Protein AF-0000000068884428 (afdb_homodimer)

Structure (mmCIF, N/CA/C/O backbone):
data_AF-0000000068884428-model_v1
#
loop_
_entity.id
_entity.type
_entity.pdbx_description
1 polymer 'Probable LacI-type transcriptional regulator'
#
loop_
_atom_site.group_PDB
_atom_site.id
_atom_site.type_symbol
_atom_site.label_atom_id
_atom_site.label_alt_id
_atom_site.label_comp_id
_atom_site.label_asym_id
_atom_site.label_entity_id
_atom_site.label_seq_id
_atom_site.pdbx_PDB_ins_code
_atom_site.Cartn_x
_atom_site.Cartn_y
_atom_site.Cartn_z
_atom_site.occupancy
_atom_site.B_iso_or_equiv
_atom_site.auth_seq_id
_atom_site.auth_comp_id
_atom_site.auth_asym_id
_atom_site.auth_atom_id
_atom_site.pdbx_PDB_model_num
ATOM 1 N N . MET A 1 1 ? -38.5 15.133 12.227 1 33.5 1 MET A N 1
ATOM 2 C CA . MET A 1 1 ? -38.375 14.945 13.664 1 33.5 1 MET A CA 1
ATOM 3 C C . MET A 1 1 ? -37.031 15.438 14.164 1 33.5 1 MET A C 1
ATOM 5 O O . MET A 1 1 ? -36.031 15.258 13.492 1 33.5 1 MET A O 1
ATOM 9 N N . THR A 1 2 ? -37.062 16.344 15.008 1 42.66 2 THR A N 1
ATOM 10 C CA . THR A 1 2 ? -35.875 17.047 15.508 1 42.66 2 THR A CA 1
ATOM 11 C C . THR A 1 2 ? -34.875 16.047 16.094 1 42.66 2 THR A C 1
ATOM 13 O O . THR A 1 2 ? -35.25 15.18 16.875 1 42.66 2 THR A O 1
ATOM 16 N N . LYS A 1 3 ? -33.719 15.766 15.367 1 56.62 3 LYS A N 1
ATOM 17 C CA . LYS A 1 3 ? -32.688 14.898 15.891 1 56.62 3 LYS A CA 1
ATOM 18 C C . LYS A 1 3 ? -32.469 15.109 17.391 1 56.62 3 LYS A C 1
ATOM 20 O O . LYS A 1 3 ? -32.5 16.25 17.875 1 56.62 3 LYS A O 1
ATOM 25 N N . ALA A 1 4 ? -32.625 14.016 18.109 1 63.62 4 ALA A N 1
ATOM 26 C CA . ALA A 1 4 ? -32.562 14.07 19.562 1 63.62 4 ALA A CA 1
ATOM 27 C C . ALA A 1 4 ? -31.281 14.742 20.031 1 63.62 4 ALA A C 1
ATOM 29 O O . ALA A 1 4 ? -30.234 14.633 19.375 1 63.62 4 ALA A O 1
ATOM 30 N N . SER A 1 5 ? -31.391 15.648 20.859 1 71.62 5 SER A N 1
ATOM 31 C CA . SER A 1 5 ? -30.266 16.344 21.469 1 71.62 5 SER A CA 1
ATOM 32 C C . SER A 1 5 ? -29.562 15.453 22.484 1 71.62 5 SER A C 1
ATOM 34 O O . SER A 1 5 ? -30.109 14.438 22.922 1 71.62 5 SER A O 1
ATOM 36 N N . ILE A 1 6 ? -28.344 15.82 22.625 1 76.56 6 ILE A N 1
ATOM 37 C CA . ILE A 1 6 ? -27.578 15.102 23.641 1 76.56 6 ILE A CA 1
ATOM 38 C C . ILE A 1 6 ? -28.328 15.148 24.969 1 76.56 6 ILE A C 1
ATOM 40 O O . ILE A 1 6 ? -28.266 14.195 25.75 1 76.56 6 ILE A O 1
ATOM 44 N N . GLN A 1 7 ? -29.109 16.188 25.141 1 81.62 7 GLN A N 1
ATOM 45 C CA . GLN A 1 7 ? -29.891 16.328 26.375 1 81.62 7 GLN A CA 1
ATOM 46 C C . GLN A 1 7 ? -31.016 15.281 26.422 1 81.62 7 GLN A C 1
ATOM 48 O O . GLN A 1 7 ? -31.297 14.727 27.484 1 81.62 7 GLN A O 1
ATOM 53 N N . ALA A 1 8 ? -31.531 15.078 25.266 1 84.94 8 ALA A N 1
ATOM 54 C CA . ALA A 1 8 ? -32.594 14.078 25.203 1 84.94 8 ALA A CA 1
ATOM 55 C C . ALA A 1 8 ? -32.062 12.688 25.531 1 84.94 8 ALA A C 1
ATOM 57 O O . ALA A 1 8 ? -32.719 11.906 26.234 1 84.94 8 ALA A O 1
ATOM 58 N N . VAL A 1 9 ? -30.891 12.445 25 1 85.06 9 VAL A N 1
ATOM 59 C CA . VAL A 1 9 ? -30.266 11.148 25.25 1 85.06 9 VAL A CA 1
ATOM 60 C C . VAL A 1 9 ? -29.938 11.008 26.75 1 85.06 9 VAL A C 1
ATOM 62 O O . VAL A 1 9 ? -30.172 9.953 27.344 1 85.06 9 VAL A O 1
ATOM 65 N N . ALA A 1 10 ? -29.453 12.031 27.266 1 88.06 10 ALA A N 1
ATOM 66 C CA . ALA A 1 10 ? -29.125 12.031 28.688 1 88.06 10 ALA A CA 1
ATOM 67 C C . ALA A 1 10 ? -30.359 11.734 29.531 1 88.06 10 ALA A C 1
ATOM 69 O O . ALA A 1 10 ? -30.297 10.914 30.453 1 88.06 10 ALA A O 1
ATOM 70 N N . ARG A 1 11 ? -31.375 12.367 29.219 1 90.31 11 ARG A N 1
ATOM 71 C CA . ARG A 1 11 ? -32.625 12.188 29.938 1 90.31 11 ARG A CA 1
ATOM 72 C C . ARG A 1 11 ? -33.156 10.75 29.797 1 90.31 11 ARG A C 1
ATOM 74 O O . ARG A 1 11 ? -33.562 10.141 30.781 1 90.31 11 ARG A O 1
ATOM 81 N N . GLU A 1 12 ? -33.062 10.336 28.625 1 90.5 12 GLU A N 1
ATOM 82 C CA . GLU A 1 12 ? -33.531 8.984 28.359 1 90.5 12 GLU A CA 1
ATOM 83 C C . GLU A 1 12 ? -32.688 7.93 29.047 1 90.5 12 GLU A C 1
ATOM 85 O O . GLU A 1 12 ? -33.219 6.93 29.547 1 90.5 12 GLU A O 1
ATOM 90 N N . ALA A 1 13 ? -31.422 8.102 29.031 1 90 13 ALA A N 1
ATOM 91 C CA . ALA A 1 13 ? -30.484 7.148 29.609 1 90 13 ALA A CA 1
ATOM 92 C C . ALA A 1 13 ? -30.375 7.324 31.125 1 90 13 ALA A C 1
ATOM 94 O O . ALA A 1 13 ? -29.844 6.461 31.828 1 90 13 ALA A O 1
ATOM 95 N N . GLY A 1 14 ? -30.875 8.406 31.656 1 91.81 14 GLY A N 1
ATOM 96 C CA . GLY A 1 14 ? -30.812 8.695 33.062 1 91.81 14 GLY A CA 1
ATOM 97 C C . GLY A 1 14 ? -29.422 9.062 33.531 1 91.81 14 GLY A C 1
ATOM 98 O O . GLY A 1 14 ? -28.984 8.656 34.625 1 91.81 14 GLY A O 1
ATOM 99 N N . VAL A 1 15 ? -28.688 9.602 32.656 1 91.75 15 VAL A N 1
ATOM 100 C CA . VAL A 1 15 ? -27.328 10.023 32.969 1 91.75 15 VAL A CA 1
ATOM 101 C C . VAL A 1 15 ? -27.141 11.5 32.625 1 91.75 15 VAL A C 1
ATOM 103 O O . VAL A 1 15 ? -28.062 12.133 32.094 1 91.75 15 VAL A O 1
ATOM 106 N N . SER A 1 16 ? -26.062 12.078 33.094 1 87.75 16 SER A N 1
ATOM 107 C CA . SER A 1 16 ? -25.75 13.469 32.781 1 87.75 16 SER A CA 1
ATOM 108 C C . SER A 1 16 ? -25.344 13.609 31.312 1 87.75 16 SER A C 1
ATOM 110 O O . SER A 1 16 ? -24.938 12.633 30.688 1 87.75 16 SER A O 1
ATOM 112 N N . VAL A 1 17 ? -25.484 14.828 30.75 1 83.62 17 VAL A N 1
ATOM 113 C CA . VAL A 1 17 ? -25.016 15.148 29.406 1 83.62 17 VAL A CA 1
ATOM 114 C C . VAL A 1 17 ? -23.531 14.836 29.266 1 83.62 17 VAL A C 1
ATOM 116 O O . VAL A 1 17 ? -23.094 14.32 28.234 1 83.62 17 VAL A O 1
ATOM 119 N N . SER A 1 18 ? -22.812 15.055 30.344 1 79.88 18 SER A N 1
ATOM 120 C CA . SER A 1 18 ? -21.375 14.789 30.359 1 79.88 18 SER A CA 1
ATOM 121 C C . SER A 1 18 ? -21.094 13.297 30.219 1 79.88 18 SER A C 1
ATOM 123 O O . SER A 1 18 ? -20.141 12.891 29.547 1 79.88 18 SER A O 1
ATOM 125 N N . THR A 1 19 ? -21.938 12.586 30.812 1 81.38 19 THR A N 1
ATOM 126 C CA . THR A 1 19 ? -21.781 11.141 30.75 1 81.38 19 THR A CA 1
ATOM 127 C C . THR A 1 19 ? -22.062 10.633 29.328 1 81.38 19 THR A C 1
ATOM 129 O O . THR A 1 19 ? -21.375 9.742 28.844 1 81.38 19 THR A O 1
ATOM 132 N N . VAL A 1 20 ? -23.109 11.227 28.734 1 80.06 20 VAL A N 1
ATOM 133 C CA . VAL A 1 20 ? -23.406 10.859 27.359 1 80.06 20 VAL A CA 1
ATOM 134 C C . VAL A 1 20 ? -22.219 11.203 26.453 1 80.06 20 VAL A C 1
ATOM 136 O O . VAL A 1 20 ? -21.766 10.367 25.672 1 80.06 20 VAL A O 1
ATOM 139 N N . SER A 1 21 ? -21.672 12.336 26.688 1 72 21 SER A N 1
ATOM 140 C CA . SER A 1 21 ? -20.531 12.781 25.891 1 72 21 SER A CA 1
ATOM 141 C C . SER A 1 21 ? -19.328 11.867 26.078 1 72 21 SER A C 1
ATOM 143 O O . SER A 1 21 ? -18.703 11.453 25.109 1 72 21 SER A O 1
ATOM 145 N N . ARG A 1 22 ? -19.141 11.547 27.328 1 70.94 22 ARG A N 1
ATOM 146 C CA . ARG A 1 22 ? -18.016 10.688 27.656 1 70.94 22 ARG A CA 1
ATOM 147 C C . ARG A 1 22 ? -18.188 9.289 27.062 1 70.94 22 ARG A C 1
ATOM 149 O O . ARG A 1 22 ? -17.219 8.664 26.625 1 70.94 22 ARG A O 1
ATOM 156 N N . THR A 1 23 ? -19.406 8.883 27.125 1 73.06 23 THR A N 1
ATOM 157 C CA . THR A 1 23 ? -19.703 7.559 26.594 1 73.06 23 THR A CA 1
ATOM 158 C C . THR A 1 23 ? -19.328 7.473 25.125 1 73.06 23 THR A C 1
ATOM 160 O O . THR A 1 23 ? -18.812 6.453 24.656 1 73.06 23 THR A O 1
ATOM 163 N N . PHE A 1 24 ? -19.5 8.539 24.422 1 69.88 24 PHE A N 1
ATOM 164 C CA . PHE A 1 24 ? -19.25 8.523 22.984 1 69.88 24 PHE A CA 1
ATOM 165 C C . PHE A 1 24 ? -17.797 8.867 22.688 1 69.88 24 PHE A C 1
ATOM 167 O O . PHE A 1 24 ? -17.219 8.344 21.734 1 69.88 24 PHE A O 1
ATOM 174 N N . ALA A 1 25 ? -17.266 9.695 23.531 1 63.72 25 ALA A N 1
ATOM 175 C CA . ALA A 1 25 ? -15.914 10.188 23.281 1 63.72 25 ALA A CA 1
ATOM 176 C C . ALA A 1 25 ? -14.867 9.203 23.797 1 63.72 25 ALA A C 1
ATOM 178 O O . ALA A 1 25 ? -13.844 8.984 23.141 1 63.72 25 ALA A O 1
ATOM 179 N N . LYS A 1 26 ? -15.086 8.672 24.906 1 66.12 26 LYS A N 1
ATOM 180 C CA . LYS A 1 26 ? -14.172 7.766 25.594 1 66.12 26 LYS A CA 1
ATOM 181 C C . LYS A 1 26 ? -14.922 6.613 26.25 1 66.12 26 LYS A C 1
ATOM 183 O O . LYS A 1 26 ? -14.984 6.523 27.469 1 66.12 26 LYS A O 1
ATOM 188 N N . PRO A 1 27 ? -15.336 5.727 25.406 1 67.25 27 PRO A N 1
ATOM 189 C CA . PRO A 1 27 ? -16.219 4.68 25.922 1 67.25 27 PRO A CA 1
ATOM 190 C C . PRO A 1 27 ? -15.539 3.805 26.969 1 67.25 27 PRO A C 1
ATOM 192 O O . PRO A 1 27 ? -16.203 3.266 27.859 1 67.25 27 PRO A O 1
ATOM 195 N N . ASP A 1 28 ? -14.242 3.828 26.891 1 66.56 28 ASP A N 1
ATOM 196 C CA . ASP A 1 28 ? -13.516 2.961 27.812 1 66.56 28 ASP A CA 1
ATOM 197 C C . ASP A 1 28 ? -13.508 3.543 29.219 1 66.56 28 ASP A C 1
ATOM 199 O O . ASP A 1 28 ? -13.219 2.832 30.188 1 66.56 28 ASP A O 1
ATOM 203 N N . LEU A 1 29 ? -13.906 4.734 29.297 1 70.62 29 LEU A N 1
ATOM 204 C CA . LEU A 1 29 ? -13.883 5.402 30.594 1 70.62 29 LEU A CA 1
ATOM 205 C C . LEU A 1 29 ? -15.258 5.359 31.25 1 70.62 29 LEU A C 1
ATOM 207 O O . LEU A 1 29 ? -15.438 5.863 32.375 1 70.62 29 LEU A O 1
ATOM 211 N N . VAL A 1 30 ? -16.156 4.762 30.578 1 78.69 30 VAL A N 1
ATOM 212 C CA . VAL A 1 30 ? -17.516 4.684 31.078 1 78.69 30 VAL A CA 1
ATOM 213 C C . VAL A 1 30 ? -17.875 3.232 31.391 1 78.69 30 VAL A C 1
ATOM 215 O O . VAL A 1 30 ? -17.484 2.32 30.672 1 78.69 30 VAL A O 1
ATOM 218 N N . LEU A 1 31 ? -18.453 3.029 32.562 1 82.25 31 LEU A N 1
ATOM 219 C CA . LEU A 1 31 ? -18.859 1.684 32.969 1 82.25 31 LEU A CA 1
ATOM 220 C C . LEU A 1 31 ? -19.703 1.032 31.875 1 82.25 31 LEU A C 1
ATOM 222 O O . LEU A 1 31 ? -20.547 1.69 31.25 1 82.25 31 LEU A O 1
ATOM 226 N N . PRO A 1 32 ? -19.5 -0.253 31.641 1 83.06 32 PRO A N 1
ATOM 227 C CA . PRO A 1 32 ? -20.203 -0.957 30.578 1 83.06 32 PRO A CA 1
ATOM 228 C C . PRO A 1 32 ? -21.719 -0.802 30.672 1 83.06 32 PRO A C 1
ATOM 230 O O . PRO A 1 32 ? -22.391 -0.598 29.656 1 83.06 32 PRO A O 1
ATOM 233 N N . GLU A 1 33 ? -22.203 -0.902 31.859 1 85.69 33 GLU A N 1
ATOM 234 C CA . GLU A 1 33 ? -23.656 -0.792 32.031 1 85.69 33 GLU A CA 1
ATOM 235 C C . GLU A 1 33 ? -24.156 0.58 31.594 1 85.69 33 GLU A C 1
ATOM 237 O O . GLU A 1 33 ? -25.188 0.682 30.938 1 85.69 33 GLU A O 1
ATOM 242 N N . THR A 1 34 ? -23.438 1.561 32.031 1 88 34 THR A N 1
ATOM 243 C CA . THR A 1 34 ? -23.797 2.926 31.672 1 88 34 THR A CA 1
ATOM 244 C C . THR A 1 34 ? -23.672 3.129 30.156 1 88 34 THR A C 1
ATOM 246 O O . THR A 1 34 ? -24.531 3.752 29.531 1 88 34 THR A O 1
ATOM 249 N N . ARG A 1 35 ? -22.641 2.686 29.594 1 83.94 35 ARG A N 1
ATOM 250 C CA . ARG A 1 35 ? -22.406 2.773 28.156 1 83.94 35 ARG A CA 1
ATOM 251 C C . ARG A 1 35 ? -23.578 2.162 27.375 1 83.94 35 ARG A C 1
ATOM 253 O O . ARG A 1 35 ? -24.078 2.764 26.438 1 83.94 35 ARG A O 1
ATOM 260 N N . ASP A 1 36 ? -23.953 1.002 27.875 1 81.69 36 ASP A N 1
ATOM 261 C CA . ASP A 1 36 ? -25.047 0.305 27.203 1 81.69 36 ASP A CA 1
ATOM 262 C C . ASP A 1 36 ? -26.344 1.117 27.281 1 81.69 36 ASP A C 1
ATOM 264 O O . ASP A 1 36 ? -27.078 1.205 26.297 1 81.69 36 ASP A O 1
ATOM 268 N N . ARG A 1 37 ? -26.625 1.674 28.422 1 86.31 37 ARG A N 1
ATOM 269 C CA . ARG A 1 37 ? -27.828 2.484 28.609 1 86.31 37 ARG A CA 1
ATOM 270 C C . ARG A 1 37 ? -27.812 3.691 27.672 1 86.31 37 ARG A C 1
ATOM 272 O O . ARG A 1 37 ? -28.844 4.016 27.062 1 86.31 37 ARG A O 1
ATOM 279 N N . VAL A 1 38 ? -26.656 4.281 27.672 1 84.06 38 VAL A N 1
ATOM 280 C CA . VAL A 1 38 ? -26.516 5.465 26.828 1 84.06 38 VAL A CA 1
ATOM 281 C C . VAL A 1 38 ? -26.672 5.078 25.359 1 84.06 38 VAL A C 1
ATOM 283 O O . VAL A 1 38 ? -27.391 5.754 24.609 1 84.06 38 VAL A O 1
ATOM 286 N N . MET A 1 39 ? -26.094 4.027 25.016 1 77.88 39 MET A N 1
ATOM 287 C CA . MET A 1 39 ? -26.172 3.574 23.625 1 77.88 39 MET A CA 1
ATOM 288 C C . MET A 1 39 ? -27.594 3.193 23.266 1 77.88 39 MET A C 1
ATOM 290 O O . MET A 1 39 ? -28.062 3.51 22.172 1 77.88 39 MET A O 1
ATOM 294 N N . THR A 1 40 ? -28.266 2.51 24.156 1 79.25 40 THR A N 1
ATOM 295 C CA . THR A 1 40 ? -29.656 2.141 23.938 1 79.25 40 THR A CA 1
ATOM 296 C C . THR A 1 40 ? -30.531 3.385 23.797 1 79.25 40 THR A C 1
ATOM 298 O O . THR A 1 40 ? -31.391 3.447 22.906 1 79.25 40 THR A O 1
ATOM 301 N N . ALA A 1 41 ? -30.344 4.32 24.688 1 81.62 41 ALA A N 1
ATOM 302 C CA . ALA A 1 41 ? -31.078 5.578 24.641 1 81.62 41 ALA A CA 1
ATOM 303 C C . ALA A 1 41 ? -30.828 6.309 23.312 1 81.62 41 ALA A C 1
ATOM 305 O O . ALA A 1 41 ? -31.75 6.844 22.703 1 81.62 41 ALA A O 1
ATOM 306 N N . ALA A 1 42 ? -29.531 6.332 22.969 1 76.25 42 ALA A N 1
ATOM 307 C CA . ALA A 1 42 ? -29.141 6.992 21.719 1 76.25 42 ALA A CA 1
ATOM 308 C C . ALA A 1 42 ? -29.828 6.336 20.516 1 76.25 42 ALA A C 1
ATOM 310 O O . ALA A 1 42 ? -30.312 7.023 19.625 1 76.25 42 ALA A O 1
ATOM 311 N N . GLU A 1 43 ? -29.844 5.098 20.562 1 70.81 43 GLU A N 1
ATOM 312 C CA . GLU A 1 43 ? -30.5 4.34 19.5 1 70.81 43 GLU A CA 1
ATOM 313 C C . GLU A 1 43 ? -31.984 4.629 19.453 1 70.81 43 GLU A C 1
ATOM 315 O O . GLU A 1 43 ? -32.562 4.859 18.375 1 70.81 43 GLU A O 1
ATOM 320 N N . LYS A 1 44 ? -32.562 4.559 20.578 1 73.62 44 LYS A N 1
ATOM 321 C CA . LYS A 1 44 ? -34 4.797 20.703 1 73.62 44 LYS A CA 1
ATOM 322 C C . LYS A 1 44 ? -34.344 6.18 20.172 1 73.62 44 LYS A C 1
ATOM 324 O O . LYS A 1 44 ? -35.406 6.344 19.531 1 73.62 44 LYS A O 1
ATOM 329 N N . LEU A 1 45 ? -33.469 7.078 20.469 1 74.12 45 LEU A N 1
ATOM 330 C CA . LEU A 1 45 ? -33.75 8.461 20.109 1 74.12 45 LEU A CA 1
ATOM 331 C C . LEU A 1 45 ? -33.156 8.828 18.766 1 74.12 45 LEU A C 1
ATOM 333 O O . LEU A 1 45 ? -33.188 9.992 18.359 1 74.12 45 LEU A O 1
ATOM 337 N N . ASP A 1 46 ? -32.5 7.867 18.203 1 68.5 46 ASP A N 1
ATOM 338 C CA . ASP A 1 46 ? -31.812 8.086 16.938 1 68.5 46 ASP A CA 1
ATOM 339 C C . ASP A 1 46 ? -30.781 9.203 17.078 1 68.5 46 ASP A C 1
ATOM 341 O O . ASP A 1 46 ? -30.719 10.102 16.234 1 68.5 46 ASP A O 1
ATOM 345 N N . TYR A 1 47 ? -30.219 9.156 18.344 1 65.12 47 TYR A N 1
ATOM 346 C CA . TYR A 1 47 ? -29.156 10.133 18.641 1 65.12 47 TYR A CA 1
ATOM 347 C C . TYR A 1 47 ? -27.797 9.625 18.156 1 65.12 47 TYR A C 1
ATOM 349 O O . TYR A 1 47 ? -27.484 8.445 18.312 1 65.12 47 TYR A O 1
ATOM 357 N N . SER A 1 48 ? -27.109 10.383 17.422 1 61.75 48 SER A N 1
ATOM 358 C CA . SER A 1 48 ? -25.719 10.078 17.078 1 61.75 48 SER A CA 1
ATOM 359 C C . SER A 1 48 ? -24.797 11.25 17.391 1 61.75 48 SER A C 1
ATOM 361 O O . SER A 1 48 ? -25.219 12.406 17.328 1 61.75 48 SER A O 1
ATOM 363 N N . VAL A 1 49 ? -23.781 10.922 18.203 1 59.97 49 VAL A N 1
ATOM 364 C CA . VAL A 1 49 ? -22.75 11.953 18.359 1 59.97 49 VAL A CA 1
ATOM 365 C C . VAL A 1 49 ? -22.094 12.234 17.016 1 59.97 49 VAL A C 1
ATOM 367 O O . VAL A 1 49 ? -21.531 11.32 16.391 1 59.97 49 VAL A O 1
ATOM 370 N N . SER A 1 50 ? -22.609 13.289 16.516 1 63.88 50 SER A N 1
ATOM 371 C CA . SER A 1 50 ? -22.094 13.562 15.18 1 63.88 50 SER A CA 1
ATOM 372 C C . SER A 1 50 ? -20.656 14.062 15.242 1 63.88 50 SER A C 1
ATOM 374 O O . SER A 1 50 ? -20.328 14.953 16.031 1 63.88 50 SER A O 1
ATOM 376 N N . ARG A 1 51 ? -19.734 13.305 14.773 1 67.31 51 ARG A N 1
ATOM 377 C CA . ARG A 1 51 ? -18.359 13.781 14.562 1 67.31 51 ARG A CA 1
ATOM 378 C C . ARG A 1 51 ? -18.359 15.227 14.086 1 67.31 51 ARG A C 1
ATOM 380 O O . ARG A 1 51 ? -17.5 16.016 14.477 1 67.31 51 ARG A O 1
ATOM 387 N N . SER A 1 52 ? -19.312 15.562 13.43 1 66.19 52 SER A N 1
ATOM 388 C CA . SER A 1 52 ? -19.422 16.922 12.906 1 66.19 52 SER A CA 1
ATOM 389 C C . SER A 1 52 ? -19.719 17.922 14.023 1 66.19 52 SER A C 1
ATOM 391 O O . SER A 1 52 ? -19.203 19.031 14.023 1 66.19 52 SER A O 1
ATOM 393 N N . ALA A 1 53 ? -20.531 17.484 14.898 1 65.25 53 ALA A N 1
ATOM 394 C CA . ALA A 1 53 ? -20.844 18.359 16.031 1 65.25 53 ALA A CA 1
ATOM 395 C C . ALA A 1 53 ? -19.609 18.562 16.922 1 65.25 53 ALA A C 1
ATOM 397 O O . ALA A 1 53 ? -19.344 19.672 17.375 1 65.25 53 ALA A O 1
ATOM 398 N N . ALA A 1 54 ? -19 17.453 17.125 1 65.19 54 ALA A N 1
ATOM 399 C CA . ALA A 1 54 ? -17.781 17.531 17.922 1 65.19 54 ALA A CA 1
ATOM 400 C C . ALA A 1 54 ? -16.734 18.422 17.25 1 65.19 54 ALA A C 1
ATOM 402 O O . ALA A 1 54 ? -16.062 19.203 17.922 1 65.19 54 ALA A O 1
ATOM 403 N N . ALA A 1 55 ? -16.641 18.266 16.047 1 70.12 55 ALA A N 1
ATOM 404 C CA . ALA A 1 55 ? -15.695 19.078 15.273 1 70.12 55 ALA A CA 1
ATOM 405 C C . ALA A 1 55 ? -16.062 20.547 15.328 1 70.12 55 ALA A C 1
ATOM 407 O O . ALA A 1 55 ? -15.195 21.406 15.484 1 70.12 55 ALA A O 1
ATOM 408 N N . LEU A 1 56 ? -17.266 20.828 15.258 1 67.19 56 LEU A N 1
ATOM 409 C CA . LEU A 1 56 ? -17.734 22.203 15.312 1 67.19 56 LEU A CA 1
ATOM 410 C C . LEU A 1 56 ? -17.453 22.812 16.688 1 67.19 56 LEU A C 1
ATOM 412 O O . LEU A 1 56 ? -17 23.953 16.781 1 67.19 56 LEU A O 1
ATOM 416 N N . LYS A 1 57 ? -17.688 22.047 17.656 1 65.38 57 LYS A N 1
ATOM 417 C CA . LYS A 1 57 ? -17.5 22.531 19.016 1 65.38 57 LYS A CA 1
ATOM 418 C C . LYS A 1 57 ? -16.031 22.781 19.328 1 65.38 57 LYS A C 1
ATOM 420 O O . LYS A 1 57 ? -15.68 23.797 19.938 1 65.38 57 LYS A O 1
ATOM 425 N N . SER A 1 58 ? -15.25 21.859 18.906 1 67.56 58 SER A N 1
ATOM 426 C CA . SER A 1 58 ? -13.828 21.938 19.234 1 67.56 58 SER A CA 1
ATOM 427 C C . SER A 1 58 ? -13.086 22.859 18.266 1 67.56 58 SER A C 1
ATOM 429 O O . SER A 1 58 ? -11.984 23.312 18.547 1 67.56 58 SER A O 1
ATOM 431 N N . GLY A 1 59 ? -13.68 22.969 17.078 1 71 59 GLY A N 1
ATOM 432 C CA . GLY A 1 59 ? -12.992 23.719 16.031 1 71 59 GLY A CA 1
ATOM 433 C C . GLY A 1 59 ? -11.977 22.875 15.281 1 71 59 GLY A C 1
ATOM 434 O O . GLY A 1 59 ? -11.297 23.359 14.383 1 71 59 GLY A O 1
ATOM 435 N N . GLN A 1 60 ? -11.922 21.672 15.703 1 77.75 60 GLN A N 1
ATOM 436 C CA . GLN A 1 60 ? -11.023 20.75 15.023 1 77.75 60 GLN A CA 1
ATOM 437 C C . GLN A 1 60 ? -11.719 20.047 13.867 1 77.75 60 GLN A C 1
ATOM 439 O O . GLN A 1 60 ? -12.922 19.797 13.922 1 77.75 60 GLN A O 1
ATOM 444 N N . SER A 1 61 ? -10.938 19.766 12.828 1 81.62 61 SER A N 1
ATOM 445 C CA . SER A 1 61 ? -11.484 19.047 11.688 1 81.62 61 SER A CA 1
ATOM 446 C C . SER A 1 61 ? -11.367 17.531 11.867 1 81.62 61 SER A C 1
ATOM 448 O O . SER A 1 61 ? -12.031 16.766 11.172 1 81.62 61 SER A O 1
ATOM 450 N N . PHE A 1 62 ? -10.438 17.094 12.742 1 87.38 62 PHE A N 1
ATOM 451 C CA . PHE A 1 62 ? -10.094 15.695 12.969 1 87.38 62 PHE A CA 1
ATOM 452 C C . PHE A 1 62 ? -9.586 15.047 11.688 1 87.38 62 PHE A C 1
ATOM 454 O O . PHE A 1 62 ? -9.883 13.875 11.414 1 87.38 62 PHE A O 1
ATOM 461 N N . ARG A 1 63 ? -8.922 15.891 10.914 1 90.31 63 ARG A N 1
ATOM 462 C CA . ARG A 1 63 ? -8.312 15.484 9.648 1 90.31 63 ARG A CA 1
ATOM 463 C C . ARG A 1 63 ? -6.836 15.859 9.602 1 90.31 63 ARG A C 1
ATOM 465 O O . ARG A 1 63 ? -6.457 16.953 10.016 1 90.31 63 ARG A O 1
ATOM 472 N N . ILE A 1 64 ? -6.094 14.898 9.211 1 95.25 64 ILE A N 1
ATOM 473 C CA . ILE A 1 64 ? -4.684 15.148 8.945 1 95.25 64 ILE A CA 1
ATOM 474 C C . ILE A 1 64 ? -4.391 14.938 7.465 1 95.25 64 ILE A C 1
ATOM 476 O O . ILE A 1 64 ? -4.672 13.867 6.914 1 95.25 64 ILE A O 1
ATOM 480 N N . ALA A 1 65 ? -3.855 15.961 6.777 1 95.06 65 ALA A N 1
ATOM 481 C CA . ALA A 1 65 ? -3.508 15.852 5.363 1 95.06 65 ALA A CA 1
ATOM 482 C C . ALA A 1 65 ? -2.129 15.227 5.184 1 95.06 65 ALA A C 1
ATOM 484 O O . ALA A 1 65 ? -1.148 15.68 5.773 1 95.06 65 ALA A O 1
ATOM 485 N N . LEU A 1 66 ? -2.094 14.195 4.469 1 96.88 66 LEU A N 1
ATOM 486 C CA . LEU A 1 66 ? -0.831 13.578 4.074 1 96.88 66 LEU A CA 1
ATOM 487 C C . LEU A 1 66 ? -0.501 13.891 2.619 1 96.88 66 LEU A C 1
ATOM 489 O O . LEU A 1 66 ? -1.123 13.344 1.706 1 96.88 66 LEU A O 1
ATOM 493 N N . LEU A 1 67 ? 0.456 14.781 2.428 1 96.12 67 LEU A N 1
ATOM 494 C CA . LEU A 1 67 ? 0.964 15.062 1.091 1 96.12 67 LEU A CA 1
ATOM 495 C C . LEU A 1 67 ? 2.094 14.102 0.727 1 96.12 67 LEU A C 1
ATOM 497 O O . LEU A 1 67 ? 3.16 14.133 1.343 1 96.12 67 LEU A O 1
ATOM 501 N N . ALA A 1 68 ? 1.842 13.258 -0.132 1 94.06 68 ALA A N 1
ATOM 502 C CA . ALA A 1 68 ? 2.826 12.25 -0.514 1 94.06 68 ALA A CA 1
ATOM 503 C C . ALA A 1 68 ? 3.162 12.344 -1.999 1 94.06 68 ALA A C 1
ATOM 505 O O . ALA A 1 68 ? 2.295 12.656 -2.82 1 94.06 68 ALA A O 1
ATOM 506 N N . SER A 1 69 ? 4.496 11.977 -2.068 1 83.88 69 SER A N 1
ATOM 507 C CA . SER A 1 69 ? 4.922 11.852 -3.459 1 83.88 69 SER A CA 1
ATOM 508 C C . SER A 1 69 ? 4.477 10.523 -4.062 1 83.88 69 SER A C 1
ATOM 510 O O . SER A 1 69 ? 4.332 9.531 -3.346 1 83.88 69 SER A O 1
ATOM 512 N N . GLU A 1 70 ? 4.082 10.422 -5.152 1 79.88 70 GLU A N 1
ATOM 513 C CA . GLU A 1 70 ? 3.654 9.203 -5.832 1 79.88 70 GLU A CA 1
ATOM 514 C C . GLU A 1 70 ? 2.326 8.695 -5.273 1 79.88 70 GLU A C 1
ATOM 516 O O . GLU A 1 70 ? 1.637 9.414 -4.551 1 79.88 70 GLU A O 1
ATOM 521 N N . THR A 1 71 ? 2.037 7.465 -5.496 1 84.88 71 THR A N 1
ATOM 522 C CA . THR A 1 71 ? 0.748 6.91 -5.102 1 84.88 71 THR A CA 1
ATOM 523 C C . THR A 1 71 ? 0.853 6.207 -3.752 1 84.88 71 THR A C 1
ATOM 525 O O . THR A 1 71 ? 1.942 5.805 -3.338 1 84.88 71 THR A O 1
ATOM 528 N N . ILE A 1 72 ? -0.234 6.16 -3.084 1 92.44 72 ILE A N 1
ATOM 529 C CA . ILE A 1 72 ? -0.32 5.496 -1.789 1 92.44 72 ILE A CA 1
ATOM 530 C C . ILE A 1 72 ? -0.02 4.008 -1.952 1 92.44 72 ILE A C 1
ATOM 532 O O . ILE A 1 72 ? 0.235 3.307 -0.969 1 92.44 72 ILE A O 1
ATOM 536 N N . THR A 1 73 ? 0.064 3.543 -3.178 1 92.94 73 THR A N 1
ATOM 537 C CA . THR A 1 73 ? 0.169 2.113 -3.439 1 92.94 73 THR A CA 1
ATOM 538 C C . THR A 1 73 ? 1.623 1.654 -3.365 1 92.94 73 THR A C 1
ATOM 540 O O . THR A 1 73 ? 1.9 0.453 -3.344 1 92.94 73 THR A O 1
ATOM 543 N N . THR A 1 74 ? 2.588 2.561 -3.338 1 92.25 74 THR A N 1
ATOM 544 C CA . THR A 1 74 ? 3.979 2.148 -3.182 1 92.25 74 THR A CA 1
ATOM 545 C C . THR A 1 74 ? 4.215 1.56 -1.794 1 92.25 74 THR A C 1
ATOM 547 O O . THR A 1 74 ? 3.504 1.891 -0.844 1 92.25 74 THR A O 1
ATOM 550 N N . TRP A 1 75 ? 5.195 0.646 -1.736 1 93.12 75 TRP A N 1
ATOM 551 C CA . TRP A 1 75 ? 5.52 0.013 -0.462 1 93.12 75 TRP A CA 1
ATOM 552 C C . TRP A 1 75 ? 5.777 1.06 0.616 1 93.12 75 TRP A C 1
ATOM 554 O O . TRP A 1 75 ? 5.277 0.942 1.737 1 93.12 75 TRP A O 1
ATOM 564 N N . PHE A 1 76 ? 6.539 2.123 0.305 1 95.44 76 PHE A N 1
ATOM 565 C CA . PHE A 1 76 ? 6.926 3.148 1.269 1 95.44 76 PHE A CA 1
ATOM 566 C C . PHE A 1 76 ? 5.703 3.928 1.746 1 95.44 76 PHE A C 1
ATOM 568 O O . PHE A 1 76 ? 5.441 4.004 2.949 1 95.44 76 PHE A O 1
ATOM 575 N N . ASN A 1 77 ? 4.887 4.449 0.857 1 96.25 77 ASN A N 1
ATOM 576 C CA . ASN A 1 77 ? 3.754 5.301 1.203 1 96.25 77 ASN A CA 1
ATOM 577 C C . ASN A 1 77 ? 2.666 4.52 1.933 1 96.25 77 ASN A C 1
ATOM 579 O O . ASN A 1 77 ? 2.016 5.047 2.838 1 96.25 77 ASN A O 1
ATOM 583 N N . ALA A 1 78 ? 2.445 3.293 1.497 1 96.25 78 ALA A N 1
ATOM 584 C CA . ALA A 1 78 ? 1.438 2.477 2.17 1 96.25 78 ALA A CA 1
ATOM 585 C C . ALA A 1 78 ? 1.807 2.244 3.633 1 96.25 78 ALA A C 1
ATOM 587 O O . ALA A 1 78 ? 0.945 2.293 4.512 1 96.25 78 ALA A O 1
ATOM 588 N N . ASN A 1 79 ? 3.061 2.016 3.875 1 97.12 79 ASN A N 1
ATOM 589 C CA . ASN A 1 79 ? 3.506 1.752 5.238 1 97.12 79 ASN A CA 1
ATOM 590 C C . ASN A 1 79 ? 3.514 3.023 6.082 1 97.12 79 ASN A C 1
ATOM 592 O O . ASN A 1 79 ? 3.186 2.988 7.27 1 97.12 79 ASN A O 1
ATOM 596 N N . ILE A 1 80 ? 3.854 4.156 5.461 1 97.62 80 ILE A N 1
ATOM 597 C CA . ILE A 1 80 ? 3.752 5.438 6.152 1 97.62 80 ILE A CA 1
ATOM 598 C C . ILE A 1 80 ? 2.303 5.688 6.562 1 97.62 80 ILE A C 1
ATOM 600 O O . ILE A 1 80 ? 2.029 6.043 7.711 1 97.62 80 ILE A O 1
ATOM 604 N N . PHE A 1 81 ? 1.457 5.469 5.637 1 97.44 81 PHE A N 1
ATOM 605 C CA . PHE A 1 81 ? 0.036 5.676 5.891 1 97.44 81 PHE A CA 1
ATOM 606 C C . PHE A 1 81 ? -0.448 4.781 7.023 1 97.44 81 PHE A C 1
ATOM 608 O O . PHE A 1 81 ? -1.158 5.238 7.922 1 97.44 81 PHE A O 1
ATOM 615 N N . ALA A 1 82 ? -0.064 3.514 6.938 1 96.88 82 ALA A N 1
ATOM 616 C CA . ALA A 1 82 ? -0.469 2.57 7.977 1 96.88 82 ALA A CA 1
ATOM 617 C C . ALA A 1 82 ? 0.049 3.006 9.344 1 96.88 82 ALA A C 1
ATOM 619 O O . ALA A 1 82 ? -0.666 2.91 10.344 1 96.88 82 ALA A O 1
ATOM 620 N N . GLY A 1 83 ? 1.269 3.443 9.414 1 97.94 83 GLY A N 1
ATOM 621 C CA . GLY A 1 83 ? 1.836 3.947 10.656 1 97.94 83 GLY A CA 1
ATOM 622 C C . GLY A 1 83 ? 1.113 5.168 11.188 1 97.94 83 GLY A C 1
ATOM 623 O O . GLY A 1 83 ? 0.79 5.234 12.375 1 97.94 83 GLY A O 1
ATOM 624 N N . LEU A 1 84 ? 0.858 6.102 10.289 1 98.12 84 LEU A N 1
ATOM 625 C CA . LEU A 1 84 ? 0.103 7.293 10.664 1 98.12 84 LEU A CA 1
ATOM 626 C C . LEU A 1 84 ? -1.272 6.914 11.203 1 98.12 84 LEU A C 1
ATOM 628 O O . LEU A 1 84 ? -1.687 7.406 12.258 1 98.12 84 LEU A O 1
ATOM 632 N N . ASP A 1 85 ? -1.908 6.062 10.461 1 95.44 85 ASP A N 1
ATOM 633 C CA . ASP A 1 85 ? -3.246 5.633 10.859 1 95.44 85 ASP A CA 1
ATOM 634 C C . ASP A 1 85 ? -3.225 4.98 12.234 1 95.44 85 ASP A C 1
ATOM 636 O O . ASP A 1 85 ? -4.086 5.254 13.07 1 95.44 85 ASP A O 1
ATOM 640 N N . SER A 1 86 ? -2.254 4.16 12.477 1 94.75 86 SER A N 1
ATOM 641 C CA . SER A 1 86 ? -2.146 3.453 13.75 1 94.75 86 SER A CA 1
ATOM 642 C C . SER A 1 86 ? -1.979 4.426 14.914 1 94.75 86 SER A C 1
ATOM 644 O O . SER A 1 86 ? -2.49 4.188 16 1 94.75 86 SER A O 1
ATOM 646 N N . ALA A 1 87 ? -1.33 5.531 14.703 1 96.88 87 ALA A N 1
ATOM 647 C CA . ALA A 1 87 ? -1.045 6.508 15.75 1 96.88 87 ALA A CA 1
ATOM 648 C C . ALA A 1 87 ? -2.195 7.5 15.906 1 96.88 87 ALA A C 1
ATOM 650 O O . ALA A 1 87 ? -2.502 7.934 17.016 1 96.88 87 ALA A O 1
ATOM 651 N N . LEU A 1 88 ? -2.857 7.816 14.836 1 96.25 88 LEU A N 1
ATOM 652 C CA . LEU A 1 88 ? -3.76 8.961 14.82 1 96.25 88 LEU A CA 1
ATOM 653 C C . LEU A 1 88 ? -5.203 8.523 15.039 1 96.25 88 LEU A C 1
ATOM 655 O O . LEU A 1 88 ? -5.984 9.234 15.68 1 96.25 88 LEU A O 1
ATOM 659 N N . ARG A 1 89 ? -5.551 7.363 14.555 1 89.31 89 ARG A N 1
ATOM 660 C CA . ARG A 1 89 ? -6.938 6.91 14.562 1 89.31 89 ARG A CA 1
ATOM 661 C C . ARG A 1 89 ? -7.473 6.805 15.984 1 89.31 89 ARG A C 1
ATOM 663 O O . ARG A 1 89 ? -8.602 7.223 16.266 1 89.31 89 ARG A O 1
ATOM 670 N N . PRO A 1 90 ? -6.703 6.266 16.922 1 85.12 90 PRO A N 1
ATOM 671 C CA . PRO A 1 90 ? -7.211 6.16 18.281 1 85.12 90 PRO A CA 1
ATOM 672 C C . PRO A 1 90 ? -7.598 7.516 18.875 1 85.12 90 PRO A C 1
ATOM 674 O O . PRO A 1 90 ? -8.438 7.582 19.781 1 85.12 90 PRO A O 1
ATOM 677 N N . SER A 1 91 ? -7.023 8.578 18.359 1 88.31 91 SER A N 1
ATOM 678 C CA . SER A 1 91 ? -7.32 9.922 18.859 1 88.31 91 SER A CA 1
ATOM 679 C C . SER A 1 91 ? -8.422 10.578 18.031 1 88.31 91 SER A C 1
ATOM 681 O O . SER A 1 91 ? -8.688 11.773 18.188 1 88.31 91 SER A O 1
ATOM 683 N N . GLY A 1 92 ? -8.984 9.812 17.062 1 84.56 92 GLY A N 1
ATOM 684 C CA . GLY A 1 92 ? -10.141 10.273 16.312 1 84.56 92 GLY A CA 1
ATOM 685 C C . GLY A 1 92 ? -9.773 10.961 15.016 1 84.56 92 GLY A C 1
ATOM 686 O O . GLY A 1 92 ? -10.641 11.484 14.312 1 84.56 92 GLY A O 1
ATOM 687 N N . TYR A 1 93 ? -8.492 10.922 14.633 1 90.75 93 TYR A N 1
ATOM 688 C CA . TYR A 1 93 ? -8.062 11.609 13.422 1 90.75 93 TYR A CA 1
ATOM 689 C C . TYR A 1 93 ? -8.031 10.656 12.234 1 90.75 93 TYR A C 1
ATOM 691 O O . TYR A 1 93 ? -7.602 9.508 12.367 1 90.75 93 TYR A O 1
ATOM 699 N N . ASP A 1 94 ? -8.523 11.219 11.148 1 91.44 94 ASP A N 1
ATOM 700 C CA . ASP A 1 94 ? -8.406 10.539 9.867 1 91.44 94 ASP A CA 1
ATOM 701 C C . ASP A 1 94 ? -7.223 11.078 9.062 1 91.44 94 ASP A C 1
ATOM 703 O O . ASP A 1 94 ? -7.023 12.297 8.992 1 91.44 94 ASP A O 1
ATOM 707 N N . THR A 1 95 ? -6.434 10.164 8.555 1 95.31 95 THR A N 1
ATOM 708 C CA . THR A 1 95 ? -5.375 10.555 7.637 1 95.31 95 THR A CA 1
ATOM 709 C C . THR A 1 95 ? -5.891 10.578 6.199 1 95.31 95 THR A C 1
ATOM 711 O O . THR A 1 95 ? -6.387 9.57 5.695 1 95.31 95 THR A O 1
ATOM 714 N N . VAL A 1 96 ? -5.738 11.719 5.555 1 92.94 96 VAL A N 1
ATOM 715 C CA . VAL A 1 96 ? -6.258 11.883 4.199 1 92.94 96 VAL A CA 1
ATOM 716 C C . VAL A 1 96 ? -5.098 12.102 3.229 1 92.94 96 VAL A C 1
ATOM 718 O O . VAL A 1 96 ? -4.445 13.148 3.256 1 92.94 96 VAL A O 1
ATOM 721 N N . PRO A 1 97 ? -4.922 11.148 2.355 1 94.06 97 PRO A N 1
ATOM 722 C CA . PRO A 1 97 ? -3.811 11.289 1.415 1 94.06 97 PRO A CA 1
ATOM 723 C C . PRO A 1 97 ? -4.125 12.25 0.269 1 94.06 97 PRO A C 1
ATOM 725 O O . PRO A 1 97 ? -5.246 12.25 -0.247 1 94.06 97 PRO A O 1
ATOM 728 N N . TYR A 1 98 ? -3.164 13.078 -0.064 1 91.81 98 TYR A N 1
ATOM 729 C CA . TYR A 1 98 ? -3.152 13.945 -1.234 1 91.81 98 TYR A CA 1
ATOM 730 C C . TYR A 1 98 ? -1.929 13.68 -2.104 1 91.81 98 TYR A C 1
ATOM 732 O O . TYR A 1 98 ? -0.821 14.109 -1.778 1 91.81 98 TYR A O 1
ATOM 740 N N . PRO A 1 99 ? -2.168 12.969 -3.182 1 89.5 99 PRO A N 1
ATOM 741 C CA . PRO A 1 99 ? -1.021 12.773 -4.07 1 89.5 99 PRO A CA 1
ATOM 742 C C . PRO A 1 99 ? -0.503 14.078 -4.66 1 89.5 99 PRO A C 1
ATOM 744 O O . PRO A 1 99 ? -1.292 14.906 -5.125 1 89.5 99 PRO A O 1
ATOM 747 N N . MET A 1 100 ? 0.795 14.227 -4.531 1 91.31 100 MET A N 1
ATOM 748 C CA . MET A 1 100 ? 1.465 15.391 -5.105 1 91.31 100 MET A CA 1
ATOM 749 C C . MET A 1 100 ? 2.383 14.977 -6.254 1 91.31 100 MET A C 1
ATOM 751 O O . MET A 1 100 ? 3.506 14.531 -6.023 1 91.31 100 MET A O 1
ATOM 755 N N . ARG A 1 101 ? 1.975 15.312 -7.426 1 86.44 101 ARG A N 1
ATOM 756 C CA . ARG A 1 101 ? 2.738 14.867 -8.586 1 86.44 101 ARG A CA 1
ATOM 757 C C . ARG A 1 101 ? 3.799 15.891 -8.977 1 86.44 101 ARG A C 1
ATOM 759 O O . ARG A 1 101 ? 4.789 15.547 -9.625 1 86.44 101 ARG A O 1
ATOM 766 N N . ASN A 1 102 ? 3.52 17.125 -8.648 1 91.5 102 ASN A N 1
ATOM 767 C CA . ASN A 1 102 ? 4.422 18.219 -9 1 91.5 102 ASN A CA 1
ATOM 768 C C . ASN A 1 102 ? 4.195 19.438 -8.102 1 91.5 102 ASN A C 1
ATOM 770 O O . ASN A 1 102 ? 3.289 19.438 -7.266 1 91.5 102 ASN A O 1
ATOM 774 N N . ALA A 1 103 ? 5 20.406 -8.359 1 92.81 103 ALA A N 1
ATOM 775 C CA . ALA A 1 103 ? 4.965 21.609 -7.535 1 92.81 103 ALA A CA 1
ATOM 776 C C . ALA A 1 103 ? 3.656 22.375 -7.73 1 92.81 103 ALA A C 1
ATOM 778 O O . ALA A 1 103 ? 3.154 23.016 -6.801 1 92.81 103 ALA A 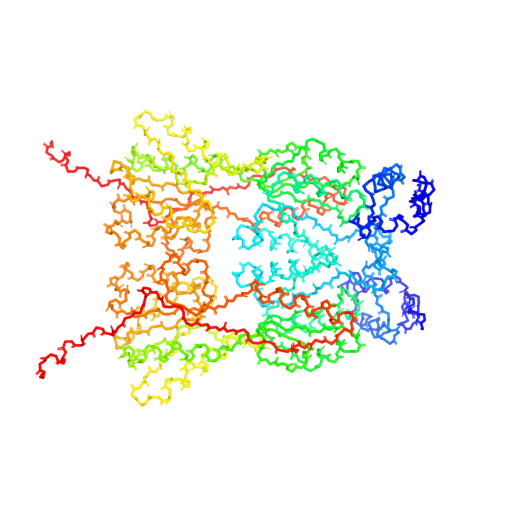O 1
ATOM 779 N N . ALA A 1 104 ? 3.127 22.266 -8.867 1 91.25 104 ALA A N 1
ATOM 780 C CA . ALA A 1 104 ? 1.875 22.969 -9.141 1 91.25 104 ALA A CA 1
ATOM 781 C C . ALA A 1 104 ? 0.738 22.406 -8.281 1 91.25 104 ALA A C 1
ATOM 783 O O . ALA A 1 104 ? -0.028 23.172 -7.691 1 91.25 104 ALA A O 1
ATOM 784 N N . GLU A 1 105 ? 0.655 21.125 -8.188 1 90.44 105 GLU A N 1
ATOM 785 C CA . GLU A 1 105 ? -0.366 20.5 -7.355 1 90.44 105 GLU A CA 1
ATOM 786 C C . GLU A 1 105 ? -0.16 20.828 -5.883 1 90.44 105 GLU A C 1
ATOM 788 O O . GLU A 1 105 ? -1.126 21.062 -5.152 1 90.44 105 GLU A O 1
ATOM 793 N N . ARG A 1 106 ? 1.091 20.828 -5.516 1 91.94 106 ARG A N 1
ATOM 794 C CA . ARG A 1 106 ? 1.42 21.203 -4.145 1 91.94 106 ARG A CA 1
ATOM 795 C C . ARG A 1 106 ? 0.961 22.625 -3.848 1 91.94 106 ARG A C 1
ATOM 797 O O . ARG A 1 106 ? 0.318 22.875 -2.826 1 91.94 106 ARG A O 1
ATOM 804 N N . HIS A 1 107 ? 1.258 23.516 -4.742 1 90 107 HIS A N 1
ATOM 805 C CA . HIS A 1 107 ? 0.862 24.922 -4.598 1 90 107 HIS A CA 1
ATOM 806 C C . HIS A 1 107 ? -0.651 25.047 -4.473 1 90 107 HIS A C 1
ATOM 808 O O . HIS A 1 107 ? -1.146 25.766 -3.607 1 90 107 HIS A O 1
ATOM 814 N N . ASP A 1 108 ? -1.344 24.359 -5.277 1 85.94 108 ASP A N 1
ATOM 815 C CA . ASP A 1 108 ? -2.803 24.406 -5.254 1 85.94 108 ASP A CA 1
ATOM 816 C C . ASP A 1 108 ? -3.344 23.922 -3.906 1 85.94 108 ASP A C 1
ATOM 818 O O . ASP A 1 108 ? -4.293 24.516 -3.375 1 85.94 108 ASP A O 1
ATOM 822 N N . PHE A 1 109 ? -2.779 22.938 -3.377 1 87.94 109 PHE A N 1
ATOM 823 C CA . PHE A 1 109 ? -3.209 22.422 -2.082 1 87.94 109 PHE A CA 1
ATOM 824 C C . PHE A 1 109 ? -3.078 23.5 -1.006 1 87.94 109 PHE A C 1
ATOM 826 O O . PHE A 1 109 ? -4.023 23.75 -0.26 1 87.94 109 PHE A O 1
ATOM 833 N N . PHE A 1 110 ? -1.995 24.109 -0.955 1 86.56 110 PHE A N 1
ATOM 834 C CA . PHE A 1 110 ? -1.725 25.094 0.093 1 86.56 110 PHE A CA 1
ATOM 835 C C . PHE A 1 110 ? -2.543 26.359 -0.124 1 86.56 110 PHE A C 1
ATOM 837 O O . PHE A 1 110 ? -2.934 27.016 0.837 1 86.56 110 PHE A O 1
ATOM 844 N N . ALA A 1 111 ? -2.791 26.656 -1.336 1 78.44 111 ALA A N 1
ATOM 845 C CA . ALA A 1 111 ? -3.617 27.812 -1.642 1 78.44 111 ALA A CA 1
ATOM 846 C C . ALA A 1 111 ? -5.055 27.609 -1.175 1 78.44 111 ALA A C 1
ATOM 848 O O . ALA A 1 111 ? -5.723 28.547 -0.752 1 78.44 111 ALA A O 1
ATOM 849 N N . ASP A 1 112 ? -5.449 26.406 -1.191 1 75.94 112 ASP A N 1
ATOM 850 C CA . ASP A 1 112 ? -6.848 26.094 -0.899 1 75.94 112 ASP A CA 1
ATOM 851 C C . ASP A 1 112 ? -7.043 25.797 0.585 1 75.94 112 ASP A C 1
ATOM 853 O O . ASP A 1 112 ? -8.164 25.891 1.097 1 75.94 112 ASP A O 1
ATOM 857 N N . LEU A 1 113 ? -6.055 25.453 1.299 1 73 113 LEU A N 1
ATOM 858 C CA . LEU A 1 113 ? -6.148 24.953 2.662 1 73 113 LEU A CA 1
ATOM 859 C C . LEU A 1 113 ? -6.797 25.969 3.584 1 73 113 LEU A C 1
ATOM 861 O O . LEU A 1 113 ? -7.695 25.641 4.363 1 73 113 LEU A O 1
ATOM 865 N N . PRO A 1 114 ? -6.363 27.219 3.553 1 58.47 114 PRO A N 1
ATOM 866 C CA . PRO A 1 114 ? -6.965 28.219 4.445 1 58.47 114 PRO A CA 1
ATOM 867 C C . PRO A 1 114 ? -8.477 28.328 4.27 1 58.47 114 PRO A C 1
ATOM 869 O O . PRO A 1 114 ? -9.203 28.531 5.25 1 58.47 114 PRO A O 1
ATOM 872 N N . VAL A 1 115 ? -8.789 28.125 3.184 1 53.97 115 VAL A N 1
ATOM 873 C CA . VAL A 1 115 ? -10.195 28.328 2.855 1 53.97 115 VAL A CA 1
ATOM 874 C C . VAL A 1 115 ? -11.016 27.125 3.324 1 53.97 115 VAL A C 1
ATOM 876 O O . VAL A 1 115 ? -12.156 27.281 3.775 1 53.97 115 VAL A O 1
ATOM 879 N N . ARG A 1 116 ? -10.297 26.219 3.426 1 60.75 116 ARG A N 1
ATOM 880 C CA . ARG A 1 116 ? -11.047 25 3.701 1 60.75 116 ARG A CA 1
ATOM 881 C C . ARG A 1 116 ? -10.82 24.531 5.133 1 60.75 116 ARG A C 1
ATOM 883 O O . ARG A 1 116 ? -11.633 23.766 5.68 1 60.75 116 ARG A O 1
ATOM 890 N N . ARG A 1 117 ? -9.844 25.125 5.777 1 62.88 117 ARG A N 1
ATOM 891 C CA . ARG A 1 117 ? -9.406 24.703 7.102 1 62.88 117 ARG A CA 1
ATOM 892 C C . ARG A 1 117 ? -9.75 23.234 7.344 1 62.88 117 ARG A C 1
ATOM 894 O O . ARG A 1 117 ? -10.336 22.891 8.367 1 62.88 117 ARG A O 1
ATOM 901 N N . ASN A 1 118 ? -9.414 22.516 6.441 1 75.56 118 ASN A N 1
ATOM 902 C CA . ASN A 1 118 ? -9.984 21.172 6.453 1 75.56 118 ASN A CA 1
ATOM 903 C C . ASN A 1 118 ? -8.992 20.156 6.98 1 75.56 118 ASN A C 1
ATOM 905 O O . ASN A 1 118 ? -9.172 18.953 6.793 1 75.56 118 ASN A O 1
ATOM 909 N N . ALA A 1 119 ? -7.895 20.688 7.594 1 88.81 119 ALA A N 1
ATOM 910 C CA . ALA A 1 119 ? -6.965 19.766 8.25 1 88.81 119 ALA A CA 1
ATOM 911 C C . ALA A 1 119 ? -6.367 20.406 9.5 1 88.81 119 ALA A C 1
ATOM 913 O O . ALA A 1 119 ? -6.039 21.594 9.508 1 88.81 119 ALA A O 1
ATOM 914 N N . ASP A 1 120 ? -6.207 19.625 10.484 1 91.31 120 ASP A N 1
ATOM 915 C CA . ASP A 1 120 ? -5.641 20.125 11.734 1 91.31 120 ASP A CA 1
ATOM 916 C C . ASP A 1 120 ? -4.113 20.094 11.695 1 91.31 120 ASP A C 1
ATOM 918 O O . ASP A 1 120 ? -3.453 20.734 12.516 1 91.31 120 ASP A O 1
ATOM 922 N N . ALA A 1 121 ? -3.566 19.375 10.797 1 95.44 121 ALA A N 1
ATOM 923 C CA . ALA A 1 121 ? -2.131 19.312 10.539 1 95.44 121 ALA A CA 1
ATOM 924 C C . ALA A 1 121 ? -1.847 18.812 9.125 1 95.44 121 ALA A C 1
ATOM 926 O O . ALA A 1 121 ? -2.723 18.25 8.469 1 95.44 121 ALA A O 1
ATOM 927 N N . VAL A 1 122 ? -0.647 19.094 8.664 1 96.25 122 VAL A N 1
ATOM 928 C CA . VAL A 1 122 ? -0.185 18.641 7.363 1 96.25 122 VAL A CA 1
ATOM 929 C C . VAL A 1 122 ? 1.096 17.828 7.523 1 96.25 122 VAL A C 1
ATOM 931 O O . VAL A 1 122 ? 2.008 18.234 8.25 1 96.25 122 VAL A O 1
ATOM 934 N N . ILE A 1 123 ? 1.057 16.703 6.945 1 97.75 123 ILE A N 1
ATOM 935 C CA . ILE A 1 123 ? 2.258 15.875 6.855 1 97.75 123 ILE A CA 1
ATOM 936 C C . ILE A 1 123 ? 2.789 15.891 5.422 1 97.75 123 ILE A C 1
ATOM 938 O O . ILE A 1 123 ? 2.033 15.68 4.473 1 97.75 123 ILE A O 1
ATOM 942 N N . VAL A 1 124 ? 4.047 16.188 5.273 1 97.31 124 VAL A N 1
ATOM 943 C CA . VAL A 1 124 ? 4.719 16.172 3.979 1 97.31 124 VAL A CA 1
ATOM 944 C C . VAL A 1 124 ? 5.723 15.016 3.938 1 97.31 124 VAL A C 1
ATOM 946 O O . VAL A 1 124 ? 6.594 14.914 4.805 1 97.31 124 VAL A O 1
ATOM 949 N N . SER A 1 125 ? 5.566 14.242 2.914 1 97.31 125 SER A N 1
ATOM 950 C CA . SER A 1 125 ? 6.41 13.055 2.822 1 97.31 125 SER A CA 1
ATOM 951 C C . SER A 1 125 ? 7.277 13.086 1.569 1 97.31 125 SER A C 1
ATOM 953 O O . SER A 1 125 ? 6.762 13.125 0.451 1 97.31 125 SER A O 1
ATOM 955 N N . SER A 1 126 ? 8.609 13.141 1.737 1 95.44 126 SER A N 1
ATOM 956 C CA . SER A 1 126 ? 9.617 12.789 0.748 1 95.44 126 SER A CA 1
ATOM 957 C C . SER A 1 126 ? 10.016 14 -0.094 1 95.44 126 SER A C 1
ATOM 959 O O . SER A 1 126 ? 10.891 13.906 -0.958 1 95.44 126 SER A O 1
ATOM 961 N N . PHE A 1 127 ? 9.344 15.164 0.097 1 94.38 127 PHE A N 1
ATOM 962 C CA . PHE A 1 127 ? 9.711 16.312 -0.719 1 94.38 127 PHE A CA 1
ATOM 963 C C . PHE A 1 127 ? 9.711 17.594 0.115 1 94.38 127 PHE A C 1
ATOM 965 O O . PHE A 1 127 ? 9.273 17.578 1.271 1 94.38 127 PHE A O 1
ATOM 972 N N . ASP A 1 128 ? 10.195 18.594 -0.416 1 94.25 128 ASP A N 1
ATOM 973 C CA . ASP A 1 128 ? 10.344 19.875 0.278 1 94.25 128 ASP A CA 1
ATOM 974 C C . ASP A 1 128 ? 9.086 20.734 0.12 1 94.25 128 ASP A C 1
ATOM 976 O O . ASP A 1 128 ? 8.148 20.344 -0.587 1 94.25 128 ASP A O 1
ATOM 980 N N . ILE A 1 129 ? 9.062 21.766 0.916 1 94.44 129 ILE A N 1
ATOM 981 C CA . ILE A 1 129 ? 8.039 22.812 0.796 1 94.44 129 ILE A CA 1
ATOM 982 C C . ILE A 1 129 ? 8.703 24.172 0.608 1 94.44 129 ILE A C 1
ATOM 984 O O . ILE A 1 129 ? 9.883 24.328 0.904 1 94.44 129 ILE A O 1
ATOM 988 N N . GLU A 1 130 ? 7.914 25.094 0.159 1 94.25 130 GLU A N 1
ATOM 989 C CA . GLU A 1 130 ? 8.43 26.422 -0.102 1 94.25 130 GLU A CA 1
ATOM 990 C C . GLU A 1 130 ? 8.102 27.375 1.041 1 94.25 130 GLU A C 1
ATOM 992 O O . GLU A 1 130 ? 7.105 27.188 1.747 1 94.25 130 GLU A O 1
ATOM 997 N N . PRO A 1 131 ? 8.852 28.469 1.139 1 93.12 131 PRO A N 1
ATOM 998 C CA . PRO A 1 131 ? 8.633 29.422 2.219 1 93.12 131 PRO A CA 1
ATOM 999 C C . PRO A 1 131 ? 7.219 30 2.215 1 93.12 131 PRO A C 1
ATOM 1001 O O . PRO A 1 131 ? 6.613 30.172 3.277 1 93.12 131 PRO A O 1
ATOM 1004 N N . ALA A 1 132 ? 6.707 30.25 1.064 1 90.25 132 ALA A N 1
ATOM 1005 C CA . ALA A 1 132 ? 5.363 30.812 0.973 1 90.25 132 ALA A CA 1
ATOM 1006 C C . ALA A 1 132 ? 4.324 29.844 1.528 1 90.25 132 ALA A C 1
ATOM 1008 O O . ALA A 1 132 ? 3.34 30.281 2.143 1 90.25 132 ALA A O 1
ATOM 1009 N N . GLU A 1 133 ? 4.52 28.594 1.301 1 90.56 133 GLU A N 1
ATOM 1010 C CA . GLU A 1 133 ? 3.613 27.562 1.802 1 90.56 133 GLU A CA 1
ATOM 1011 C C . GLU A 1 133 ? 3.693 27.438 3.32 1 90.56 133 GLU A C 1
ATOM 1013 O O . GLU A 1 133 ? 2.67 27.328 3.996 1 90.56 133 GLU A O 1
ATOM 1018 N N . VAL A 1 134 ? 4.867 27.578 3.855 1 89.88 134 VAL A N 1
ATOM 1019 C CA . VAL A 1 134 ? 5.121 27.531 5.293 1 89.88 134 VAL A CA 1
ATOM 1020 C C . VAL A 1 134 ? 4.434 28.719 5.973 1 89.88 134 VAL A C 1
ATOM 1022 O O . VAL A 1 134 ? 3.773 28.547 7.004 1 89.88 134 VAL A O 1
ATOM 1025 N N . GLU A 1 135 ? 4.598 29.828 5.43 1 87.38 135 GLU A N 1
ATOM 1026 C CA . GLU A 1 135 ? 4.02 31.047 5.996 1 87.38 135 GLU A CA 1
ATOM 1027 C C . GLU A 1 135 ? 2.496 30.953 6.055 1 87.38 135 GLU A C 1
ATOM 1029 O O . GLU A 1 135 ? 1.882 31.391 7.035 1 87.38 135 GLU A O 1
ATOM 1034 N N . ARG A 1 136 ? 1.982 30.406 5.031 1 81.69 136 ARG A N 1
ATOM 1035 C CA . ARG A 1 136 ? 0.532 30.25 4.992 1 81.69 136 ARG A CA 1
ATOM 1036 C C . ARG A 1 136 ? 0.047 29.359 6.137 1 81.69 136 ARG A C 1
ATOM 1038 O O . ARG A 1 136 ? -0.943 29.672 6.797 1 81.69 136 ARG A O 1
ATOM 1045 N N . LEU A 1 137 ? 0.709 28.312 6.395 1 84.81 137 LEU A N 1
ATOM 1046 C CA . LEU A 1 137 ? 0.321 27.375 7.449 1 84.81 137 LEU A CA 1
ATOM 1047 C C . LEU A 1 137 ? 0.509 28 8.828 1 84.81 137 LEU A C 1
ATOM 1049 O O . LEU A 1 137 ? -0.324 27.828 9.719 1 84.81 137 LEU A O 1
ATOM 1053 N N . LYS A 1 138 ? 1.56 28.688 8.977 1 82.69 138 LYS A N 1
ATOM 1054 C CA . LYS A 1 138 ? 1.846 29.344 10.25 1 82.69 138 LYS A CA 1
ATOM 1055 C C . LYS A 1 138 ? 0.759 30.359 10.609 1 82.69 138 LYS A C 1
ATOM 1057 O O . LYS A 1 138 ? 0.339 30.438 11.766 1 82.69 138 LYS A O 1
ATOM 1062 N N . HIS A 1 139 ? 0.314 31.031 9.609 1 77.81 139 HIS A N 1
ATOM 1063 C CA . HIS A 1 139 ? -0.742 32 9.82 1 77.81 139 HIS A CA 1
ATOM 1064 C C . HIS A 1 139 ? -2.033 31.344 10.281 1 77.81 139 HIS A C 1
ATOM 1066 O O . HIS A 1 139 ? -2.799 31.938 11.047 1 77.81 139 HIS A O 1
ATOM 1072 N N . MET A 1 140 ? -2.166 30.156 9.867 1 77.12 140 MET A N 1
ATOM 1073 C CA . MET A 1 140 ? -3.381 29.406 10.211 1 77.12 140 MET A CA 1
ATOM 1074 C C . MET A 1 140 ? -3.178 28.578 11.461 1 77.12 140 MET A C 1
ATOM 1076 O O . MET A 1 140 ? -4.105 27.906 11.93 1 77.12 140 MET A O 1
ATOM 1080 N N . HIS A 1 141 ? -1.984 28.562 11.938 1 84.75 141 HIS A N 1
ATOM 1081 C CA . HIS A 1 141 ? -1.622 27.766 13.109 1 84.75 141 HIS A CA 1
ATOM 1082 C C . HIS A 1 141 ? -1.835 26.281 12.852 1 84.75 141 HIS A C 1
ATOM 1084 O O . HIS A 1 141 ? -2.352 25.562 13.719 1 84.75 141 HIS A O 1
ATOM 1090 N N . VAL A 1 142 ? -1.585 25.844 11.656 1 90.56 142 VAL A N 1
ATOM 1091 C CA . VAL A 1 142 ? -1.629 24.438 11.273 1 90.56 142 VAL A CA 1
ATOM 1092 C C . VAL A 1 142 ? -0.216 23.859 11.266 1 90.56 142 VAL A C 1
ATOM 1094 O O . VAL A 1 142 ? 0.626 24.266 10.461 1 90.56 142 VAL A O 1
ATOM 1097 N N . PRO A 1 143 ? 0.044 22.953 12.172 1 95.69 143 PRO A N 1
ATOM 1098 C CA . PRO A 1 143 ? 1.392 22.375 12.203 1 95.69 143 PRO A CA 1
ATOM 1099 C C . PRO A 1 143 ? 1.725 21.562 10.953 1 95.69 143 PRO A C 1
ATOM 1101 O O . PRO A 1 143 ? 0.828 21 10.32 1 95.69 143 PRO A O 1
ATOM 1104 N N . ILE A 1 144 ? 3.008 21.562 10.648 1 96.69 144 ILE A N 1
ATOM 1105 C CA . ILE A 1 144 ? 3.525 20.812 9.5 1 96.69 144 ILE A CA 1
ATOM 1106 C C . ILE A 1 144 ? 4.648 19.891 9.953 1 96.69 144 ILE A C 1
ATOM 1108 O O . ILE A 1 144 ? 5.609 20.328 10.594 1 96.69 144 ILE A O 1
ATOM 1112 N N . VAL A 1 145 ? 4.488 18.609 9.711 1 98.19 145 VAL A N 1
ATOM 1113 C CA . VAL A 1 145 ? 5.453 17.578 10.086 1 98.19 145 VAL A CA 1
ATOM 1114 C C . VAL A 1 145 ? 5.988 16.891 8.836 1 98.19 145 VAL A C 1
ATOM 1116 O O . VAL A 1 145 ? 5.234 16.625 7.895 1 98.19 145 VAL A O 1
ATOM 1119 N N . GLY A 1 146 ? 7.285 16.641 8.82 1 98.25 146 GLY A N 1
ATOM 1120 C CA . GLY A 1 146 ? 7.91 16.031 7.664 1 98.25 146 GLY A CA 1
ATOM 1121 C C . GLY A 1 146 ? 8.297 14.578 7.891 1 98.25 146 GLY A C 1
ATOM 1122 O O . GLY A 1 146 ? 8.703 14.203 8.992 1 98.25 146 GLY A O 1
ATOM 1123 N N . ILE A 1 147 ? 8.125 13.758 6.859 1 98.31 147 ILE A N 1
ATOM 1124 C CA . ILE A 1 147 ? 8.68 12.406 6.805 1 98.31 147 ILE A CA 1
ATOM 1125 C C . ILE A 1 147 ? 9.633 12.281 5.621 1 98.31 147 ILE A C 1
ATOM 1127 O O . ILE A 1 147 ? 9.219 12.445 4.469 1 98.31 147 ILE A O 1
ATOM 1131 N N . ASN A 1 148 ? 10.844 11.953 5.875 1 97.44 148 ASN A N 1
ATOM 1132 C CA . ASN A 1 148 ? 11.867 11.859 4.832 1 97.44 148 ASN A CA 1
ATOM 1133 C C . ASN A 1 148 ? 11.891 13.102 3.955 1 97.44 148 ASN A C 1
ATOM 1135 O O . ASN A 1 148 ? 11.812 13.008 2.73 1 97.44 148 ASN A O 1
ATOM 1139 N N . ILE A 1 149 ? 12.039 14.211 4.602 1 96.69 149 ILE A N 1
ATOM 1140 C CA . ILE A 1 149 ? 12.102 15.492 3.914 1 96.69 149 ILE A CA 1
ATOM 1141 C C . ILE A 1 149 ? 13.562 15.875 3.666 1 96.69 149 ILE A C 1
ATOM 1143 O O . ILE A 1 149 ? 14.438 15.562 4.473 1 96.69 149 ILE A O 1
ATOM 1147 N N . PRO A 1 150 ? 13.82 16.562 2.549 1 95.31 150 PRO A N 1
ATOM 1148 C CA . PRO A 1 150 ? 15.203 16.891 2.195 1 95.31 150 PRO A CA 1
ATOM 1149 C C . PRO A 1 150 ? 15.789 18.016 3.059 1 95.31 150 PRO A C 1
ATOM 1151 O O . PRO A 1 150 ? 17 18.188 3.1 1 95.31 150 PRO A O 1
ATOM 1154 N N . SER A 1 151 ? 14.914 18.812 3.693 1 94.94 151 SER A N 1
ATOM 1155 C CA . SER A 1 151 ? 15.305 19.906 4.582 1 94.94 151 SER A CA 1
ATOM 1156 C C . SER A 1 151 ? 14.289 20.078 5.707 1 94.94 151 SER A C 1
ATOM 1158 O O . SER A 1 151 ? 13.094 19.875 5.512 1 94.94 151 SER A O 1
ATOM 1160 N N . THR A 1 152 ? 14.805 20.531 6.848 1 96.19 152 THR A N 1
ATOM 1161 C CA . THR A 1 152 ? 13.914 20.734 7.984 1 96.19 152 THR A CA 1
ATOM 1162 C C . THR A 1 152 ? 13.289 22.125 7.938 1 96.19 152 THR A C 1
ATOM 1164 O O . THR A 1 152 ? 12.422 22.453 8.75 1 96.19 152 THR A O 1
ATOM 1167 N N . ASP A 1 153 ? 13.719 22.906 6.969 1 94.69 153 ASP A N 1
ATOM 1168 C CA . ASP A 1 153 ? 13.273 24.297 6.879 1 94.69 153 ASP A CA 1
ATOM 1169 C C . ASP A 1 153 ? 11.75 24.375 6.754 1 94.69 153 ASP A C 1
ATOM 1171 O O . ASP A 1 153 ? 11.164 23.781 5.84 1 94.69 153 ASP A O 1
ATOM 1175 N N . GLY A 1 154 ? 11.203 25.078 7.672 1 94.81 154 GLY A N 1
ATOM 1176 C CA . GLY A 1 154 ? 9.773 25.359 7.594 1 94.81 154 GLY A CA 1
ATOM 1177 C C . GLY A 1 154 ? 8.93 24.328 8.312 1 94.81 154 GLY A C 1
ATOM 1178 O O . GLY A 1 154 ? 7.723 24.516 8.492 1 94.81 154 GLY A O 1
ATOM 1179 N N . PHE A 1 155 ? 9.508 23.25 8.758 1 97.25 155 PHE A N 1
ATOM 1180 C CA . PHE A 1 155 ? 8.766 22.203 9.422 1 97.25 155 PHE A CA 1
ATOM 1181 C C . PHE A 1 155 ? 8.82 22.359 10.938 1 97.25 155 PHE A C 1
ATOM 1183 O O . PHE A 1 155 ? 9.836 22.812 11.477 1 97.25 155 PHE A O 1
ATOM 1190 N N . ASP A 1 156 ? 7.785 21.984 11.555 1 97 156 ASP A N 1
ATOM 1191 C CA . ASP A 1 156 ? 7.738 22.031 13.016 1 97 156 ASP A CA 1
ATOM 1192 C C . ASP A 1 156 ? 8.445 20.828 13.625 1 97 156 ASP A C 1
ATOM 1194 O O . ASP A 1 156 ? 8.984 20.906 14.734 1 97 156 ASP A O 1
ATOM 1198 N N . ALA A 1 157 ? 8.383 19.734 13 1 98.31 157 ALA A N 1
ATOM 1199 C CA . ALA A 1 157 ? 8.992 18.469 13.398 1 98.31 157 ALA A CA 1
ATOM 1200 C C . ALA A 1 157 ? 9.133 17.531 12.195 1 98.31 157 ALA A C 1
ATOM 1202 O O . ALA A 1 157 ? 8.648 17.828 11.102 1 98.31 157 ALA A O 1
ATOM 1203 N N . GLY A 1 158 ? 9.859 16.422 12.406 1 98.56 158 GLY A N 1
ATOM 1204 C CA . GLY A 1 158 ? 9.984 15.5 11.297 1 98.56 158 GLY A CA 1
ATOM 1205 C C . GLY A 1 158 ? 10.797 14.258 11.648 1 98.56 158 GLY A C 1
ATOM 1206 O O . GLY A 1 158 ? 11.516 14.25 12.648 1 98.56 158 GLY A O 1
ATOM 1207 N N . VAL A 1 159 ? 10.617 13.258 10.891 1 98.69 159 VAL A N 1
ATOM 1208 C CA . VAL A 1 159 ? 11.359 12 10.945 1 98.69 159 VAL A CA 1
ATOM 1209 C C . VAL A 1 159 ? 11.977 11.703 9.586 1 98.69 159 VAL A C 1
ATOM 1211 O O . VAL A 1 159 ? 11.25 11.523 8.602 1 98.69 159 VAL A O 1
ATOM 1214 N N . SER A 1 160 ? 13.266 11.711 9.508 1 98.31 160 SER A N 1
ATOM 1215 C CA . SER A 1 160 ? 13.93 11.484 8.227 1 98.31 160 SER A CA 1
ATOM 1216 C C . SER A 1 160 ? 15.195 10.648 8.398 1 98.31 160 SER A C 1
ATOM 1218 O O . SER A 1 160 ? 15.977 10.875 9.32 1 98.31 160 SER A O 1
ATOM 1220 N N . ILE A 1 161 ? 15.312 9.703 7.508 1 98.19 161 ILE A N 1
ATOM 1221 C CA . ILE A 1 161 ? 16.578 8.977 7.5 1 98.19 161 ILE A CA 1
ATOM 1222 C C . ILE A 1 161 ? 17.672 9.836 6.855 1 98.19 161 ILE A C 1
ATOM 1224 O O . ILE A 1 161 ? 17.375 10.891 6.277 1 98.19 161 ILE A O 1
ATOM 1228 N N . ASP A 1 162 ? 18.906 9.445 7.074 1 97.94 162 ASP A N 1
ATOM 1229 C CA . ASP A 1 162 ? 20.031 10.07 6.395 1 97.94 162 ASP A CA 1
ATOM 1230 C C . ASP A 1 162 ? 20.375 9.328 5.102 1 97.94 162 ASP A C 1
ATOM 1232 O O . ASP A 1 162 ? 21.266 8.469 5.09 1 97.94 162 ASP A O 1
ATOM 1236 N N . ASP A 1 163 ? 19.719 9.711 4.035 1 97.56 163 ASP A N 1
ATOM 1237 C CA . ASP A 1 163 ? 19.875 9.055 2.74 1 97.56 163 ASP A CA 1
ATOM 1238 C C . ASP A 1 163 ? 21.344 9.102 2.291 1 97.56 163 ASP A C 1
ATOM 1240 O O . ASP A 1 163 ? 21.859 8.125 1.743 1 97.56 163 ASP A O 1
ATOM 1244 N N . TYR A 1 164 ? 21.922 10.203 2.506 1 97.38 164 TYR A N 1
ATOM 1245 C CA . TYR A 1 164 ? 23.312 10.422 2.119 1 97.38 164 TYR A CA 1
ATOM 1246 C C . TYR A 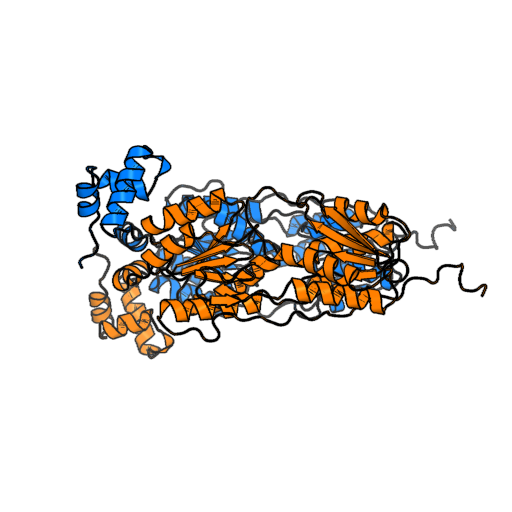1 164 ? 24.234 9.438 2.828 1 97.38 164 TYR A C 1
ATOM 1248 O O . TYR A 1 164 ? 25 8.719 2.182 1 97.38 164 TYR A O 1
ATOM 1256 N N . ALA A 1 165 ? 24.109 9.367 4.09 1 98 165 ALA A N 1
ATOM 1257 C CA . ALA A 1 165 ? 24.969 8.477 4.875 1 98 165 ALA A CA 1
ATOM 1258 C C . ALA A 1 165 ? 24.672 7.016 4.559 1 98 165 ALA A C 1
ATOM 1260 O O . ALA A 1 165 ? 25.594 6.184 4.531 1 98 165 ALA A O 1
ATOM 1261 N N . ALA A 1 166 ? 23.438 6.715 4.352 1 98.25 166 ALA A N 1
ATOM 1262 C CA . ALA A 1 166 ? 23.031 5.34 4.074 1 98.25 166 ALA A CA 1
ATOM 1263 C C . ALA A 1 166 ? 23.672 4.828 2.789 1 98.25 166 ALA A C 1
ATOM 1265 O O . ALA A 1 166 ? 24.359 3.801 2.793 1 98.25 166 ALA A O 1
ATOM 1266 N N . THR A 1 167 ? 23.547 5.566 1.747 1 98.12 167 THR A N 1
ATOM 1267 C CA . THR A 1 167 ? 24.062 5.086 0.474 1 98.12 167 THR A CA 1
ATOM 1268 C C . THR A 1 167 ? 25.594 5.125 0.468 1 98.12 167 THR A C 1
ATOM 1270 O O . THR A 1 167 ? 26.234 4.305 -0.189 1 98.12 167 THR A O 1
ATOM 1273 N N . ARG A 1 168 ? 26.141 6.059 1.186 1 98 168 ARG A N 1
ATOM 1274 C CA . ARG A 1 168 ? 27.594 6.059 1.345 1 98 168 ARG A CA 1
ATOM 1275 C C . ARG A 1 168 ? 28.078 4.738 1.934 1 98 168 ARG A C 1
ATOM 1277 O O . ARG A 1 168 ? 29.047 4.152 1.444 1 98 168 ARG A O 1
ATOM 1284 N N . SER A 1 169 ? 27.391 4.254 2.92 1 98.25 169 SER A N 1
ATOM 1285 C CA . SER A 1 169 ? 27.781 3.008 3.57 1 98.25 169 SER A CA 1
ATOM 1286 C C . SER A 1 169 ? 27.703 1.829 2.607 1 98.25 169 SER A C 1
ATOM 1288 O O . SER A 1 169 ? 28.5 0.9 2.68 1 98.25 169 SER A O 1
ATOM 1290 N N . ALA A 1 170 ? 26.719 1.863 1.742 1 98.56 170 ALA A N 1
ATOM 1291 C CA . ALA A 1 170 ? 26.562 0.814 0.737 1 98.56 170 ALA A CA 1
ATOM 1292 C C . ALA A 1 170 ? 27.75 0.786 -0.21 1 98.56 170 ALA A C 1
ATOM 1294 O O . ALA A 1 170 ? 28.297 -0.282 -0.507 1 98.56 170 ALA A O 1
ATOM 1295 N N . ILE A 1 171 ? 28.203 1.938 -0.634 1 98.5 171 ILE A N 1
ATOM 1296 C CA . ILE A 1 171 ? 29.328 2.047 -1.557 1 98.5 171 ILE A CA 1
ATOM 1297 C C . ILE A 1 171 ? 30.625 1.644 -0.847 1 98.5 171 ILE A C 1
ATOM 1299 O O . ILE A 1 171 ? 31.438 0.92 -1.41 1 98.5 171 ILE A O 1
ATOM 1303 N N . GLU A 1 172 ? 30.766 2.092 0.364 1 98.5 172 GLU A N 1
ATOM 1304 C CA . GLU A 1 172 ? 31.938 1.712 1.153 1 98.5 172 GLU A CA 1
ATOM 1305 C C . GLU A 1 172 ? 32.031 0.196 1.295 1 98.5 172 GLU A C 1
ATOM 1307 O O . GLU A 1 172 ? 33.125 -0.369 1.229 1 98.5 172 GLU A O 1
ATOM 1312 N N . HIS A 1 173 ? 30.922 -0.439 1.493 1 98.62 173 HIS A N 1
ATOM 1313 C CA . HIS A 1 173 ? 30.859 -1.894 1.589 1 98.62 173 HIS A CA 1
ATOM 1314 C C . HIS A 1 173 ? 31.359 -2.549 0.302 1 98.62 173 HIS A C 1
ATOM 1316 O O . HIS A 1 173 ? 32.156 -3.479 0.344 1 98.62 173 HIS A O 1
ATOM 1322 N N . LEU A 1 174 ? 30.875 -2.049 -0.817 1 98.69 174 LEU A N 1
ATOM 1323 C CA . LEU A 1 174 ? 31.281 -2.604 -2.107 1 98.69 174 LEU A CA 1
ATOM 1324 C C . LEU A 1 174 ? 32.75 -2.4 -2.355 1 98.69 174 LEU A C 1
ATOM 1326 O O . LEU A 1 174 ? 33.438 -3.299 -2.863 1 98.69 174 LEU A O 1
ATOM 1330 N N . ILE A 1 175 ? 33.312 -1.251 -1.97 1 98.31 175 ILE A N 1
ATOM 1331 C CA . ILE A 1 175 ? 34.75 -0.951 -2.115 1 98.31 175 ILE A CA 1
ATOM 1332 C C . ILE A 1 175 ? 35.562 -1.892 -1.233 1 98.31 175 ILE A C 1
ATOM 1334 O O . ILE A 1 175 ? 36.562 -2.439 -1.673 1 98.31 175 ILE A O 1
ATOM 1338 N N . ALA A 1 176 ? 35.062 -2.102 -0.019 1 98.19 176 ALA A N 1
ATOM 1339 C CA . ALA A 1 176 ? 35.75 -2.982 0.926 1 98.19 176 ALA A CA 1
ATOM 1340 C C . ALA A 1 176 ? 35.781 -4.414 0.402 1 98.19 176 ALA A C 1
ATOM 1342 O O . ALA A 1 176 ? 36.75 -5.148 0.673 1 98.19 176 ALA A O 1
ATOM 1343 N N . LEU A 1 177 ? 34.812 -4.852 -0.361 1 98 177 LEU A N 1
ATOM 1344 C CA . LEU A 1 177 ? 34.75 -6.18 -0.956 1 98 177 LEU A CA 1
ATOM 1345 C C . LEU A 1 177 ? 35.75 -6.297 -2.113 1 98 177 LEU A C 1
ATOM 1347 O O . LEU A 1 177 ? 36.062 -7.402 -2.559 1 98 177 LEU A O 1
ATOM 1351 N N . GLY A 1 178 ? 36.156 -5.105 -2.66 1 97.94 178 GLY A N 1
ATOM 1352 C CA . GLY A 1 178 ? 37.188 -5.125 -3.711 1 97.94 178 GLY A CA 1
ATOM 1353 C C . GLY A 1 178 ? 36.656 -4.582 -5.035 1 97.94 178 GLY A C 1
ATOM 1354 O O . GLY A 1 178 ? 37.406 -4.555 -6.023 1 97.94 178 GLY A O 1
ATOM 1355 N N . HIS A 1 179 ? 35.438 -4.113 -5.078 1 98.31 179 HIS A N 1
ATOM 1356 C CA . HIS A 1 179 ? 34.906 -3.541 -6.312 1 98.31 179 HIS A CA 1
ATOM 1357 C C . HIS A 1 179 ? 35.531 -2.182 -6.602 1 98.31 179 HIS A C 1
ATOM 1359 O O . HIS A 1 179 ? 35.688 -1.366 -5.695 1 98.31 179 HIS A O 1
ATOM 1365 N N . ARG A 1 180 ? 35.844 -1.932 -7.84 1 98.06 180 ARG A N 1
ATOM 1366 C CA . ARG A 1 180 ? 36.469 -0.677 -8.227 1 98.06 180 ARG A CA 1
ATOM 1367 C C . ARG A 1 180 ? 35.625 0.081 -9.242 1 98.06 180 ARG A C 1
ATOM 1369 O O . ARG A 1 180 ? 35.75 1.301 -9.375 1 98.06 180 ARG A O 1
ATOM 1376 N N . HIS A 1 181 ? 34.844 -0.66 -10.031 1 98.31 181 HIS A N 1
ATOM 1377 C CA . HIS A 1 181 ? 33.875 -0.087 -10.953 1 98.31 181 HIS A CA 1
ATOM 1378 C C . HIS A 1 181 ? 32.438 -0.406 -10.508 1 98.31 181 HIS A C 1
ATOM 1380 O O . HIS A 1 181 ? 32.031 -1.559 -10.578 1 98.31 181 HIS A O 1
ATOM 1386 N N . ILE A 1 182 ? 31.766 0.655 -10.039 1 98.5 182 ILE A N 1
ATOM 1387 C CA . ILE A 1 182 ? 30.453 0.5 -9.43 1 98.5 182 ILE A CA 1
ATOM 1388 C C . ILE A 1 182 ? 29.438 1.358 -10.172 1 98.5 182 ILE A C 1
ATOM 1390 O O . ILE A 1 182 ? 29.75 2.469 -10.609 1 98.5 182 ILE A O 1
ATOM 1394 N N . ALA A 1 183 ? 28.25 0.847 -10.398 1 98.75 183 ALA A N 1
ATOM 1395 C CA . ALA A 1 183 ? 27.172 1.625 -11 1 98.75 183 ALA A CA 1
ATOM 1396 C C . ALA A 1 183 ? 26.078 1.919 -9.984 1 98.75 183 ALA A C 1
ATOM 1398 O O . ALA A 1 183 ? 25.812 1.107 -9.094 1 98.75 183 ALA A O 1
ATOM 1399 N N . PHE A 1 184 ? 25.516 3.09 -10.109 1 98.31 184 PHE A N 1
ATOM 1400 C CA . PHE A 1 184 ? 24.312 3.447 -9.367 1 98.31 184 PHE A CA 1
ATOM 1401 C C . PHE A 1 184 ? 23.109 3.529 -10.305 1 98.31 184 PHE A C 1
ATOM 1403 O O . PHE A 1 184 ? 23.094 4.324 -11.25 1 98.31 184 PHE A O 1
ATOM 1410 N N . VAL A 1 185 ? 22.109 2.654 -10.031 1 98.06 185 VAL A N 1
ATOM 1411 C CA . VAL A 1 185 ? 20.906 2.613 -10.852 1 98.06 185 VAL A CA 1
ATOM 1412 C C . VAL A 1 185 ? 19.797 3.396 -10.172 1 98.06 185 VAL A C 1
ATOM 1414 O O . VAL A 1 185 ? 19.203 2.926 -9.195 1 98.06 185 VAL A O 1
ATOM 1417 N N . GLY A 1 186 ? 19.453 4.555 -10.703 1 95.56 186 GLY A N 1
ATOM 1418 C CA . GLY A 1 186 ? 18.484 5.438 -10.078 1 95.56 186 GLY A CA 1
ATOM 1419 C C . GLY A 1 186 ? 17.5 6.039 -11.07 1 95.56 186 GLY A C 1
ATOM 1420 O O . GLY A 1 186 ? 17.578 5.758 -12.266 1 95.56 186 GLY A O 1
ATOM 1421 N N . SER A 1 187 ? 16.562 6.812 -10.531 1 92.12 187 SER A N 1
ATOM 1422 C CA . SER A 1 187 ? 15.523 7.434 -11.336 1 92.12 187 SER A CA 1
ATOM 1423 C C . SER A 1 187 ? 16.078 8.594 -12.156 1 92.12 187 SER A C 1
ATOM 1425 O O . SER A 1 187 ? 16.906 9.359 -11.68 1 92.12 187 SER A O 1
ATOM 1427 N N . ALA A 1 188 ? 15.57 8.672 -13.375 1 89.31 188 ALA A N 1
ATOM 1428 C CA . ALA A 1 188 ? 15.852 9.852 -14.18 1 89.31 188 ALA A CA 1
ATOM 1429 C C . ALA A 1 188 ? 15.219 11.102 -13.578 1 89.31 188 ALA A C 1
ATOM 1431 O O . ALA A 1 188 ? 14.156 11.023 -12.953 1 89.31 188 ALA A O 1
ATOM 1432 N N . PRO A 1 189 ? 15.992 12.188 -13.727 1 80.25 189 PRO A N 1
ATOM 1433 C CA . PRO A 1 189 ? 15.398 13.43 -13.227 1 80.25 189 PRO A CA 1
ATOM 1434 C C . PRO A 1 189 ? 14.031 13.719 -13.836 1 80.25 189 PRO A C 1
ATOM 1436 O O . PRO A 1 189 ? 13.805 13.445 -15.023 1 80.25 189 PRO A O 1
ATOM 1439 N N . THR A 1 190 ? 13.109 14.031 -12.922 1 76.5 190 THR A N 1
ATOM 1440 C CA . THR A 1 190 ? 11.773 14.43 -13.375 1 76.5 190 THR A CA 1
ATOM 1441 C C . THR A 1 190 ? 11.594 15.938 -13.273 1 76.5 190 THR A C 1
ATOM 1443 O O . THR A 1 190 ? 12.344 16.609 -12.562 1 76.5 190 THR A O 1
ATOM 1446 N N . GLU A 1 191 ? 10.727 16.453 -14.117 1 79.06 191 GLU A N 1
ATOM 1447 C CA . GLU A 1 191 ? 10.438 17.875 -14.094 1 79.06 191 GLU A CA 1
ATOM 1448 C C . GLU A 1 191 ? 9.25 18.188 -13.18 1 79.06 191 GLU A C 1
ATOM 1450 O O . GLU A 1 191 ? 8.258 18.766 -13.617 1 79.06 191 GLU A O 1
ATOM 1455 N N . THR A 1 192 ? 9.391 17.859 -11.938 1 83.5 192 THR A N 1
ATOM 1456 C CA . THR A 1 192 ? 8.297 18.078 -11 1 83.5 192 THR A CA 1
ATOM 1457 C C . THR A 1 192 ? 8.438 19.438 -10.32 1 83.5 192 THR A C 1
ATOM 1459 O O . THR A 1 192 ? 7.488 19.922 -9.703 1 83.5 192 THR A O 1
ATOM 1462 N N . ASN A 1 193 ? 9.625 20.031 -10.383 1 88.19 193 ASN A N 1
ATOM 1463 C CA . ASN A 1 193 ? 9.977 21.266 -9.703 1 88.19 193 ASN A CA 1
ATOM 1464 C C . ASN A 1 193 ? 9.883 21.125 -8.188 1 88.19 193 ASN A C 1
ATOM 1466 O O . ASN A 1 193 ? 9.492 22.062 -7.496 1 88.19 193 ASN A O 1
ATOM 1470 N N . MET A 1 194 ? 10.148 19.922 -7.664 1 91.06 194 MET A N 1
ATOM 1471 C CA . MET A 1 194 ? 10.25 19.609 -6.242 1 91.06 194 MET A CA 1
ATOM 1472 C C . MET A 1 194 ? 11.586 18.953 -5.922 1 91.06 194 MET A C 1
ATOM 1474 O O . MET A 1 194 ? 12.18 18.297 -6.789 1 91.06 194 MET A O 1
ATOM 1478 N N . ARG A 1 195 ? 12.062 19.219 -4.801 1 91.69 195 ARG A N 1
ATOM 1479 C CA . ARG A 1 195 ? 13.258 18.531 -4.32 1 91.69 195 ARG A CA 1
ATOM 1480 C C . ARG A 1 195 ? 12.891 17.328 -3.455 1 91.69 195 ARG A C 1
ATOM 1482 O O . ARG A 1 195 ? 12.102 17.453 -2.516 1 91.69 195 ARG A O 1
ATOM 1489 N N . TYR A 1 196 ? 13.492 16.203 -3.762 1 91.69 196 TYR A N 1
ATOM 1490 C CA . TYR A 1 196 ? 13.148 14.969 -3.066 1 91.69 196 TYR A CA 1
ATOM 1491 C C . TYR A 1 196 ? 14.289 14.508 -2.17 1 91.69 196 TYR A C 1
ATOM 1493 O O . TYR A 1 196 ? 15.461 14.742 -2.477 1 91.69 196 TYR A O 1
ATOM 1501 N N . SER A 1 197 ? 13.977 13.82 -1.092 1 90.69 197 SER A N 1
ATOM 1502 C CA . SER A 1 197 ? 14.969 13.297 -0.161 1 90.69 197 SER A CA 1
ATOM 1503 C C . SER A 1 197 ? 15.891 12.297 -0.843 1 90.69 197 SER A C 1
ATOM 1505 O O . SER A 1 197 ? 17.094 12.25 -0.56 1 90.69 197 SER A O 1
ATOM 1507 N N . ALA A 1 198 ? 15.359 11.562 -1.741 1 88.12 198 ALA A N 1
ATOM 1508 C CA . ALA A 1 198 ? 16.109 10.484 -2.396 1 88.12 198 ALA A CA 1
ATOM 1509 C C . ALA A 1 198 ? 17.25 11.039 -3.23 1 88.12 198 ALA A C 1
ATOM 1511 O O . ALA A 1 198 ? 18.172 10.305 -3.598 1 88.12 198 ALA A O 1
ATOM 1512 N N . GLU A 1 199 ? 17.234 12.305 -3.514 1 89 199 GLU A N 1
ATOM 1513 C CA . GLU A 1 199 ? 18.297 12.93 -4.285 1 89 199 GLU A CA 1
ATOM 1514 C C . GLU A 1 199 ? 19.625 12.867 -3.535 1 89 199 GLU A C 1
ATOM 1516 O O . GLU A 1 199 ? 20.703 12.828 -4.148 1 89 199 GLU A O 1
ATOM 1521 N N . ALA A 1 200 ? 19.531 12.828 -2.23 1 94.31 200 ALA A N 1
ATOM 1522 C CA . ALA A 1 200 ? 20.719 12.75 -1.391 1 94.31 200 ALA A CA 1
ATOM 1523 C C . ALA A 1 200 ? 21.406 11.398 -1.547 1 94.31 200 ALA A C 1
ATOM 1525 O O . ALA A 1 200 ? 22.594 11.258 -1.255 1 94.31 200 ALA A O 1
ATOM 1526 N N . ARG A 1 201 ? 20.672 10.367 -1.997 1 95.25 201 ARG A N 1
ATOM 1527 C CA . ARG A 1 201 ? 21.25 9.039 -2.189 1 95.25 201 ARG A CA 1
ATOM 1528 C C . ARG A 1 201 ? 22.344 9.07 -3.256 1 95.25 201 ARG A C 1
ATOM 1530 O O . ARG A 1 201 ? 23.438 8.539 -3.049 1 95.25 201 ARG A O 1
ATOM 1537 N N . LEU A 1 202 ? 22 9.719 -4.367 1 93.5 202 LEU A N 1
ATOM 1538 C CA . LEU A 1 202 ? 22.984 9.82 -5.438 1 93.5 202 LEU A CA 1
ATOM 1539 C C . LEU A 1 202 ? 24.219 10.578 -4.969 1 93.5 202 LEU A C 1
ATOM 1541 O O . LEU A 1 202 ? 25.359 10.172 -5.258 1 93.5 202 LEU A O 1
ATOM 1545 N N . GLN A 1 203 ? 24.016 11.633 -4.242 1 94.81 203 GLN A N 1
ATOM 1546 C CA . GLN A 1 203 ? 25.141 12.422 -3.756 1 94.81 203 GLN A CA 1
ATOM 1547 C C . GLN A 1 203 ? 26.016 11.609 -2.803 1 94.81 203 GLN A C 1
ATOM 1549 O O . GLN A 1 203 ? 27.234 11.711 -2.838 1 94.81 203 GLN A O 1
ATOM 1554 N N . GLY A 1 204 ? 25.359 10.812 -1.95 1 97 204 GLY A N 1
ATOM 1555 C CA . GLY A 1 204 ? 26.094 9.93 -1.064 1 97 204 GLY A CA 1
ATOM 1556 C C . GLY A 1 204 ? 26.969 8.938 -1.807 1 97 204 GLY A C 1
ATOM 1557 O O . GLY A 1 204 ? 28.125 8.703 -1.427 1 97 204 GLY A O 1
ATOM 1558 N N . VAL A 1 205 ? 26.453 8.445 -2.871 1 97.44 205 VAL A N 1
ATOM 1559 C CA . VAL A 1 205 ? 27.156 7.473 -3.707 1 97.44 205 VAL A CA 1
ATOM 1560 C C . VAL A 1 205 ? 28.344 8.148 -4.391 1 97.44 205 VAL A C 1
ATOM 1562 O O . VAL A 1 205 ? 29.469 7.617 -4.379 1 97.44 205 VAL A O 1
ATOM 1565 N N . ILE A 1 206 ? 28.141 9.297 -4.945 1 96.75 206 ILE A N 1
ATOM 1566 C CA . ILE A 1 206 ? 29.156 10.039 -5.68 1 96.75 206 ILE A CA 1
ATOM 1567 C C . ILE A 1 206 ? 30.312 10.391 -4.742 1 96.75 206 ILE A C 1
ATOM 1569 O O . ILE A 1 206 ? 31.484 10.148 -5.062 1 96.75 206 ILE A O 1
ATOM 1573 N N . ASP A 1 207 ? 29.953 10.867 -3.602 1 97.56 207 ASP A N 1
ATOM 1574 C CA . ASP A 1 207 ? 30.984 11.32 -2.662 1 97.56 207 ASP A CA 1
ATOM 1575 C C . ASP A 1 207 ? 31.766 10.148 -2.102 1 97.56 207 ASP A C 1
ATOM 1577 O O . ASP A 1 207 ? 32.969 10.258 -1.867 1 97.56 207 ASP A O 1
ATOM 1581 N N . ALA A 1 208 ? 31.094 9.039 -1.834 1 98 208 ALA A N 1
ATOM 1582 C CA . ALA A 1 208 ? 31.781 7.844 -1.349 1 98 208 ALA A CA 1
ATOM 1583 C C . ALA A 1 208 ? 32.812 7.359 -2.357 1 98 208 ALA A C 1
ATOM 1585 O O . ALA A 1 208 ? 33.938 7.051 -1.991 1 98 208 ALA A O 1
ATOM 1586 N N . ALA A 1 209 ? 32.438 7.34 -3.602 1 97.81 209 ALA A N 1
ATOM 1587 C CA . ALA A 1 209 ? 33.375 6.902 -4.648 1 97.81 209 ALA A CA 1
ATOM 1588 C C . ALA A 1 209 ? 34.531 7.871 -4.797 1 97.81 209 ALA A C 1
ATOM 1590 O O . ALA A 1 209 ? 35.688 7.449 -4.914 1 97.81 209 ALA A O 1
ATOM 1591 N N . ALA A 1 210 ? 34.219 9.141 -4.727 1 97.44 210 ALA A N 1
ATOM 1592 C CA . ALA A 1 210 ? 35.219 10.18 -4.918 1 97.44 210 ALA A CA 1
ATOM 1593 C C . ALA A 1 210 ? 36.25 10.156 -3.799 1 97.44 210 ALA A C 1
ATOM 1595 O O . ALA A 1 210 ? 37.406 10.594 -3.992 1 97.44 210 ALA A O 1
ATOM 1596 N N . ALA A 1 211 ? 35.875 9.641 -2.691 1 97.69 211 ALA A N 1
ATOM 1597 C CA . ALA A 1 211 ? 36.75 9.617 -1.523 1 97.69 211 ALA A CA 1
ATOM 1598 C C . ALA A 1 211 ? 37.844 8.547 -1.667 1 97.69 211 ALA A C 1
ATOM 1600 O O . ALA A 1 211 ? 38.812 8.523 -0.902 1 97.69 211 ALA A O 1
ATOM 1601 N N . HIS A 1 212 ? 37.75 7.676 -2.637 1 97.69 212 HIS A N 1
ATOM 1602 C CA . HIS A 1 212 ? 38.688 6.574 -2.816 1 97.69 212 HIS A CA 1
ATOM 1603 C C . HIS A 1 212 ? 39.344 6.617 -4.199 1 97.69 212 HIS A C 1
ATOM 1605 O O . HIS A 1 212 ? 38.656 6.391 -5.207 1 97.69 212 HIS A O 1
ATOM 1611 N N . PRO A 1 213 ? 40.625 6.855 -4.168 1 96.38 213 PRO A N 1
ATOM 1612 C CA . PRO A 1 213 ? 41.312 6.82 -5.465 1 96.38 213 PRO A CA 1
ATOM 1613 C C . PRO A 1 213 ? 41.156 5.484 -6.184 1 96.38 213 PRO A C 1
ATOM 1615 O O . PRO A 1 213 ? 41.188 4.426 -5.543 1 96.38 213 PRO A O 1
ATOM 1618 N N . GLY A 1 214 ? 40.844 5.523 -7.445 1 97 214 GLY A N 1
ATOM 1619 C CA . GLY A 1 214 ? 40.75 4.312 -8.25 1 97 214 GLY A CA 1
ATOM 1620 C 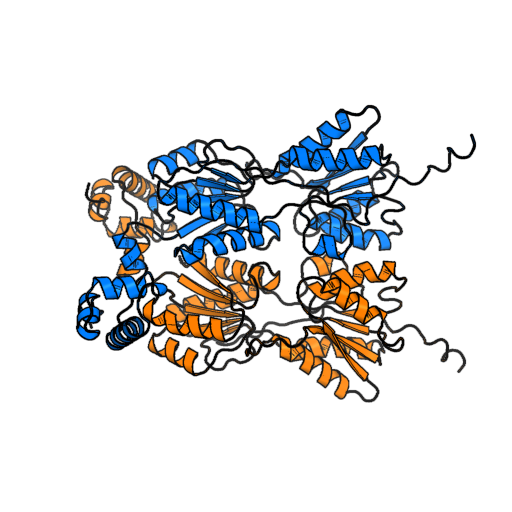C . GLY A 1 214 ? 39.344 3.766 -8.352 1 97 214 GLY A C 1
ATOM 1621 O O . GLY A 1 214 ? 39.094 2.799 -9.07 1 97 214 GLY A O 1
ATOM 1622 N N . ILE A 1 215 ? 38.469 4.426 -7.637 1 97.94 215 ILE A N 1
ATOM 1623 C CA . ILE A 1 215 ? 37.062 3.994 -7.695 1 97.94 215 ILE A CA 1
ATOM 1624 C C . ILE A 1 215 ? 36.312 4.789 -8.766 1 97.94 215 ILE A C 1
ATOM 1626 O O . ILE A 1 215 ? 36.406 6.02 -8.805 1 97.94 215 ILE A O 1
ATOM 1630 N N . GLU A 1 216 ? 35.656 4.117 -9.664 1 97.81 216 GLU A N 1
ATOM 1631 C CA . GLU A 1 216 ? 34.844 4.75 -10.703 1 97.81 216 GLU A CA 1
ATOM 1632 C C . GLU A 1 216 ? 33.375 4.469 -10.484 1 97.81 216 GLU A C 1
ATOM 1634 O O . GLU A 1 216 ? 32.969 3.318 -10.266 1 97.81 216 GLU A O 1
ATOM 1639 N N . LEU A 1 217 ? 32.656 5.539 -10.562 1 98.06 217 LEU A N 1
ATOM 1640 C CA . LEU A 1 217 ? 31.203 5.434 -10.422 1 98.06 217 LEU A CA 1
ATOM 1641 C C . LEU A 1 217 ? 30.5 5.777 -11.734 1 98.06 217 LEU A C 1
ATOM 1643 O O . LEU A 1 217 ? 30.828 6.781 -12.375 1 98.06 217 LEU A O 1
ATOM 1647 N N . THR A 1 218 ? 29.578 4.926 -12.141 1 97.88 218 THR A N 1
ATOM 1648 C CA . THR A 1 218 ? 28.766 5.172 -13.328 1 97.88 218 THR A CA 1
ATOM 1649 C C . THR A 1 218 ? 27.297 5.305 -12.953 1 97.88 218 THR A C 1
ATOM 1651 O O . THR A 1 218 ? 26.656 4.324 -12.555 1 97.88 218 THR A O 1
ATOM 1654 N N . PRO A 1 219 ? 26.734 6.477 -13.086 1 96.06 219 PRO A N 1
ATOM 1655 C CA . PRO A 1 219 ? 25.281 6.609 -12.883 1 96.06 219 PRO A CA 1
ATOM 1656 C C . PRO A 1 219 ? 24.469 6.082 -14.062 1 96.06 219 PRO A C 1
ATOM 1658 O O . PRO A 1 219 ? 24.797 6.363 -15.219 1 96.06 219 PRO A O 1
ATOM 1661 N N . LEU A 1 220 ? 23.516 5.227 -13.805 1 97 220 LEU A N 1
ATOM 1662 C CA . LEU A 1 220 ? 22.547 4.75 -14.781 1 97 220 LEU A CA 1
ATOM 1663 C C . LEU A 1 220 ? 21.141 5.285 -14.477 1 97 220 LEU A C 1
ATOM 1665 O O . LEU A 1 220 ? 20.594 5.004 -13.414 1 97 220 LEU A O 1
ATOM 1669 N N . SER A 1 221 ? 20.562 6.062 -15.367 1 94.5 221 SER A N 1
ATOM 1670 C CA . SER A 1 221 ? 19.281 6.73 -15.164 1 94.5 221 SER A CA 1
ATOM 1671 C C . SER A 1 221 ? 18.141 5.953 -15.812 1 94.5 221 SER A C 1
ATOM 1673 O O . SER A 1 221 ? 18.188 5.676 -17.016 1 94.5 221 SER A O 1
ATOM 1675 N N . ILE A 1 222 ? 17.141 5.676 -14.977 1 95.06 222 ILE A N 1
ATOM 1676 C CA . ILE A 1 222 ? 16.016 4.871 -15.43 1 95.06 222 ILE A CA 1
ATOM 1677 C C . ILE A 1 222 ? 14.734 5.703 -15.367 1 95.06 222 ILE A C 1
ATOM 1679 O O . ILE A 1 222 ? 14.445 6.344 -14.352 1 95.06 222 ILE A O 1
ATOM 1683 N N . GLN A 1 223 ? 13.992 5.68 -16.453 1 89.88 223 GLN A N 1
ATOM 1684 C CA . GLN A 1 223 ? 12.664 6.285 -16.406 1 89.88 223 GLN A CA 1
ATOM 1685 C C . GLN A 1 223 ? 11.688 5.422 -15.609 1 89.88 223 GLN A C 1
ATOM 1687 O O . GLN A 1 223 ? 11.492 4.246 -15.93 1 89.88 223 GLN A O 1
ATOM 1692 N N . ARG A 1 224 ? 11.133 6.059 -14.617 1 86.44 224 ARG A N 1
ATOM 1693 C CA . ARG A 1 224 ? 10.203 5.324 -13.766 1 86.44 224 ARG A CA 1
ATOM 1694 C C . ARG A 1 224 ? 8.859 5.133 -14.461 1 86.44 224 ARG A C 1
ATOM 1696 O O . ARG A 1 224 ? 8.492 5.918 -15.336 1 86.44 224 ARG A O 1
ATOM 1703 N N . GLY A 1 225 ? 8.102 4.156 -13.977 1 81.81 225 GLY A N 1
ATOM 1704 C CA . GLY A 1 225 ? 6.793 3.883 -14.562 1 81.81 225 GLY A CA 1
ATOM 1705 C C . GLY A 1 225 ? 6.758 2.596 -15.359 1 81.81 225 GLY A C 1
ATOM 1706 O O . GLY A 1 225 ? 7.422 1.618 -15.008 1 81.81 225 GLY A O 1
ATOM 1707 N N . LEU A 1 226 ? 5.949 2.686 -16.438 1 78.94 226 LEU A N 1
ATOM 1708 C CA . LEU A 1 226 ? 5.758 1.502 -17.266 1 78.94 226 LEU A CA 1
ATOM 1709 C C . LEU A 1 226 ? 7.062 1.102 -17.953 1 78.94 226 LEU A C 1
ATOM 1711 O O . LEU A 1 226 ? 7.711 1.933 -18.594 1 78.94 226 LEU A O 1
ATOM 1715 N N . GLY A 1 227 ? 7.523 -0.082 -17.703 1 87.38 227 GLY A N 1
ATOM 1716 C CA . GLY A 1 227 ? 8.703 -0.605 -18.375 1 87.38 227 GLY A CA 1
ATOM 1717 C C . GLY A 1 227 ? 9.977 -0.388 -17.578 1 87.38 227 GLY A C 1
ATOM 1718 O O . GLY A 1 227 ? 11.078 -0.659 -18.078 1 87.38 227 GLY A O 1
ATOM 1719 N N . GLU A 1 228 ? 9.867 0.089 -16.375 1 91.25 228 GLU A N 1
ATOM 1720 C CA . GLU A 1 228 ? 11.055 0.457 -15.609 1 91.25 228 GLU A CA 1
ATOM 1721 C C . GLU A 1 228 ? 11.93 -0.76 -15.328 1 91.25 228 GLU A C 1
ATOM 1723 O O . GLU A 1 228 ? 13.164 -0.662 -15.344 1 91.25 228 GLU A O 1
ATOM 1728 N N . SER A 1 229 ? 11.32 -1.88 -15.094 1 92.06 229 SER A N 1
ATOM 1729 C CA . SER A 1 229 ? 12.094 -3.084 -14.82 1 92.06 229 SER A CA 1
ATOM 1730 C C . SER A 1 229 ? 12.938 -3.49 -16.016 1 92.06 229 SER A C 1
ATOM 1732 O O . SER A 1 229 ? 14.102 -3.871 -15.875 1 92.06 229 SER A O 1
ATOM 1734 N N . ASN A 1 230 ? 12.289 -3.367 -17.203 1 93.25 230 ASN A N 1
ATOM 1735 C CA . ASN A 1 230 ? 13.008 -3.676 -18.422 1 93.25 230 ASN A CA 1
ATOM 1736 C C . ASN A 1 230 ? 14.125 -2.672 -18.688 1 93.25 230 ASN A C 1
ATOM 1738 O O . ASN A 1 230 ? 15.219 -3.047 -19.125 1 93.25 230 ASN A O 1
ATOM 1742 N N . ALA A 1 231 ? 13.812 -1.48 -18.438 1 96 231 ALA A N 1
ATOM 1743 C CA . ALA A 1 231 ? 14.805 -0.432 -18.641 1 96 231 ALA A CA 1
ATOM 1744 C C . ALA A 1 231 ? 16 -0.638 -17.719 1 96 231 ALA A C 1
ATOM 1746 O O . ALA A 1 231 ? 17.156 -0.506 -18.141 1 96 231 ALA A O 1
ATOM 1747 N N . ALA A 1 232 ? 15.758 -0.974 -16.484 1 97.12 232 ALA A N 1
ATOM 1748 C CA . ALA A 1 232 ? 16.828 -1.213 -15.516 1 97.12 232 ALA A CA 1
ATOM 1749 C C . ALA A 1 232 ? 17.656 -2.436 -15.906 1 97.12 232 ALA A C 1
ATOM 1751 O O . ALA A 1 232 ? 18.875 -2.404 -15.844 1 97.12 232 ALA A O 1
ATOM 1752 N N . LEU A 1 233 ? 16.953 -3.461 -16.312 1 96.5 233 LEU A N 1
ATOM 1753 C CA . LEU A 1 233 ? 17.641 -4.672 -16.75 1 96.5 233 LEU A CA 1
ATOM 1754 C C . LEU A 1 233 ? 18.547 -4.387 -17.938 1 96.5 233 LEU A C 1
ATOM 1756 O O . LEU A 1 233 ? 19.703 -4.809 -17.953 1 96.5 233 LEU A O 1
ATOM 1760 N N . ASN A 1 234 ? 18 -3.688 -18.859 1 96.81 234 ASN A N 1
ATOM 1761 C CA . ASN A 1 234 ? 18.75 -3.312 -20.047 1 96.81 234 ASN A CA 1
ATOM 1762 C C . ASN A 1 234 ? 20 -2.512 -19.688 1 96.81 234 ASN A C 1
ATOM 1764 O O . ASN A 1 234 ? 21.078 -2.754 -20.234 1 96.81 234 ASN A O 1
ATOM 1768 N N . ALA A 1 235 ? 19.859 -1.592 -18.812 1 97.56 235 ALA A N 1
ATOM 1769 C CA . ALA A 1 235 ? 20.984 -0.761 -18.375 1 97.56 235 ALA A CA 1
ATOM 1770 C C . ALA A 1 235 ? 22.078 -1.611 -17.75 1 97.56 235 ALA A C 1
ATOM 1772 O O . ALA A 1 235 ? 23.266 -1.4 -18.016 1 97.56 235 ALA A O 1
ATOM 1773 N N . VAL A 1 236 ? 21.75 -2.59 -16.938 1 97.75 236 VAL A N 1
ATOM 1774 C CA . VAL A 1 236 ? 22.719 -3.451 -16.25 1 97.75 236 VAL A CA 1
ATOM 1775 C C . VAL A 1 236 ? 23.422 -4.352 -17.266 1 97.75 236 VAL A C 1
ATOM 1777 O O . VAL A 1 236 ? 24.641 -4.488 -17.25 1 97.75 236 VAL A O 1
ATOM 1780 N N . LEU A 1 237 ? 22.641 -4.914 -18.188 1 97 237 LEU A N 1
ATOM 1781 C CA . LEU A 1 237 ? 23.172 -5.875 -19.141 1 97 237 LEU A CA 1
ATOM 1782 C C . LEU A 1 237 ? 24.094 -5.191 -20.141 1 97 237 LEU A C 1
ATOM 1784 O O . LEU A 1 237 ? 25.031 -5.809 -20.641 1 97 237 LEU A O 1
ATOM 1788 N N . ASN A 1 238 ? 23.828 -3.928 -20.375 1 96.56 238 ASN A N 1
ATOM 1789 C CA . ASN A 1 238 ? 24.609 -3.213 -21.375 1 96.56 238 ASN A CA 1
ATOM 1790 C C . ASN A 1 238 ? 25.719 -2.385 -20.75 1 96.56 238 ASN A C 1
ATOM 1792 O O . ASN A 1 238 ? 26.469 -1.714 -21.453 1 96.56 238 ASN A O 1
ATOM 1796 N N . ALA A 1 239 ? 25.781 -2.396 -19.438 1 96.81 239 ALA A N 1
ATOM 1797 C CA . ALA A 1 239 ? 26.859 -1.687 -18.75 1 96.81 239 ALA A CA 1
ATOM 1798 C C . ALA A 1 239 ? 28.219 -2.291 -19.094 1 96.81 239 ALA A C 1
ATOM 1800 O O . ALA A 1 239 ? 28.297 -3.445 -19.516 1 96.81 239 ALA A O 1
ATOM 1801 N N . SER A 1 240 ? 29.281 -1.473 -18.953 1 96.12 240 SER A N 1
ATOM 1802 C CA . SER A 1 240 ? 30.641 -1.952 -19.172 1 96.12 240 SER A CA 1
ATOM 1803 C C . SER A 1 240 ? 30.906 -3.227 -18.375 1 96.12 240 SER A C 1
ATOM 1805 O O . SER A 1 240 ? 30.516 -3.34 -17.219 1 96.12 240 SER A O 1
ATOM 1807 N N . PRO A 1 241 ? 31.625 -4.156 -18.922 1 94 241 PRO A N 1
ATOM 1808 C CA . PRO A 1 241 ? 31.953 -5.398 -18.219 1 94 241 PRO A CA 1
ATOM 1809 C C . PRO A 1 241 ? 32.875 -5.168 -17.016 1 94 241 PRO A C 1
ATOM 1811 O O . PRO A 1 241 ? 33 -6.055 -16.172 1 94 241 PRO A O 1
ATOM 1814 N N . SER A 1 242 ? 33.469 -4.039 -17 1 96.06 242 SER A N 1
ATOM 1815 C CA . SER A 1 242 ? 34.344 -3.738 -15.883 1 96.06 242 SER A CA 1
ATOM 1816 C C . SER A 1 242 ? 33.562 -3.455 -14.617 1 96.06 242 SER A C 1
ATOM 1818 O O . SER A 1 242 ? 34.094 -3.486 -13.508 1 96.06 242 SER A O 1
ATOM 1820 N N . ILE A 1 243 ? 32.25 -3.176 -14.812 1 97.94 243 ILE A N 1
ATOM 1821 C CA . ILE A 1 243 ? 31.391 -2.912 -13.656 1 97.94 243 ILE A CA 1
ATOM 1822 C C . ILE A 1 243 ? 30.984 -4.23 -13.008 1 97.94 243 ILE A C 1
ATOM 1824 O O . ILE A 1 243 ? 30.359 -5.078 -13.648 1 97.94 243 ILE A O 1
ATOM 1828 N N . THR A 1 244 ? 31.281 -4.363 -11.758 1 98.12 244 THR A N 1
ATOM 1829 C CA . THR A 1 244 ? 31.047 -5.641 -11.094 1 98.12 244 THR A CA 1
ATOM 1830 C C . THR A 1 244 ? 30.062 -5.477 -9.938 1 98.12 244 THR A C 1
ATOM 1832 O O . THR A 1 244 ? 29.719 -6.449 -9.266 1 98.12 244 THR A O 1
ATOM 1835 N N . ALA A 1 245 ? 29.594 -4.227 -9.711 1 98.69 245 ALA A N 1
ATOM 1836 C CA . ALA A 1 245 ? 28.625 -3.99 -8.633 1 98.69 245 ALA A CA 1
ATOM 1837 C C . ALA A 1 245 ? 27.609 -2.92 -9.023 1 98.69 245 ALA A C 1
ATOM 1839 O O . ALA A 1 245 ? 27.969 -1.922 -9.656 1 98.69 245 ALA A O 1
ATOM 1840 N N . PHE A 1 246 ? 26.406 -3.148 -8.688 1 98.81 246 PHE A N 1
ATOM 1841 C CA . PHE A 1 246 ? 25.297 -2.225 -8.953 1 98.81 246 PHE A CA 1
ATOM 1842 C C . PHE A 1 246 ? 24.562 -1.887 -7.664 1 98.81 246 PHE A C 1
ATOM 1844 O O . PHE A 1 246 ? 24.094 -2.781 -6.961 1 98.81 246 PHE A O 1
ATOM 1851 N N . CYS A 1 247 ? 24.516 -0.646 -7.305 1 98.69 247 CYS A N 1
ATOM 1852 C CA . CYS A 1 247 ? 23.688 -0.122 -6.219 1 98.69 247 CYS A CA 1
ATOM 1853 C C . CYS A 1 247 ? 22.422 0.515 -6.762 1 98.69 247 CYS A C 1
ATOM 1855 O O . CYS A 1 247 ? 22.484 1.449 -7.566 1 98.69 247 CYS A O 1
ATOM 1857 N N . PHE A 1 248 ? 21.297 -0.029 -6.344 1 98.25 248 PHE A N 1
ATOM 1858 C CA . PHE A 1 248 ? 20.016 0.456 -6.852 1 98.25 248 PHE A CA 1
ATOM 1859 C C . PHE A 1 248 ? 19.406 1.477 -5.898 1 98.25 248 PHE A C 1
ATOM 1861 O O . PHE A 1 248 ? 19.625 1.407 -4.688 1 98.25 248 PHE A O 1
ATOM 1868 N N . GLU A 1 249 ? 18.594 2.355 -6.465 1 96.5 249 GLU A N 1
ATOM 1869 C CA . GLU A 1 249 ? 17.922 3.402 -5.707 1 96.5 249 GLU A CA 1
ATOM 1870 C C . GLU A 1 249 ? 16.891 2.811 -4.742 1 96.5 249 GLU A C 1
ATOM 1872 O O . GLU A 1 249 ? 16.656 3.369 -3.67 1 96.5 249 GLU A O 1
ATOM 1877 N N . ASP A 1 250 ? 16.297 1.71 -5.121 1 95.44 250 ASP A N 1
ATOM 1878 C CA . ASP A 1 250 ? 15.344 1.054 -4.234 1 95.44 250 ASP A CA 1
ATOM 1879 C C . ASP A 1 250 ? 15.164 -0.414 -4.613 1 95.44 250 ASP A C 1
ATOM 1881 O O . ASP A 1 250 ? 15.609 -0.846 -5.68 1 95.44 250 ASP A O 1
ATOM 1885 N N . ASP A 1 251 ? 14.586 -1.143 -3.732 1 96.12 251 ASP A N 1
ATOM 1886 C CA . ASP A 1 251 ? 14.375 -2.58 -3.889 1 96.12 251 ASP A CA 1
ATOM 1887 C C . ASP A 1 251 ? 13.445 -2.873 -5.059 1 96.12 251 ASP A C 1
ATOM 1889 O O . ASP A 1 251 ? 13.57 -3.908 -5.719 1 96.12 251 ASP A O 1
ATOM 1893 N N . GLU A 1 252 ? 12.508 -1.994 -5.285 1 92.19 252 GLU A N 1
ATOM 1894 C CA . GLU A 1 252 ? 11.531 -2.197 -6.352 1 92.19 252 GLU A CA 1
ATOM 1895 C C . GLU A 1 252 ? 12.211 -2.297 -7.715 1 92.19 252 GLU A C 1
ATOM 1897 O O . GLU A 1 252 ? 11.758 -3.041 -8.586 1 92.19 252 GLU A O 1
ATOM 1902 N N . MET A 1 253 ? 13.258 -1.585 -7.914 1 93.94 253 MET A N 1
ATOM 1903 C CA . MET A 1 253 ? 14.039 -1.65 -9.148 1 93.94 253 MET A CA 1
ATOM 1904 C C . MET A 1 253 ? 15 -2.832 -9.117 1 93.94 253 MET A C 1
ATOM 1906 O O . MET A 1 253 ? 15.227 -3.48 -10.141 1 93.94 253 MET A O 1
ATOM 1910 N N . ALA A 1 254 ? 15.508 -3.141 -7.977 1 96.88 254 ALA A N 1
ATOM 1911 C CA . ALA A 1 254 ? 16.578 -4.121 -7.836 1 96.88 254 ALA A CA 1
ATOM 1912 C C . ALA A 1 254 ? 16.047 -5.543 -7.98 1 96.88 254 ALA A C 1
ATOM 1914 O O . ALA A 1 254 ? 16.641 -6.375 -8.664 1 96.88 254 ALA A O 1
ATOM 1915 N N . ALA A 1 255 ? 14.891 -5.816 -7.402 1 94 255 ALA A N 1
ATOM 1916 C CA . ALA A 1 255 ? 14.406 -7.184 -7.238 1 94 255 ALA A CA 1
ATOM 1917 C C . ALA A 1 255 ? 14.094 -7.82 -8.586 1 94 255 ALA A C 1
ATOM 1919 O O . ALA A 1 255 ? 14.555 -8.93 -8.883 1 94 255 ALA A O 1
ATOM 1920 N N . PRO A 1 256 ? 13.352 -7.098 -9.477 1 93.5 256 PRO A N 1
ATOM 1921 C CA . PRO A 1 256 ? 13.094 -7.695 -10.789 1 93.5 256 PRO A CA 1
ATOM 1922 C C . PRO A 1 256 ? 14.375 -7.953 -11.578 1 93.5 256 PRO A C 1
ATOM 1924 O O . PRO A 1 256 ? 14.484 -8.961 -12.281 1 93.5 256 PRO A O 1
ATOM 1927 N N . VAL A 1 257 ? 15.328 -7.043 -11.438 1 95.75 257 VAL A N 1
ATOM 1928 C CA . VAL A 1 257 ? 16.594 -7.195 -12.133 1 95.75 257 VAL A CA 1
ATOM 1929 C C . VAL A 1 257 ? 17.344 -8.414 -11.586 1 95.75 257 VAL A C 1
ATOM 1931 O O . VAL A 1 257 ? 17.875 -9.219 -12.352 1 95.75 257 VAL A O 1
ATOM 1934 N N . LEU A 1 258 ? 17.359 -8.547 -10.281 1 95.31 258 LEU A N 1
ATOM 1935 C CA . LEU A 1 258 ? 17.984 -9.695 -9.625 1 95.31 258 LEU A CA 1
ATOM 1936 C C . LEU A 1 258 ? 17.438 -11 -10.172 1 95.31 258 LEU A C 1
ATOM 1938 O O . LEU A 1 258 ? 18.203 -11.922 -10.477 1 95.31 258 LEU A O 1
ATOM 1942 N N . TYR A 1 259 ? 16.156 -11.055 -10.398 1 90.56 259 TYR A N 1
ATOM 1943 C CA . TYR A 1 259 ? 15.492 -12.25 -10.906 1 90.56 259 TYR A CA 1
ATOM 1944 C C . TYR A 1 259 ? 15.875 -12.508 -12.359 1 90.56 259 TYR A C 1
ATOM 1946 O O . TYR A 1 259 ? 16.234 -13.633 -12.719 1 90.56 259 TYR A O 1
ATOM 1954 N N . ARG A 1 260 ? 15.82 -11.5 -13.109 1 91.56 260 ARG A N 1
ATOM 1955 C CA . ARG A 1 260 ? 15.898 -11.656 -14.562 1 91.56 260 ARG A CA 1
ATOM 1956 C C . ARG A 1 260 ? 17.344 -11.852 -15.008 1 91.56 260 ARG A C 1
ATOM 1958 O O . ARG A 1 260 ? 17.594 -12.422 -16.078 1 91.56 260 ARG A O 1
ATOM 1965 N N . LEU A 1 261 ? 18.312 -11.445 -14.281 1 92.94 261 LEU A N 1
ATOM 1966 C CA . LEU A 1 261 ? 19.719 -11.539 -14.664 1 92.94 261 LEU A CA 1
ATOM 1967 C C . LEU A 1 261 ? 20.109 -12.992 -14.914 1 92.94 261 LEU A C 1
ATOM 1969 O O . LEU A 1 261 ? 20.891 -13.281 -15.828 1 92.94 261 LEU A O 1
ATOM 1973 N N . ARG A 1 262 ? 19.578 -13.828 -14.141 1 84.44 262 ARG A N 1
ATOM 1974 C CA . ARG A 1 262 ? 19.906 -15.242 -14.281 1 84.44 262 ARG A CA 1
ATOM 1975 C C . ARG A 1 262 ? 19.5 -15.773 -15.648 1 84.44 262 ARG A C 1
ATOM 1977 O O . ARG A 1 262 ? 20.156 -16.641 -16.219 1 84.44 262 ARG A O 1
ATOM 1984 N N . GLN A 1 263 ? 18.422 -15.219 -16.109 1 83.75 263 GLN A N 1
ATOM 1985 C CA . GLN A 1 263 ? 17.938 -15.625 -17.422 1 83.75 263 GLN A CA 1
ATOM 1986 C C . GLN A 1 263 ? 18.891 -15.203 -18.531 1 83.75 263 GLN A C 1
ATOM 1988 O O . GLN A 1 263 ? 18.875 -15.766 -19.625 1 83.75 263 GLN A O 1
ATOM 1993 N N . TYR A 1 264 ? 19.719 -14.305 -18.203 1 89.81 264 TYR A N 1
ATOM 1994 C CA . TYR A 1 264 ? 20.656 -13.789 -19.188 1 89.81 264 TYR A CA 1
ATOM 1995 C C . TYR A 1 264 ? 22.078 -14.273 -18.906 1 89.81 264 TYR A C 1
ATOM 1997 O O . TYR A 1 264 ? 23.047 -13.719 -19.422 1 89.81 264 TYR A O 1
ATOM 2005 N N . GLY A 1 265 ? 22.188 -15.18 -18.031 1 88.12 265 GLY A N 1
ATOM 2006 C CA . GLY A 1 265 ? 23.438 -15.867 -17.781 1 88.12 265 GLY A CA 1
ATOM 2007 C C . GLY A 1 265 ? 24.359 -15.117 -16.828 1 88.12 265 GLY A C 1
ATOM 2008 O O . GLY A 1 265 ? 25.562 -15.375 -16.797 1 88.12 265 GLY A O 1
ATOM 2009 N N . ARG A 1 266 ? 23.875 -14.148 -16.141 1 92.06 266 ARG A N 1
ATOM 2010 C CA . ARG A 1 266 ? 24.641 -13.422 -15.148 1 92.06 266 ARG A CA 1
ATOM 2011 C C . ARG A 1 266 ? 24.281 -13.867 -13.734 1 92.06 266 ARG A C 1
ATOM 2013 O O . ARG A 1 266 ? 23.109 -13.773 -13.336 1 92.06 266 ARG A O 1
ATOM 2020 N N . ARG A 1 267 ? 25.344 -14.336 -13.031 1 92.56 267 ARG A N 1
ATOM 2021 C CA . ARG A 1 267 ? 25.109 -14.859 -11.688 1 92.56 267 ARG A CA 1
ATOM 2022 C C . ARG A 1 267 ? 25.344 -13.781 -10.633 1 92.56 267 ARG A C 1
ATOM 2024 O O . ARG A 1 267 ? 26.297 -12.992 -10.742 1 92.56 267 ARG A O 1
ATOM 2031 N N . VAL A 1 268 ? 24.453 -13.734 -9.664 1 95.12 268 VAL A N 1
ATOM 2032 C CA . VAL A 1 268 ? 24.578 -12.867 -8.5 1 95.12 268 VAL A CA 1
ATOM 2033 C C . VAL A 1 268 ? 24.734 -13.711 -7.238 1 95.12 268 VAL A C 1
ATOM 2035 O O . VAL A 1 268 ? 23.922 -14.594 -6.969 1 95.12 268 VAL A O 1
ATOM 2038 N N . PRO A 1 269 ? 25.797 -13.586 -6.492 1 95.5 269 PRO A N 1
ATOM 2039 C CA . PRO A 1 269 ? 26.75 -12.477 -6.547 1 95.5 269 PRO A CA 1
ATOM 2040 C C . PRO A 1 269 ? 28.031 -12.844 -7.297 1 95.5 269 PRO A C 1
ATOM 2042 O O . PRO A 1 269 ? 28.984 -12.07 -7.297 1 95.5 269 PRO A O 1
ATOM 2045 N N . GLN A 1 270 ? 28.047 -13.984 -7.887 1 93.62 270 GLN A N 1
ATOM 2046 C CA . GLN A 1 270 ? 29.297 -14.523 -8.414 1 93.62 270 GLN A CA 1
ATOM 2047 C C . GLN A 1 270 ? 29.859 -13.633 -9.516 1 93.62 270 GLN A C 1
ATOM 2049 O O . GLN A 1 270 ? 31.078 -13.43 -9.594 1 93.62 270 GLN A O 1
ATOM 2054 N N . ASP A 1 271 ? 28.969 -13.078 -10.391 1 95.12 271 ASP A N 1
ATOM 2055 C CA . ASP A 1 271 ? 29.422 -12.242 -11.5 1 95.12 271 ASP A CA 1
ATOM 2056 C C . ASP A 1 271 ? 29.266 -10.758 -11.172 1 95.12 271 ASP A C 1
ATOM 2058 O O . ASP A 1 271 ? 30.109 -9.938 -11.555 1 95.12 271 ASP A O 1
ATOM 2062 N N . ILE A 1 272 ? 28.203 -10.445 -10.547 1 96.62 272 ILE A N 1
ATOM 2063 C CA . ILE A 1 272 ? 27.969 -9.055 -10.18 1 96.62 272 ILE A CA 1
ATOM 2064 C C . ILE A 1 272 ? 27.312 -8.992 -8.805 1 96.62 272 ILE A C 1
ATOM 2066 O O . ILE A 1 272 ? 26.5 -9.859 -8.453 1 96.62 272 ILE A O 1
ATOM 2070 N N . SER A 1 273 ? 27.672 -7.969 -8 1 98.56 273 SER A N 1
ATOM 2071 C CA . SER A 1 273 ? 27.031 -7.68 -6.723 1 98.56 273 SER A CA 1
ATOM 2072 C C . SER A 1 273 ? 25.891 -6.676 -6.887 1 98.56 273 SER A C 1
ATOM 2074 O O . SER A 1 273 ? 26 -5.738 -7.68 1 98.56 273 SER A O 1
ATOM 2076 N N . ILE A 1 274 ? 24.781 -6.891 -6.164 1 98.69 274 ILE A N 1
ATOM 2077 C CA . ILE A 1 274 ? 23.625 -6 -6.223 1 98.69 274 ILE A CA 1
ATOM 2078 C C . ILE A 1 274 ? 23.234 -5.578 -4.809 1 98.69 274 ILE A C 1
ATOM 2080 O O . ILE A 1 274 ? 23.141 -6.414 -3.906 1 98.69 274 ILE A O 1
ATOM 2084 N N . ILE A 1 275 ? 23.062 -4.309 -4.578 1 98.81 275 ILE A N 1
ATOM 2085 C CA . ILE A 1 275 ? 22.547 -3.74 -3.338 1 98.81 275 ILE A CA 1
ATOM 2086 C C . ILE A 1 275 ? 21.281 -2.945 -3.627 1 98.81 275 ILE A C 1
ATOM 2088 O O . ILE A 1 275 ? 21.203 -2.209 -4.613 1 98.81 275 ILE A O 1
ATOM 2092 N N . GLY A 1 276 ? 20.25 -3.15 -2.814 1 98.44 276 GLY A N 1
ATOM 2093 C CA . GLY A 1 276 ? 19.031 -2.363 -2.914 1 98.44 276 GLY A CA 1
ATOM 2094 C C . GLY A 1 276 ? 18.906 -1.314 -1.825 1 98.44 276 GLY A C 1
ATOM 2095 O O . GLY A 1 276 ? 19.922 -0.878 -1.259 1 98.44 276 GLY A O 1
ATOM 2096 N N . PHE A 1 277 ? 17.75 -0.797 -1.626 1 98.38 277 PHE A N 1
ATOM 2097 C CA . PHE A 1 277 ? 17.375 0.19 -0.617 1 98.38 277 PHE A CA 1
ATOM 2098 C C . PHE A 1 277 ? 15.914 0.028 -0.207 1 98.38 277 PHE A C 1
ATOM 2100 O O . PHE A 1 277 ? 15.039 -0.133 -1.059 1 98.38 277 PHE A O 1
ATOM 2107 N N . ASP A 1 278 ? 15.617 0.121 1.131 1 97.38 278 ASP A N 1
ATOM 2108 C CA . ASP A 1 278 ? 14.289 0.101 1.73 1 97.38 278 ASP A CA 1
ATOM 2109 C C . ASP A 1 278 ? 14.133 -1.084 2.682 1 97.38 278 ASP A C 1
ATOM 2111 O O . ASP A 1 278 ? 13.609 -0.935 3.787 1 97.38 278 ASP A O 1
ATOM 2115 N N . ASP A 1 279 ? 14.672 -2.268 2.178 1 97.5 279 ASP A N 1
ATOM 2116 C CA . ASP A 1 279 ? 14.469 -3.529 2.883 1 97.5 279 ASP A CA 1
ATOM 2117 C C . ASP A 1 279 ? 13 -3.926 2.885 1 97.5 279 ASP A C 1
ATOM 2119 O O . ASP A 1 279 ? 12.422 -4.191 3.941 1 97.5 279 ASP A O 1
ATOM 2123 N N . SER A 1 280 ? 12.469 -3.865 1.688 1 93.38 280 SER A N 1
ATOM 2124 C CA . SER A 1 280 ? 11.07 -4.242 1.489 1 93.38 280 SER A CA 1
ATOM 2125 C C . SER A 1 280 ? 10.852 -5.723 1.796 1 93.38 280 SER A C 1
ATOM 2127 O O . SER A 1 280 ? 11.812 -6.477 1.967 1 93.38 280 SER A O 1
ATOM 2129 N N . THR A 1 281 ? 9.617 -6.145 1.88 1 87 281 THR A N 1
ATOM 2130 C CA . THR A 1 281 ? 9.258 -7.52 2.203 1 87 281 THR A CA 1
ATOM 2131 C C . THR A 1 281 ? 9.906 -8.492 1.224 1 87 281 THR A C 1
ATOM 2133 O O . THR A 1 281 ? 10.398 -9.555 1.624 1 87 281 THR A O 1
ATOM 2136 N N . LEU A 1 282 ? 9.977 -8.078 0.056 1 88.88 282 LEU A N 1
ATOM 2137 C CA . LEU A 1 282 ? 10.516 -8.938 -0.993 1 88.88 282 LEU A CA 1
ATOM 2138 C C . LEU A 1 282 ? 12.023 -9.078 -0.852 1 88.88 282 LEU A C 1
ATOM 2140 O O . LEU A 1 282 ? 12.586 -10.117 -1.206 1 88.88 282 LEU A O 1
ATOM 2144 N N . SER A 1 283 ? 12.688 -8.094 -0.335 1 93.12 283 SER A N 1
ATOM 2145 C CA . SER A 1 283 ? 14.141 -8.102 -0.232 1 93.12 283 SER A CA 1
ATOM 2146 C C . SER A 1 283 ? 14.625 -9.266 0.62 1 93.12 283 SER A C 1
ATOM 2148 O O . SER A 1 283 ? 15.57 -9.969 0.24 1 93.12 283 SER A O 1
ATOM 2150 N N . ALA A 1 284 ? 13.945 -9.461 1.72 1 89.88 284 ALA A N 1
ATOM 2151 C CA . ALA A 1 284 ? 14.32 -10.57 2.592 1 89.88 284 ALA A CA 1
ATOM 2152 C C . ALA A 1 284 ? 14.031 -11.914 1.924 1 89.88 284 ALA A C 1
ATOM 2154 O O . ALA A 1 284 ? 14.82 -12.852 2.041 1 89.88 284 ALA A O 1
ATOM 2155 N N . ALA A 1 285 ? 13.023 -11.961 1.205 1 88.38 285 ALA A N 1
ATOM 2156 C CA . ALA A 1 285 ? 12.547 -13.203 0.602 1 88.38 285 ALA A CA 1
ATOM 2157 C C . ALA A 1 285 ? 13.492 -13.672 -0.5 1 88.38 285 ALA A C 1
ATOM 2159 O O . ALA A 1 285 ? 13.641 -14.875 -0.733 1 88.38 285 ALA A O 1
ATOM 2160 N N . VAL A 1 286 ? 14.219 -12.703 -1.135 1 91 286 VAL A N 1
ATOM 2161 C CA . VAL A 1 286 ? 15.047 -13.094 -2.27 1 91 286 VAL A CA 1
ATOM 2162 C C . VAL A 1 286 ? 16.516 -12.938 -1.904 1 91 286 VAL A C 1
ATOM 2164 O O . VAL A 1 286 ? 17.391 -13.047 -2.768 1 91 286 VAL A O 1
ATOM 2167 N N . GLY A 1 287 ? 16.766 -12.617 -0.629 1 93.5 287 GLY A N 1
ATOM 2168 C CA . GLY A 1 287 ? 18.125 -12.539 -0.137 1 93.5 287 GLY A CA 1
ATOM 2169 C C . GLY A 1 287 ? 18.891 -11.328 -0.646 1 93.5 287 GLY A C 1
ATOM 2170 O O . GLY A 1 287 ? 20.109 -11.383 -0.83 1 93.5 287 GLY A O 1
ATOM 2171 N N . LEU A 1 288 ? 18.188 -10.234 -0.891 1 97 288 LEU A N 1
ATOM 2172 C CA . LEU A 1 288 ? 18.781 -9.016 -1.438 1 97 288 LEU A CA 1
ATOM 2173 C C . LEU A 1 288 ? 19.484 -8.219 -0.348 1 97 288 LEU A C 1
ATOM 2175 O O . LEU A 1 288 ? 18.875 -7.836 0.647 1 97 288 LEU A O 1
ATOM 2179 N N . THR A 1 289 ? 20.828 -8.047 -0.46 1 98.56 289 THR A N 1
ATOM 2180 C CA . THR A 1 289 ? 21.516 -7.055 0.355 1 98.56 289 THR A CA 1
ATOM 2181 C C . THR A 1 289 ? 20.938 -5.664 0.113 1 98.56 289 THR A C 1
ATOM 2183 O O . THR A 1 289 ? 20.781 -5.238 -1.035 1 98.56 289 THR A O 1
ATOM 2186 N N . THR A 1 290 ? 20.531 -5.012 1.185 1 98.75 290 THR A N 1
ATOM 2187 C CA . THR A 1 290 ? 19.797 -3.758 1.02 1 98.75 290 THR A CA 1
ATOM 2188 C C . THR A 1 290 ? 19.969 -2.867 2.246 1 98.75 290 THR A C 1
ATOM 2190 O O . THR A 1 290 ? 20.562 -3.289 3.248 1 98.75 290 THR A O 1
ATOM 2193 N N . LEU A 1 291 ? 19.688 -1.599 2.104 1 98.75 291 LEU A N 1
ATOM 2194 C CA . LEU A 1 291 ? 19.625 -0.669 3.227 1 98.75 291 LEU A CA 1
ATOM 2195 C C . LEU A 1 291 ? 18.234 -0.669 3.855 1 98.75 291 LEU A C 1
ATOM 2197 O O . LEU A 1 291 ? 17.234 -0.645 3.143 1 98.75 291 LEU A O 1
ATOM 2201 N N . HIS A 1 292 ? 18.203 -0.686 5.18 1 98.44 292 HIS A N 1
ATOM 2202 C CA . HIS A 1 292 ? 16.938 -0.848 5.875 1 98.44 292 HIS A CA 1
ATOM 2203 C C . HIS A 1 292 ? 16.375 0.499 6.32 1 98.44 292 HIS A C 1
ATOM 2205 O O . HIS A 1 292 ? 17.078 1.303 6.926 1 98.44 292 HIS A O 1
ATOM 2211 N N . GLN A 1 293 ? 15.195 0.789 6.012 1 97.88 293 GLN A N 1
ATOM 2212 C CA . GLN A 1 293 ? 14.383 1.82 6.645 1 97.88 293 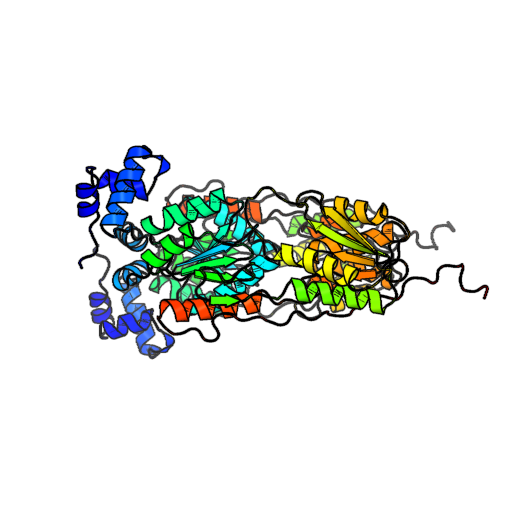GLN A CA 1
ATOM 2213 C C . GLN A 1 293 ? 13.031 1.264 7.078 1 97.88 293 GLN A C 1
ATOM 2215 O O . GLN A 1 293 ? 12.602 0.208 6.605 1 97.88 293 GLN A O 1
ATOM 2220 N N . ASP A 1 294 ? 12.375 1.906 8.016 1 97.88 294 ASP A N 1
ATOM 2221 C CA . ASP A 1 294 ? 11.109 1.44 8.57 1 97.88 294 ASP A CA 1
ATOM 2222 C C . ASP A 1 294 ? 10.023 2.508 8.445 1 97.88 294 ASP A C 1
ATOM 2224 O O . ASP A 1 294 ? 9.727 3.221 9.406 1 97.88 294 ASP A O 1
ATOM 2228 N N . PRO A 1 295 ? 9.391 2.549 7.262 1 97.88 295 PRO A N 1
ATOM 2229 C CA . PRO A 1 295 ? 8.391 3.594 7.043 1 97.88 295 PRO A CA 1
ATOM 2230 C C . PRO A 1 295 ? 7.211 3.496 8.008 1 97.88 295 PRO A C 1
ATOM 2232 O O . PRO A 1 295 ? 6.617 4.516 8.367 1 97.88 295 PRO A O 1
ATOM 2235 N N . PHE A 1 296 ? 6.781 2.334 8.414 1 97.75 296 PHE A N 1
ATOM 2236 C CA . PHE A 1 296 ? 5.707 2.207 9.391 1 97.75 296 PHE A CA 1
ATOM 2237 C C . PHE A 1 296 ? 6.07 2.91 10.695 1 97.75 296 PHE A C 1
ATOM 2239 O O . PHE A 1 296 ? 5.301 3.725 11.203 1 97.75 296 PHE A O 1
ATOM 2246 N N . ALA A 1 297 ? 7.23 2.619 11.172 1 98.5 297 ALA A N 1
ATOM 2247 C CA . ALA A 1 297 ? 7.691 3.242 12.406 1 98.5 297 ALA A CA 1
ATOM 2248 C C . ALA A 1 297 ? 7.824 4.754 12.242 1 98.5 297 ALA A C 1
ATOM 2250 O O . ALA A 1 297 ? 7.527 5.512 13.172 1 98.5 297 ALA A O 1
ATOM 2251 N N . MET A 1 298 ? 8.297 5.16 11.109 1 98.56 298 MET A N 1
ATOM 2252 C CA . MET A 1 298 ? 8.383 6.59 10.828 1 98.56 298 MET A CA 1
ATOM 2253 C C . MET A 1 298 ? 7.004 7.234 10.852 1 98.56 298 MET A C 1
ATOM 2255 O O . MET A 1 298 ? 6.84 8.336 11.383 1 98.56 298 MET A O 1
ATOM 2259 N N . GLY A 1 299 ? 6.016 6.543 10.266 1 98.62 299 GLY A N 1
ATOM 2260 C CA . GLY A 1 299 ? 4.645 7.027 10.312 1 98.62 299 GLY A CA 1
ATOM 2261 C C . GLY A 1 299 ? 4.105 7.156 11.727 1 98.62 299 GLY A C 1
ATOM 2262 O O . GLY A 1 299 ? 3.459 8.148 12.062 1 98.62 299 GLY A O 1
ATOM 2263 N N . VAL A 1 300 ? 4.395 6.172 12.547 1 98.56 300 VAL A N 1
ATOM 2264 C CA . VAL A 1 300 ? 3.955 6.184 13.938 1 98.56 300 VAL A CA 1
ATOM 2265 C C . VAL A 1 300 ? 4.559 7.387 14.656 1 98.56 300 VAL A C 1
ATOM 2267 O O . VAL A 1 300 ? 3.844 8.141 15.32 1 98.56 300 VAL A O 1
ATOM 2270 N N . ALA A 1 301 ? 5.848 7.566 14.477 1 98.62 301 ALA A N 1
ATOM 2271 C CA . ALA A 1 301 ? 6.547 8.672 15.125 1 98.62 301 ALA A CA 1
ATOM 2272 C C . ALA A 1 301 ? 5.988 10.016 14.68 1 98.62 301 ALA A C 1
ATOM 2274 O O . ALA A 1 301 ? 5.711 10.883 15.508 1 98.62 301 ALA A O 1
ATOM 2275 N N . ALA A 1 302 ? 5.801 10.148 13.406 1 98.75 302 ALA A N 1
ATOM 2276 C CA . ALA A 1 302 ? 5.254 11.391 12.859 1 98.75 302 ALA A CA 1
ATOM 2277 C C . ALA A 1 302 ? 3.84 11.633 13.383 1 98.75 302 ALA A C 1
ATOM 2279 O O . ALA A 1 302 ? 3.465 12.781 13.664 1 98.75 302 ALA A O 1
ATOM 2280 N N . GLY A 1 303 ? 3.031 10.57 13.469 1 98.56 303 GLY A N 1
ATOM 2281 C CA . GLY A 1 303 ? 1.695 10.688 14.031 1 98.56 303 GLY A CA 1
ATOM 2282 C C . GLY A 1 303 ? 1.688 11.242 15.445 1 98.56 303 GLY A C 1
ATOM 2283 O O . GLY A 1 303 ? 0.889 12.125 15.766 1 98.56 303 GLY A O 1
ATOM 2284 N N . HIS A 1 304 ? 2.58 10.734 16.25 1 98.31 304 HIS A N 1
ATOM 2285 C CA . HIS A 1 304 ? 2.688 11.227 17.609 1 98.31 304 HIS A CA 1
ATOM 2286 C C . HIS A 1 304 ? 3.133 12.68 17.641 1 98.31 304 HIS A C 1
ATOM 2288 O O . HIS A 1 304 ? 2.648 13.469 18.469 1 98.31 304 HIS A O 1
ATOM 2294 N N . MET A 1 305 ? 4.062 13.031 16.781 1 98.62 305 MET A N 1
ATOM 2295 C CA . MET A 1 305 ? 4.496 14.422 16.688 1 98.62 305 MET A CA 1
ATOM 2296 C C . MET A 1 305 ? 3.326 15.336 16.328 1 98.62 305 MET A C 1
ATOM 2298 O O . MET A 1 305 ? 3.191 16.422 16.875 1 98.62 305 MET A O 1
ATOM 2302 N N . VAL A 1 306 ? 2.498 14.859 15.414 1 98.12 306 VAL A N 1
ATOM 2303 C CA . VAL A 1 306 ? 1.325 15.609 14.977 1 98.12 306 VAL A CA 1
ATOM 2304 C C . VAL A 1 306 ? 0.388 15.844 16.156 1 98.12 306 VAL A C 1
ATOM 2306 O O . VAL A 1 306 ? -0.084 16.953 16.375 1 98.12 306 VAL A O 1
ATOM 2309 N N . LEU A 1 307 ? 0.122 14.82 16.938 1 97 307 LEU A N 1
ATOM 2310 C CA . LEU A 1 307 ? -0.767 14.93 18.094 1 97 307 LEU A CA 1
ATOM 2311 C C . LEU A 1 307 ? -0.217 15.914 19.109 1 97 307 LEU A C 1
ATOM 2313 O O . LEU A 1 307 ? -0.962 16.734 19.641 1 97 307 LEU A O 1
ATOM 2317 N N . ASP A 1 308 ? 1.083 15.836 19.344 1 97.44 308 ASP A N 1
ATOM 2318 C CA . ASP A 1 308 ? 1.722 16.766 20.25 1 97.44 308 ASP A CA 1
ATOM 2319 C C . ASP A 1 308 ? 1.611 18.203 19.75 1 97.44 308 ASP A C 1
ATOM 2321 O O . ASP A 1 308 ? 1.294 19.125 20.5 1 97.44 308 ASP A O 1
ATOM 2325 N N . ALA A 1 309 ? 1.847 18.375 18.484 1 96.75 309 ALA A N 1
ATOM 2326 C CA . ALA A 1 309 ? 1.795 19.703 17.875 1 96.75 309 ALA A CA 1
ATOM 2327 C C . ALA A 1 309 ? 0.395 20.297 17.984 1 96.75 309 ALA A C 1
ATOM 2329 O O . ALA A 1 309 ? 0.239 21.469 18.359 1 96.75 309 ALA A O 1
ATOM 2330 N N . ILE A 1 310 ? -0.572 19.5 17.672 1 93.56 310 ILE A N 1
ATOM 2331 C CA . ILE A 1 310 ? -1.96 19.953 17.734 1 93.56 310 ILE A CA 1
ATOM 2332 C C . ILE A 1 310 ? -2.32 20.328 19.172 1 93.56 310 ILE A C 1
ATOM 2334 O O . ILE A 1 310 ? -3.057 21.281 19.391 1 93.56 310 ILE A O 1
ATOM 2338 N N . ALA A 1 311 ? -1.769 19.625 20.109 1 93.06 311 ALA A N 1
ATOM 2339 C CA . ALA A 1 311 ? -2.059 19.844 21.531 1 93.06 311 ALA A CA 1
ATOM 2340 C C . ALA A 1 311 ? -1.243 21.016 22.078 1 93.06 311 ALA A C 1
ATOM 2342 O O . ALA A 1 311 ? -1.38 21.375 23.234 1 93.06 311 ALA A O 1
ATOM 2343 N N . GLY A 1 312 ? -0.373 21.516 21.312 1 93.75 312 GLY A N 1
ATOM 2344 C CA . GLY A 1 312 ? 0.46 22.625 21.75 1 93.75 312 GLY A CA 1
ATOM 2345 C C . GLY A 1 312 ? 1.604 22.188 22.656 1 93.75 312 GLY A C 1
ATOM 2346 O O . GLY A 1 312 ? 2.152 23 23.406 1 93.75 312 GLY A O 1
ATOM 2347 N N . LYS A 1 313 ? 1.895 20.938 22.562 1 94.94 313 LYS A N 1
ATOM 2348 C CA . LYS A 1 313 ? 3.008 20.406 23.344 1 94.94 313 LYS A CA 1
ATOM 2349 C C . LYS A 1 313 ? 4.328 20.562 22.594 1 94.94 313 LYS A C 1
ATOM 2351 O O . LYS A 1 313 ? 4.348 20.562 21.359 1 94.94 313 LYS A O 1
ATOM 2356 N N . SER A 1 314 ? 5.332 20.656 23.391 1 94.19 314 SER A N 1
ATOM 2357 C CA . SER A 1 314 ? 6.66 20.672 22.797 1 94.19 314 SER A CA 1
ATOM 2358 C C . SER A 1 314 ? 7.031 19.297 22.234 1 94.19 314 SER A C 1
ATOM 2360 O O . SER A 1 314 ? 6.746 18.281 22.859 1 94.19 314 SER A O 1
ATOM 2362 N N . ILE A 1 315 ? 7.57 19.359 21.062 1 96.06 315 ILE A N 1
ATOM 2363 C CA . ILE A 1 315 ? 8.078 18.141 20.453 1 96.06 315 ILE A CA 1
ATOM 2364 C C . ILE A 1 315 ? 9.594 18.062 20.625 1 96.06 315 ILE A C 1
ATOM 2366 O O . ILE A 1 315 ? 10.328 18.891 20.094 1 96.06 315 ILE A O 1
ATOM 2370 N N . GLU A 1 316 ? 10.102 17.109 21.406 1 94.06 316 GLU A N 1
ATOM 2371 C CA . GLU A 1 316 ? 11.531 16.969 21.672 1 94.06 316 GLU A CA 1
ATOM 2372 C C . GLU A 1 316 ? 11.969 15.508 21.594 1 94.06 316 GLU A C 1
ATOM 2374 O O . GLU A 1 316 ? 11.469 14.664 22.328 1 94.06 316 GLU A O 1
ATOM 2379 N N . PRO A 1 317 ? 12.898 15.203 20.75 1 96.56 317 PRO A N 1
ATOM 2380 C CA . PRO A 1 317 ? 13.469 16.078 19.734 1 96.56 317 PRO A CA 1
ATOM 2381 C C . PRO A 1 317 ? 12.5 16.375 18.594 1 96.56 317 PRO A C 1
ATOM 2383 O O . PRO A 1 317 ? 11.68 15.516 18.234 1 96.56 317 PRO A O 1
ATOM 2386 N N . ALA A 1 318 ? 12.602 17.547 17.984 1 97.56 318 ALA A N 1
ATOM 2387 C CA . ALA A 1 318 ? 11.711 17.938 16.891 1 97.56 318 ALA A CA 1
ATOM 2388 C C . ALA A 1 318 ? 12.023 17.172 15.617 1 97.56 318 ALA A C 1
ATOM 2390 O O . ALA A 1 318 ? 11.133 16.922 14.805 1 97.56 318 ALA A O 1
ATOM 2391 N N . PHE A 1 319 ? 13.242 16.922 15.523 1 98.31 319 PHE A N 1
ATOM 2392 C CA . PHE A 1 319 ? 13.672 16.188 14.336 1 98.31 319 PHE A CA 1
ATOM 2393 C C . PHE A 1 319 ? 14.461 14.945 14.727 1 98.31 319 PHE A C 1
ATOM 2395 O O . PHE A 1 319 ? 15.461 15.031 15.445 1 98.31 319 PHE A O 1
ATOM 2402 N N . VAL A 1 320 ? 13.953 13.805 14.281 1 98.06 320 VAL A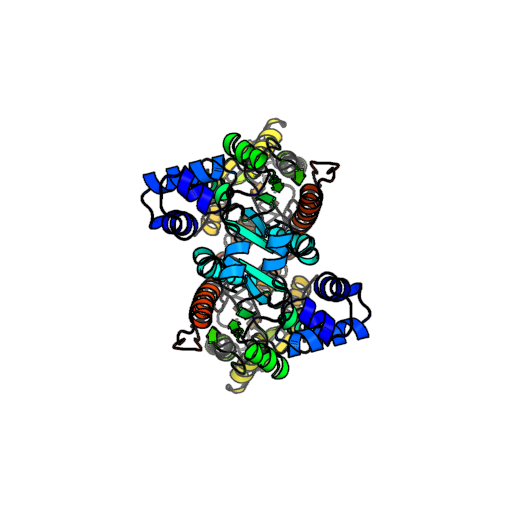 N 1
ATOM 2403 C CA . VAL A 1 320 ? 14.547 12.516 14.609 1 98.06 320 VAL A CA 1
ATOM 2404 C C . VAL A 1 320 ? 15.109 11.867 13.352 1 98.06 320 VAL A C 1
ATOM 2406 O O . VAL A 1 320 ? 14.555 12.023 12.258 1 98.06 320 VAL A O 1
ATOM 2409 N N . ARG A 1 321 ? 16.172 11.219 13.531 1 98.12 321 ARG A N 1
ATOM 2410 C CA . ARG A 1 321 ? 16.859 10.539 12.43 1 98.12 321 ARG A CA 1
ATOM 2411 C C . ARG A 1 321 ? 17.062 9.062 12.742 1 98.12 321 ARG A C 1
ATOM 2413 O O . ARG A 1 321 ? 18.078 8.688 13.344 1 98.12 321 ARG A O 1
ATOM 2420 N N . PRO A 1 322 ? 16.156 8.195 12.305 1 98.06 322 PRO A N 1
ATOM 2421 C CA . PRO A 1 322 ? 16.344 6.762 12.547 1 98.06 322 PRO A CA 1
ATOM 2422 C C . PRO A 1 322 ? 17.562 6.199 11.812 1 98.06 322 PRO A C 1
ATOM 2424 O O . PRO A 1 322 ? 17.969 6.742 10.781 1 98.06 322 PRO A O 1
ATOM 2427 N N . ASP A 1 323 ? 18.062 5.117 12.32 1 96.81 323 ASP A N 1
ATOM 2428 C CA . ASP A 1 323 ? 19.172 4.422 11.68 1 96.81 323 ASP A CA 1
ATOM 2429 C C . ASP A 1 323 ? 18.734 3.734 10.391 1 96.81 323 ASP A C 1
ATOM 2431 O O . ASP A 1 323 ? 17.578 3.289 10.289 1 96.81 323 ASP A O 1
ATOM 2435 N N . THR A 1 324 ? 19.641 3.715 9.461 1 98 324 THR A N 1
ATOM 2436 C CA . THR A 1 324 ? 19.438 3.012 8.195 1 98 324 THR A CA 1
ATOM 2437 C C . THR A 1 324 ? 20.594 2.045 7.934 1 98 324 THR A C 1
ATOM 2439 O O . THR A 1 324 ? 21.406 2.277 7.043 1 98 324 THR A O 1
ATOM 2442 N N . PRO A 1 325 ? 20.578 0.945 8.602 1 98.25 325 PRO A N 1
ATOM 2443 C CA . PRO A 1 325 ? 21.703 0.018 8.492 1 98.25 325 PRO A CA 1
ATOM 2444 C C . PRO A 1 325 ? 21.719 -0.742 7.168 1 98.25 325 PRO A C 1
ATOM 2446 O O . PRO A 1 325 ? 20.656 -0.99 6.586 1 98.25 325 PRO A O 1
ATOM 2449 N N . LEU A 1 326 ? 22.891 -1.065 6.77 1 98.56 326 LEU A N 1
ATOM 2450 C CA . LEU A 1 326 ? 23.078 -2.002 5.668 1 98.56 326 LEU A CA 1
ATOM 2451 C C . LEU A 1 326 ? 22.812 -3.436 6.121 1 98.56 326 LEU A C 1
ATOM 2453 O O . LEU A 1 326 ? 23.484 -3.928 7.039 1 98.56 326 LEU A O 1
ATOM 2457 N N . ILE A 1 327 ? 21.859 -4.109 5.539 1 98.5 327 ILE A N 1
ATOM 2458 C CA . ILE A 1 327 ? 21.516 -5.496 5.848 1 98.5 327 ILE A CA 1
ATOM 2459 C C . ILE A 1 327 ? 22.188 -6.426 4.836 1 98.5 327 ILE A C 1
ATOM 2461 O O . ILE A 1 327 ? 21.781 -6.469 3.668 1 98.5 327 ILE A O 1
ATOM 2465 N N . LEU A 1 328 ? 23.188 -7.16 5.301 1 98.12 328 LEU A N 1
ATOM 2466 C CA . LEU A 1 328 ? 23.906 -8.07 4.43 1 98.12 328 LEU A CA 1
ATOM 2467 C C . LEU A 1 328 ? 23.156 -9.383 4.254 1 98.12 328 LEU A C 1
ATOM 2469 O O . LEU A 1 328 ? 22.719 -9.992 5.234 1 98.12 328 LEU A O 1
ATOM 2473 N N . ARG A 1 329 ? 23 -9.719 2.92 1 96.5 329 ARG A N 1
ATOM 2474 C CA . ARG A 1 329 ? 22.391 -11.008 2.6 1 96.5 329 ARG A CA 1
ATOM 2475 C C . ARG A 1 329 ? 23.172 -11.727 1.502 1 96.5 329 ARG A C 1
ATOM 2477 O O . ARG A 1 329 ? 24.391 -11.891 1.607 1 96.5 329 ARG A O 1
ATOM 2484 N N . GLU A 1 330 ? 22.516 -12.125 0.368 1 94.94 330 GLU A N 1
ATOM 2485 C CA . GLU A 1 330 ? 23.156 -13.109 -0.51 1 94.94 330 GLU A CA 1
ATOM 2486 C C . GLU A 1 330 ? 23.578 -12.469 -1.827 1 94.94 330 GLU A C 1
ATOM 2488 O O . GLU A 1 330 ? 24.078 -13.156 -2.725 1 94.94 330 GLU A O 1
ATOM 2493 N N . THR A 1 331 ? 23.5 -11.117 -1.957 1 97.88 331 THR A N 1
ATOM 2494 C CA . THR A 1 331 ? 23.641 -10.586 -3.305 1 97.88 331 THR A CA 1
ATOM 2495 C C . THR A 1 331 ? 24.922 -9.758 -3.416 1 97.88 331 THR A C 1
ATOM 2497 O O . THR A 1 331 ? 25.094 -8.992 -4.371 1 97.88 331 THR A O 1
ATOM 2500 N N . THR A 1 332 ? 25.875 -9.852 -2.426 1 98.44 332 THR A N 1
ATOM 2501 C CA . THR A 1 332 ? 27.156 -9.164 -2.533 1 98.44 332 THR A CA 1
ATOM 2502 C C . THR A 1 332 ? 28.312 -10.117 -2.25 1 98.44 332 THR A C 1
ATOM 2504 O O . THR A 1 332 ? 28.203 -10.992 -1.386 1 98.44 332 THR A O 1
ATOM 2507 N N . ALA A 1 333 ? 29.344 -10.008 -3.016 1 98.12 333 ALA A N 1
ATOM 2508 C CA . ALA A 1 333 ? 30.578 -10.781 -2.885 1 98.12 333 ALA A CA 1
ATOM 2509 C C . ALA A 1 333 ? 31.75 -10.062 -3.543 1 98.12 333 ALA A C 1
ATOM 2511 O O . ALA A 1 333 ? 31.562 -9.078 -4.262 1 98.12 333 ALA A O 1
ATOM 2512 N N . PRO A 1 334 ? 33.031 -10.453 -3.18 1 97.38 334 PRO A N 1
ATOM 2513 C CA . PRO A 1 334 ? 34.156 -9.898 -3.924 1 97.38 334 PRO A CA 1
ATOM 2514 C C . PRO A 1 334 ? 34.062 -10.125 -5.43 1 97.38 334 PRO A C 1
ATOM 2516 O O . PRO A 1 334 ? 33.469 -11.133 -5.863 1 97.38 334 PRO A O 1
ATOM 2519 N N . PRO A 1 335 ? 34.531 -9.18 -6.195 1 96.38 335 PRO A N 1
ATOM 2520 C CA . PRO A 1 335 ? 34.469 -9.383 -7.645 1 96.38 335 PRO A CA 1
ATOM 2521 C C . PRO A 1 335 ? 35.25 -10.609 -8.102 1 96.38 335 PRO A C 1
ATOM 2523 O O . PRO A 1 335 ? 36.219 -11 -7.449 1 96.38 335 PRO A O 1
ATOM 2526 N N . ALA A 1 336 ? 34.719 -11.242 -9.117 1 88.75 336 ALA A N 1
ATOM 2527 C CA . ALA A 1 336 ? 35.406 -12.406 -9.664 1 88.75 336 ALA A CA 1
ATOM 2528 C C . ALA A 1 336 ? 36.844 -12.055 -10.086 1 88.75 336 ALA A C 1
ATOM 2530 O O . ALA A 1 336 ? 37.094 -10.945 -10.547 1 88.75 336 ALA A O 1
ATOM 2531 N N . ALA A 1 337 ? 37.875 -12.859 -9.656 1 71.69 337 ALA A N 1
ATOM 2532 C CA . ALA A 1 337 ? 39.281 -12.68 -10 1 71.69 337 ALA A CA 1
ATOM 2533 C C . ALA A 1 337 ? 39.438 -12.469 -11.5 1 71.69 337 ALA A C 1
ATOM 2535 O O . ALA A 1 337 ? 38.75 -13.07 -12.305 1 71.69 337 ALA A O 1
ATOM 2536 N N . THR A 1 338 ? 39.781 -11.391 -11.891 1 56.66 338 THR A N 1
ATOM 2537 C CA . THR A 1 338 ? 40.156 -11.242 -13.289 1 56.66 338 THR A CA 1
ATOM 2538 C C . THR A 1 338 ? 41.156 -12.305 -13.688 1 56.66 338 THR A C 1
ATOM 2540 O O . THR A 1 338 ? 42.062 -12.664 -12.898 1 56.66 338 THR A O 1
ATOM 2543 N N . ALA A 1 339 ? 40.906 -13.289 -14.562 1 46.03 339 ALA A N 1
ATOM 2544 C CA . ALA A 1 339 ? 41.875 -14.234 -15.094 1 46.03 339 ALA A CA 1
ATOM 2545 C C . ALA A 1 339 ? 43.281 -13.625 -15.117 1 46.03 339 ALA A C 1
ATOM 2547 O O . ALA A 1 339 ? 44.25 -14.328 -15.344 1 46.03 339 ALA A O 1
ATOM 2548 N N . ALA A 1 340 ? 43.594 -12.477 -15.102 1 41.91 340 ALA A N 1
ATOM 2549 C CA . ALA A 1 340 ? 44.969 -12.062 -15.344 1 41.91 340 ALA A CA 1
ATOM 2550 C C . ALA A 1 340 ? 45.812 -12.234 -14.086 1 41.91 340 ALA A C 1
ATOM 2552 O O . ALA A 1 340 ? 47.031 -12.336 -14.172 1 41.91 340 ALA A O 1
ATOM 2553 N N . SER A 1 341 ? 45.344 -12.117 -12.828 1 40.53 341 SER A N 1
ATOM 2554 C CA . SER A 1 341 ? 46.375 -12.016 -11.789 1 40.53 341 SER A CA 1
ATOM 2555 C C . SER A 1 341 ? 46.875 -13.398 -11.383 1 40.53 341 SER A C 1
ATOM 2557 O O . SER A 1 341 ? 47.719 -13.516 -10.484 1 40.53 341 SER A O 1
ATOM 2559 N N . ALA A 1 342 ? 46.375 -14.57 -11.648 1 39.16 342 ALA A N 1
ATOM 2560 C CA . ALA A 1 342 ? 47 -15.836 -11.281 1 39.16 342 ALA A CA 1
ATOM 2561 C C . ALA A 1 342 ? 48.406 -15.953 -11.898 1 39.16 342 ALA A C 1
ATOM 2563 O O . ALA A 1 342 ? 49.094 -16.938 -11.672 1 39.16 342 ALA A O 1
ATOM 2564 N N . GLN A 1 343 ? 48.719 -15.492 -12.984 1 28.41 343 GLN A N 1
ATOM 2565 C CA . GLN A 1 343 ? 50.062 -15.766 -13.484 1 28.41 343 GLN A CA 1
ATOM 2566 C C . GLN A 1 343 ? 51.125 -14.938 -12.742 1 28.41 343 GLN A C 1
ATOM 2568 O O . GLN A 1 343 ? 52.312 -14.984 -13.07 1 28.41 343 GLN A O 1
ATOM 2573 N N . ALA A 1 344 ? 50.969 -14.336 -11.562 1 26.95 344 ALA A N 1
ATOM 2574 C CA . ALA A 1 344 ? 52.188 -13.914 -10.867 1 26.95 344 ALA A CA 1
ATOM 2575 C C . ALA A 1 344 ? 52.562 -14.906 -9.766 1 26.95 344 ALA A C 1
ATOM 2577 O O . ALA A 1 344 ? 51.688 -15.375 -9.023 1 26.95 344 ALA A O 1
ATOM 2578 N N . MET B 1 1 ? -12.562 36.375 19.5 1 33.34 1 MET B N 1
ATOM 2579 C CA . MET B 1 1 ? -13.18 37.031 18.359 1 33.34 1 MET B CA 1
ATOM 2580 C C . MET B 1 1 ? -14.086 36.094 17.594 1 33.34 1 MET B C 1
ATOM 2582 O O . MET B 1 1 ? -13.758 34.906 17.438 1 33.34 1 MET B O 1
ATOM 2586 N N . THR B 1 2 ? -15.273 36.406 17.531 1 42.47 2 THR B N 1
ATOM 2587 C CA . THR B 1 2 ? -16.312 35.562 16.953 1 42.47 2 THR B CA 1
ATOM 2588 C C . THR B 1 2 ? -15.969 35.188 15.516 1 42.47 2 THR B C 1
ATOM 2590 O O . THR B 1 2 ? -15.57 36.031 14.719 1 42.47 2 THR B O 1
ATOM 2593 N N . LYS B 1 3 ? -15.562 33.875 15.25 1 56.53 3 LYS B N 1
ATOM 2594 C CA . LYS B 1 3 ? -15.289 33.406 13.898 1 56.53 3 LYS B CA 1
ATOM 2595 C C . LYS B 1 3 ? -16.266 34.031 12.898 1 56.53 3 LYS B C 1
ATOM 2597 O O . LYS B 1 3 ? -17.469 34.125 13.18 1 56.53 3 LYS B O 1
ATOM 2602 N N . ALA B 1 4 ? -15.695 34.688 11.914 1 63.47 4 ALA B N 1
ATOM 2603 C CA . ALA B 1 4 ? -16.5 35.406 10.922 1 63.47 4 ALA B CA 1
ATOM 2604 C C . ALA B 1 4 ? -17.531 34.469 10.281 1 63.47 4 ALA B C 1
ATOM 2606 O O . ALA B 1 4 ? -17.281 33.281 10.133 1 63.47 4 ALA B O 1
ATOM 2607 N N . SER B 1 5 ? -18.703 34.875 10.258 1 71.56 5 SER B N 1
ATOM 2608 C CA . SER B 1 5 ? -19.781 34.125 9.617 1 71.56 5 SER B CA 1
ATOM 2609 C C . SER B 1 5 ? -19.688 34.219 8.094 1 71.56 5 SER B C 1
ATOM 2611 O O . SER B 1 5 ? -18.969 35.062 7.562 1 71.56 5 SER B O 1
ATOM 2613 N N . ILE B 1 6 ? -20.266 33.219 7.559 1 76.69 6 ILE B N 1
ATOM 2614 C CA . ILE B 1 6 ? -20.328 33.25 6.102 1 76.69 6 ILE B CA 1
ATOM 2615 C C . ILE B 1 6 ? -20.922 34.562 5.617 1 76.69 6 ILE B C 1
ATOM 2617 O O . ILE B 1 6 ? -20.547 35.062 4.566 1 76.69 6 ILE B O 1
ATOM 2621 N N . GLN B 1 7 ? -21.734 35.156 6.453 1 81.75 7 GLN B N 1
ATOM 2622 C CA . GLN B 1 7 ? -22.344 36.438 6.121 1 81.75 7 GLN B CA 1
ATOM 2623 C C . GLN B 1 7 ? -21.312 37.562 6.129 1 81.75 7 GLN B C 1
ATOM 2625 O O . GLN B 1 7 ? -21.344 38.438 5.273 1 81.75 7 GLN B O 1
ATOM 2630 N N . ALA B 1 8 ? -20.453 37.438 7.062 1 84.94 8 ALA B N 1
ATOM 2631 C CA . ALA B 1 8 ? -19.406 38.438 7.141 1 84.94 8 ALA B CA 1
ATOM 2632 C C . ALA B 1 8 ? -18.5 38.375 5.918 1 84.94 8 ALA B C 1
ATOM 2634 O O . ALA B 1 8 ? -18.094 39.406 5.383 1 84.94 8 ALA B O 1
ATOM 2635 N N . VAL B 1 9 ? -18.234 37.125 5.527 1 85.06 9 VAL B N 1
ATOM 2636 C CA . VAL B 1 9 ? -17.391 36.969 4.352 1 85.06 9 VAL B CA 1
ATOM 2637 C C . VAL B 1 9 ? -18.094 37.5 3.113 1 85.06 9 VAL B C 1
ATOM 2639 O O . VAL B 1 9 ? -17.469 38.156 2.281 1 85.06 9 VAL B O 1
ATOM 2642 N N . ALA B 1 10 ? -19.297 37.219 3.037 1 88.12 10 ALA B N 1
ATOM 2643 C CA . ALA B 1 10 ? -20.094 37.688 1.911 1 88.12 10 ALA B CA 1
ATOM 2644 C C . ALA B 1 10 ? -20.062 39.219 1.834 1 88.12 10 ALA B C 1
ATOM 2646 O O . ALA B 1 10 ? -19.859 39.781 0.761 1 88.12 10 ALA B O 1
ATOM 2647 N N . ARG B 1 11 ? -20.25 39.812 2.9 1 90.38 11 ARG B N 1
ATOM 2648 C CA . ARG B 1 11 ? -20.25 41.25 2.982 1 90.38 11 ARG B CA 1
ATOM 2649 C C . ARG B 1 11 ? -18.891 41.844 2.594 1 90.38 11 ARG B C 1
ATOM 2651 O O . ARG B 1 11 ? -18.812 42.781 1.827 1 90.38 11 ARG B O 1
ATOM 2658 N N . GLU B 1 12 ? -17.953 41.188 3.131 1 90.5 12 GLU B N 1
ATOM 2659 C CA . GLU B 1 12 ? -16.594 41.656 2.873 1 90.5 12 GLU B CA 1
ATOM 2660 C C . GLU B 1 12 ? -16.219 41.5 1.404 1 90.5 12 GLU B C 1
ATOM 2662 O O . GLU B 1 12 ? -15.539 42.344 0.828 1 90.5 12 GLU B O 1
ATOM 2667 N N . ALA B 1 13 ? -16.578 40.406 0.84 1 89.94 13 ALA B N 1
ATOM 2668 C CA . ALA B 1 13 ? -16.25 40.062 -0.542 1 89.94 13 ALA B CA 1
ATOM 2669 C C . ALA B 1 13 ? -17.188 40.781 -1.519 1 89.94 13 ALA B C 1
ATOM 2671 O O . ALA B 1 13 ? -16.922 40.812 -2.721 1 89.94 13 ALA B O 1
ATOM 2672 N N . GLY B 1 14 ? -18.281 41.281 -1.045 1 91.94 14 GLY B N 1
ATOM 2673 C CA . GLY B 1 14 ? -19.266 41.938 -1.888 1 91.94 14 GLY B CA 1
ATOM 2674 C C . GLY B 1 14 ? -20.062 40.969 -2.738 1 91.94 14 GLY B C 1
ATOM 2675 O O . GLY B 1 14 ? -20.359 41.281 -3.898 1 91.94 14 GLY B O 1
ATOM 2676 N N . VAL B 1 15 ? -20.172 39.812 -2.238 1 91.88 15 VAL B N 1
ATOM 2677 C CA . VAL B 1 15 ? -20.938 38.812 -2.959 1 91.88 15 VAL B CA 1
ATOM 2678 C C . VAL B 1 15 ? -22.031 38.25 -2.053 1 91.88 15 VAL B C 1
ATOM 2680 O O . VAL B 1 15 ? -22.125 38.594 -0.88 1 91.88 15 VAL B O 1
ATOM 2683 N N . SER B 1 16 ? -22.938 37.5 -2.631 1 87.88 16 SER B N 1
ATOM 2684 C CA . SER B 1 16 ? -24 36.844 -1.849 1 87.88 16 SER B CA 1
ATOM 2685 C C . SER B 1 16 ? -23.438 35.688 -1.013 1 87.88 16 SER B C 1
ATOM 2687 O O . SER B 1 16 ? -22.359 35.188 -1.315 1 87.88 16 SER B O 1
ATOM 2689 N N . VAL B 1 17 ? -24.141 35.344 0.075 1 84 17 VAL B N 1
ATOM 2690 C CA . VAL B 1 17 ? -23.797 34.188 0.91 1 84 17 VAL B CA 1
ATOM 2691 C C . VAL B 1 17 ? -23.719 32.906 0.053 1 84 17 VAL B C 1
ATOM 2693 O O . VAL B 1 17 ? -22.844 32.094 0.246 1 84 17 VAL B O 1
ATOM 2696 N N . SER B 1 18 ? -24.594 32.875 -0.923 1 79.88 18 SER B N 1
ATOM 2697 C CA . SER B 1 18 ? -24.625 31.703 -1.819 1 79.88 18 SER B CA 1
ATOM 2698 C C . SER B 1 18 ? -23.344 31.641 -2.664 1 79.88 18 SER B C 1
ATOM 2700 O O . SER B 1 18 ? -22.828 30.547 -2.92 1 79.88 18 SER B O 1
ATOM 2702 N N . THR B 1 19 ? -22.922 32.75 -2.982 1 81.25 19 THR B N 1
ATOM 2703 C CA . THR B 1 19 ? -21.703 32.812 -3.775 1 81.25 19 THR B CA 1
ATOM 2704 C C . THR B 1 19 ? -20.5 32.375 -2.945 1 81.25 19 THR B C 1
ATOM 2706 O O . THR B 1 19 ? -19.625 31.672 -3.439 1 81.25 19 THR B O 1
ATOM 2709 N N . VAL B 1 20 ? -20.5 32.844 -1.693 1 80.12 20 VAL B N 1
ATOM 2710 C CA . VAL B 1 20 ? -19.422 32.406 -0.802 1 80.12 20 VAL B CA 1
ATOM 2711 C C . VAL B 1 20 ? -19.469 30.891 -0.645 1 80.12 20 VAL B C 1
ATOM 2713 O O . VAL B 1 20 ? -18.438 30.219 -0.794 1 80.12 20 VAL B O 1
ATOM 2716 N N . SER B 1 21 ? -20.625 30.391 -0.48 1 72 21 SER B N 1
ATOM 2717 C CA . SER B 1 21 ? -20.797 28.938 -0.312 1 72 21 SER B CA 1
ATOM 2718 C C . SER B 1 21 ? -20.328 28.188 -1.553 1 72 21 SER B C 1
ATOM 2720 O O . SER B 1 21 ? -19.594 27.203 -1.447 1 72 21 SER B O 1
ATOM 2722 N N . ARG B 1 22 ? -20.734 28.734 -2.652 1 70.69 22 ARG B N 1
ATOM 2723 C CA . ARG B 1 22 ? -20.391 28.094 -3.918 1 70.69 22 ARG B CA 1
ATOM 2724 C C . ARG B 1 22 ? -18.891 28.156 -4.16 1 70.69 22 ARG B C 1
ATOM 2726 O O . ARG B 1 22 ? -18.312 27.203 -4.707 1 70.69 22 ARG B O 1
ATOM 2733 N N . THR B 1 23 ? -18.359 29.266 -3.785 1 72.94 23 THR B N 1
ATOM 2734 C CA . THR B 1 23 ? -16.922 29.422 -3.963 1 72.94 23 THR B CA 1
ATOM 2735 C C . THR B 1 23 ? -16.156 28.328 -3.221 1 72.94 23 THR B C 1
ATOM 2737 O O . THR B 1 23 ? -15.156 27.812 -3.723 1 72.94 23 THR B O 1
ATOM 2740 N N . PHE B 1 24 ? -16.656 27.953 -2.102 1 69.88 24 PHE B N 1
ATOM 2741 C CA . PHE B 1 24 ? -15.938 26.984 -1.277 1 69.88 24 PHE B CA 1
ATOM 2742 C C . PHE B 1 24 ? -16.328 25.562 -1.656 1 69.88 24 PHE B C 1
ATOM 2744 O O . PHE B 1 24 ? -15.508 24.641 -1.6 1 69.88 24 PHE B O 1
ATOM 2751 N N . ALA B 1 25 ? -17.562 25.438 -2.084 1 63.62 25 ALA B N 1
ATOM 2752 C CA . ALA B 1 25 ? -18.078 24.094 -2.363 1 63.62 25 ALA B CA 1
ATOM 2753 C C . ALA B 1 25 ? -17.703 23.656 -3.775 1 63.62 25 ALA B C 1
ATOM 2755 O O . ALA B 1 25 ? -17.375 22.484 -3.998 1 63.62 25 ALA B O 1
ATOM 2756 N N . LYS B 1 26 ? -17.797 24.5 -4.668 1 66.56 26 LYS B N 1
ATOM 2757 C CA . LYS B 1 26 ? -17.562 24.234 -6.082 1 66.56 26 LYS B CA 1
ATOM 2758 C C . LYS B 1 26 ? -16.797 25.391 -6.73 1 66.56 26 LYS B C 1
ATOM 2760 O O . LYS B 1 26 ? -17.344 26.125 -7.562 1 66.56 26 LYS B O 1
ATOM 2765 N N . PRO B 1 27 ? -15.555 25.422 -6.434 1 67.06 27 PRO B N 1
ATOM 2766 C CA . PRO B 1 27 ? -14.789 26.594 -6.867 1 67.06 27 PRO B CA 1
ATOM 2767 C C . PRO B 1 27 ? -14.719 26.719 -8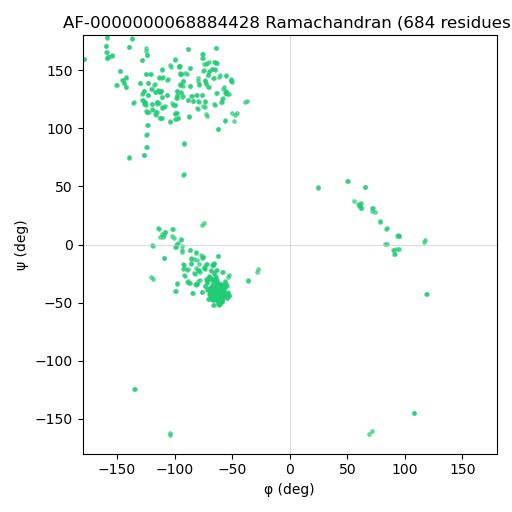.391 1 67.06 27 PRO B C 1
ATOM 2769 O O . PRO B 1 27 ? -14.609 27.844 -8.914 1 67.06 27 PRO B O 1
ATOM 2772 N N . ASP B 1 28 ? -14.922 25.609 -9 1 66.5 28 ASP B N 1
ATOM 2773 C CA . ASP B 1 28 ? -14.797 25.625 -10.453 1 66.5 28 ASP B CA 1
ATOM 2774 C C . ASP B 1 28 ? -16.016 26.281 -11.102 1 66.5 28 ASP B C 1
ATOM 2776 O O . ASP B 1 28 ? -15.969 26.672 -12.266 1 66.5 28 ASP B O 1
ATOM 2780 N N . LEU B 1 29 ? -16.984 26.484 -10.32 1 70.69 29 LEU B N 1
ATOM 2781 C CA . LEU B 1 29 ? -18.219 27.047 -10.852 1 70.69 29 LEU B CA 1
ATOM 2782 C C . LEU B 1 29 ? -18.281 28.547 -10.586 1 70.69 29 LEU B C 1
ATOM 2784 O O . LEU B 1 29 ? -19.25 29.219 -10.969 1 70.69 29 LEU B O 1
ATOM 2788 N N . VAL B 1 30 ? -17.281 29.031 -9.961 1 78.88 30 VAL B N 1
ATOM 2789 C CA . VAL B 1 30 ? -17.234 30.438 -9.617 1 78.88 30 VAL B CA 1
ATOM 2790 C C . VAL B 1 30 ? -16.109 31.125 -10.398 1 78.88 30 VAL B C 1
ATOM 2792 O O . VAL B 1 30 ? -15.039 30.547 -10.594 1 78.88 30 VAL B O 1
ATOM 2795 N N . LEU B 1 31 ? -16.453 32.25 -10.984 1 82.31 31 LEU B N 1
ATOM 2796 C CA . LEU B 1 31 ? -15.453 33.031 -11.742 1 82.31 31 LEU B CA 1
ATOM 2797 C C . LEU B 1 31 ? -14.195 33.25 -10.914 1 82.31 31 LEU B C 1
ATOM 2799 O O . LEU B 1 31 ? -14.281 33.5 -9.711 1 82.31 31 LEU B O 1
ATOM 2803 N N . PRO B 1 32 ? -13.047 33.156 -11.531 1 83.06 32 PRO B N 1
ATOM 2804 C CA . PRO B 1 32 ? -11.773 33.281 -10.812 1 83.06 32 PRO B CA 1
ATOM 2805 C C . PRO B 1 32 ? -11.688 34.562 -10 1 83.06 32 PRO B C 1
ATOM 2807 O O . PRO B 1 32 ? -11.219 34.562 -8.859 1 83.06 32 PRO B O 1
ATOM 2810 N N . GLU B 1 33 ? -12.117 35.625 -10.609 1 85.31 33 GLU B N 1
ATOM 2811 C CA . GLU B 1 33 ? -12.055 36.906 -9.914 1 85.31 33 GLU B CA 1
ATOM 2812 C C . GLU B 1 33 ? -12.883 36.875 -8.633 1 85.31 33 GLU B C 1
ATOM 2814 O O . GLU B 1 33 ? -12.445 37.375 -7.594 1 85.31 33 GLU B O 1
ATOM 2819 N N . THR B 1 34 ? -14.055 36.344 -8.789 1 87.94 34 THR B N 1
ATOM 2820 C CA . THR B 1 34 ? -14.945 36.25 -7.633 1 87.94 34 THR B CA 1
ATOM 2821 C C . THR B 1 34 ? -14.359 35.312 -6.586 1 87.94 34 THR B C 1
ATOM 2823 O O . THR B 1 34 ? -14.406 35.594 -5.387 1 87.94 34 THR B O 1
ATOM 2826 N N . ARG B 1 35 ? -13.883 34.219 -6.988 1 84.12 35 ARG B N 1
ATOM 2827 C CA . ARG B 1 35 ? -13.25 33.25 -6.094 1 84.12 35 ARG B CA 1
ATOM 2828 C C . ARG B 1 35 ? -12.133 33.906 -5.285 1 84.12 35 ARG B C 1
ATOM 2830 O O . ARG B 1 35 ? -12.055 33.719 -4.066 1 84.12 35 ARG B O 1
ATOM 2837 N N . ASP B 1 36 ? -11.344 34.656 -6.016 1 81.56 36 ASP B N 1
ATOM 2838 C CA . ASP B 1 36 ? -10.227 35.312 -5.359 1 81.56 36 ASP B CA 1
ATOM 2839 C C . ASP B 1 36 ? -10.719 36.312 -4.305 1 81.56 36 ASP B C 1
ATOM 2841 O O . ASP B 1 36 ? -10.156 36.406 -3.209 1 81.56 36 ASP B O 1
ATOM 2845 N N . ARG B 1 37 ? -11.719 37.062 -4.637 1 86.31 37 ARG B N 1
ATOM 2846 C CA . ARG B 1 37 ? -12.281 38.031 -3.707 1 86.31 37 ARG B CA 1
ATOM 2847 C C . ARG B 1 37 ? -12.812 37.344 -2.453 1 86.31 37 ARG B C 1
ATOM 2849 O O . ARG B 1 37 ? -12.594 37.812 -1.338 1 86.31 37 ARG B O 1
ATOM 2856 N N . VAL B 1 38 ? -13.508 36.281 -2.752 1 84.19 38 VAL B N 1
ATOM 2857 C CA . VAL B 1 38 ? -14.094 35.562 -1.638 1 84.19 38 VAL B CA 1
ATOM 2858 C C . VAL B 1 38 ? -12.984 34.969 -0.771 1 84.19 38 VAL B C 1
ATOM 2860 O O . VAL B 1 38 ? -13.039 35.062 0.458 1 84.19 38 VAL B O 1
ATOM 2863 N N . MET B 1 39 ? -12.023 34.469 -1.395 1 78 39 MET B N 1
ATOM 2864 C CA . MET B 1 39 ? -10.914 33.844 -0.665 1 78 39 MET B CA 1
ATOM 2865 C C . MET B 1 39 ? -10.148 34.906 0.136 1 78 39 MET B C 1
ATOM 2867 O O . MET B 1 39 ? -9.766 34.656 1.279 1 78 39 MET B O 1
ATOM 2871 N N . THR B 1 40 ? -9.938 36.031 -0.464 1 79.44 40 THR B N 1
ATOM 2872 C CA . THR B 1 40 ? -9.273 37.156 0.219 1 79.44 40 THR B CA 1
ATOM 2873 C C . THR B 1 40 ? -10.086 37.594 1.427 1 79.44 40 THR B C 1
ATOM 2875 O O . THR B 1 40 ? -9.539 37.844 2.504 1 79.44 40 THR B O 1
ATOM 2878 N N . ALA B 1 41 ? -11.375 37.781 1.215 1 81.56 41 ALA B N 1
ATOM 2879 C CA . ALA B 1 41 ? -12.266 38.156 2.305 1 81.56 41 ALA B CA 1
ATOM 2880 C C . ALA B 1 41 ? -12.242 37.125 3.428 1 81.56 41 ALA B C 1
ATOM 2882 O O . ALA B 1 41 ? -12.211 37.469 4.609 1 81.56 41 ALA B O 1
ATOM 2883 N N . ALA B 1 42 ? -12.289 35.875 2.992 1 76.31 42 ALA B N 1
ATOM 2884 C CA . ALA B 1 42 ? -12.273 34.781 3.973 1 76.31 42 ALA B CA 1
ATOM 2885 C C . ALA B 1 42 ? -10.984 34.812 4.789 1 76.31 42 ALA B C 1
ATOM 2887 O O . ALA B 1 42 ? -11.008 34.625 6.008 1 76.31 42 ALA B O 1
ATOM 2888 N N . GLU B 1 43 ? -9.961 35.031 4.121 1 70.69 43 GLU B N 1
ATOM 2889 C CA . GLU B 1 43 ? -8.656 35.125 4.785 1 70.69 43 GLU B CA 1
ATOM 2890 C C . GLU B 1 43 ? -8.617 36.312 5.754 1 70.69 43 GLU B C 1
ATOM 2892 O O . GLU B 1 43 ? -8.164 36.188 6.891 1 70.69 43 GLU B O 1
ATOM 2897 N N . LYS B 1 44 ? -9.055 37.406 5.234 1 73.69 44 LYS B N 1
ATOM 2898 C CA . LYS B 1 44 ? -9.07 38.625 6.035 1 73.69 44 LYS B CA 1
ATOM 2899 C C . LYS B 1 44 ? -9.883 38.438 7.312 1 73.69 44 LYS B C 1
ATOM 2901 O O . LYS B 1 44 ? -9.508 38.906 8.375 1 73.69 44 LYS B O 1
ATOM 2906 N N . LEU B 1 45 ? -10.938 37.688 7.129 1 74.06 45 LEU B N 1
ATOM 2907 C CA . LEU B 1 45 ? -11.867 37.531 8.242 1 74.06 45 LEU B CA 1
ATOM 2908 C C . LEU B 1 45 ? -11.586 36.25 9.008 1 74.06 45 LEU B C 1
ATOM 2910 O O . LEU B 1 45 ? -12.344 35.875 9.906 1 74.06 45 LEU B O 1
ATOM 2914 N N . ASP B 1 46 ? -10.586 35.594 8.547 1 68.38 46 ASP B N 1
ATOM 2915 C CA . ASP B 1 46 ? -10.242 34.281 9.141 1 68.38 46 ASP B CA 1
ATOM 2916 C C . ASP B 1 46 ? -11.43 33.344 9.102 1 68.38 46 ASP B C 1
ATOM 2918 O O . ASP B 1 46 ? -11.75 32.688 10.102 1 68.38 46 ASP B O 1
ATOM 2922 N N . TYR B 1 47 ? -12.141 33.531 7.918 1 65.31 47 TYR B N 1
ATOM 2923 C CA . TYR B 1 47 ? -13.289 32.688 7.68 1 65.31 47 TYR B CA 1
ATOM 2924 C C . TYR B 1 47 ? -12.867 31.375 7.023 1 65.31 47 TYR B C 1
ATOM 2926 O O . TYR B 1 47 ? -12.008 31.375 6.133 1 65.31 47 TYR B O 1
ATOM 2934 N N . SER B 1 48 ? -13.242 30.266 7.547 1 61.81 48 SER B N 1
ATOM 2935 C CA . SER B 1 48 ? -13.039 28.984 6.898 1 61.81 48 SER B CA 1
ATOM 2936 C C . SER B 1 48 ? -14.344 28.188 6.824 1 61.81 48 SER B C 1
ATOM 2938 O O . SER B 1 48 ? -15.219 28.344 7.68 1 61.81 48 SER B O 1
ATOM 2940 N N . VAL B 1 49 ? -14.664 27.812 5.566 1 60.12 49 VAL B N 1
ATOM 2941 C CA . VAL B 1 49 ? -15.797 26.891 5.453 1 60.12 49 VAL B CA 1
ATOM 2942 C C . VAL B 1 49 ? -15.469 25.578 6.172 1 60.12 49 VAL B C 1
ATOM 2944 O O . VAL B 1 49 ? -14.477 24.922 5.852 1 60.12 49 VAL B O 1
ATOM 2947 N N . SER B 1 50 ? -16.016 25.609 7.324 1 63.81 50 SER B N 1
ATOM 2948 C CA . SER B 1 50 ? -15.656 24.438 8.117 1 63.81 50 SER B CA 1
ATOM 2949 C C . SER B 1 50 ? -16.344 23.188 7.578 1 63.81 50 SER B C 1
ATOM 2951 O O . SER B 1 50 ? -17.547 23.188 7.328 1 63.81 50 SER B O 1
ATOM 2953 N N . ARG B 1 51 ? -15.602 22.281 7.004 1 67.31 51 ARG B N 1
ATOM 2954 C CA . ARG B 1 51 ? -16.109 20.953 6.684 1 67.31 51 ARG B CA 1
ATOM 2955 C C . ARG B 1 51 ? -17.078 20.469 7.754 1 67.31 51 ARG B C 1
ATOM 2957 O O . ARG B 1 51 ? -18.078 19.812 7.441 1 67.31 51 ARG B O 1
ATOM 2964 N N . SER B 1 52 ? -16.859 20.859 8.867 1 66.19 52 SER B N 1
ATOM 2965 C CA . SER B 1 52 ? -17.719 20.453 9.984 1 66.19 52 SER B CA 1
ATOM 2966 C C . SER B 1 52 ? -19.078 21.125 9.906 1 66.19 52 SER B C 1
ATOM 2968 O O . SER B 1 52 ? -20.094 20.516 10.219 1 66.19 52 SER B O 1
ATOM 2970 N N . ALA B 1 53 ? -19.047 22.344 9.508 1 65.31 53 ALA B N 1
ATOM 2971 C CA . ALA B 1 53 ? -20.312 23.047 9.367 1 65.31 53 ALA B CA 1
ATOM 2972 C C . ALA B 1 53 ? -21.156 22.453 8.234 1 65.31 53 ALA B C 1
ATOM 2974 O O . ALA B 1 53 ? -22.359 22.297 8.367 1 65.31 53 ALA B O 1
ATOM 2975 N N . ALA B 1 54 ? -20.422 22.234 7.195 1 65.31 54 ALA B N 1
ATOM 2976 C CA . ALA B 1 54 ? -21.109 21.609 6.059 1 65.31 54 ALA B CA 1
ATOM 2977 C C . ALA B 1 54 ? -21.672 20.25 6.438 1 65.31 54 ALA B C 1
ATOM 2979 O O . ALA B 1 54 ? -22.797 19.891 6.039 1 65.31 54 ALA B O 1
ATOM 2980 N N . ALA B 1 55 ? -20.922 19.547 7.105 1 70.5 55 ALA B N 1
ATOM 2981 C CA . ALA B 1 55 ? -21.359 18.219 7.559 1 70.5 55 ALA B CA 1
ATOM 2982 C C . ALA B 1 55 ? -22.562 18.328 8.484 1 70.5 55 ALA B C 1
ATOM 2984 O O . ALA B 1 55 ? -23.5 17.531 8.375 1 70.5 55 ALA B O 1
ATOM 2985 N N . LEU B 1 56 ? -22.547 19.25 9.312 1 67.31 56 LEU B N 1
ATOM 2986 C CA . LEU B 1 56 ? -23.656 19.438 10.242 1 67.31 56 LEU B CA 1
ATOM 2987 C C . LEU B 1 56 ? -24.938 19.828 9.492 1 67.31 56 LEU B C 1
ATOM 2989 O O . LEU B 1 56 ? -26.016 19.312 9.781 1 67.31 56 LEU B O 1
ATOM 2993 N N . LYS B 1 57 ? -24.75 20.656 8.555 1 65.62 57 LYS B N 1
ATOM 2994 C CA . LYS B 1 57 ? -25.906 21.156 7.797 1 65.62 57 LYS B CA 1
ATOM 2995 C C . LYS B 1 57 ? -26.516 20.047 6.949 1 65.62 57 LYS B C 1
ATOM 2997 O O . LYS B 1 57 ? -27.734 19.906 6.887 1 65.62 57 LYS B O 1
ATOM 3002 N N . SER B 1 58 ? -25.656 19.297 6.34 1 67.69 58 SER B N 1
ATOM 3003 C CA . SER B 1 58 ? -26.125 18.266 5.422 1 67.69 58 SER B CA 1
ATOM 3004 C C . SER B 1 58 ? -26.516 17 6.172 1 67.69 58 SER B C 1
ATOM 3006 O O . SER B 1 58 ? -27.234 16.156 5.637 1 67.69 58 SER B O 1
ATOM 3008 N N . GLY B 1 59 ? -25.906 16.859 7.352 1 71.19 59 GLY B N 1
ATOM 3009 C CA . GLY B 1 59 ? -26.094 15.609 8.078 1 71.19 59 GLY B CA 1
ATOM 3010 C C . GLY B 1 59 ? -25.172 14.5 7.625 1 71.19 59 GLY B C 1
ATOM 3011 O O . GLY B 1 59 ? -25.234 13.383 8.133 1 71.19 59 GLY B O 1
ATOM 3012 N N . GLN B 1 60 ? -24.391 14.867 6.699 1 78 60 GLN B N 1
ATOM 3013 C CA . GLN B 1 60 ? -23.422 13.898 6.203 1 78 60 GLN B CA 1
ATOM 3014 C C . GLN B 1 60 ? -22.109 13.992 6.98 1 78 60 GLN B C 1
ATOM 3016 O O . GLN B 1 60 ? -21.734 15.07 7.438 1 78 60 GLN B O 1
ATOM 3021 N N . SER B 1 61 ? -21.469 12.844 7.117 1 81.94 61 SER B N 1
ATOM 3022 C CA . SER B 1 61 ? -20.172 12.82 7.797 1 81.94 61 SER B CA 1
ATOM 3023 C C . SER B 1 61 ? -19.031 13.055 6.82 1 81.94 61 SER B C 1
ATOM 3025 O O . SER B 1 61 ? -17.906 13.359 7.23 1 81.94 61 SER B O 1
ATOM 3027 N N . PHE B 1 62 ? -19.25 12.797 5.516 1 87.44 62 PHE B N 1
ATOM 3028 C CA . PHE B 1 62 ? -18.25 12.852 4.453 1 87.44 62 PHE B CA 1
ATOM 3029 C C . PHE B 1 62 ? -17.125 11.852 4.723 1 87.44 62 PHE B C 1
ATOM 3031 O O . PHE B 1 62 ? -15.969 12.141 4.445 1 87.44 62 PHE B O 1
ATOM 3038 N N . ARG B 1 63 ? -17.562 10.758 5.34 1 90.44 63 ARG B N 1
ATOM 3039 C CA . ARG B 1 63 ? -16.672 9.648 5.672 1 90.44 63 ARG B CA 1
ATOM 3040 C C . ARG B 1 63 ? -17.203 8.336 5.133 1 90.44 63 ARG B C 1
ATOM 3042 O O . ARG B 1 63 ? -18.406 8.055 5.23 1 90.44 63 ARG B O 1
ATOM 3049 N N . ILE B 1 64 ? -16.312 7.652 4.512 1 95.31 64 ILE B N 1
ATOM 3050 C CA . ILE B 1 64 ? -16.625 6.293 4.086 1 95.31 64 ILE B CA 1
ATOM 3051 C C . ILE B 1 64 ? -15.719 5.305 4.828 1 95.31 64 ILE B C 1
ATOM 3053 O O . ILE B 1 64 ? -14.492 5.426 4.789 1 95.31 64 ILE B O 1
ATOM 3057 N N . ALA B 1 65 ? -16.312 4.344 5.547 1 95.06 65 ALA B N 1
ATOM 3058 C CA . ALA B 1 65 ? -15.539 3.334 6.266 1 95.06 65 ALA B CA 1
ATOM 3059 C C . ALA B 1 65 ? -15.156 2.182 5.344 1 95.06 65 ALA B C 1
ATOM 3061 O O . ALA B 1 65 ? -16.016 1.596 4.68 1 95.06 65 ALA B O 1
ATOM 3062 N N . LEU B 1 66 ? -13.922 1.936 5.266 1 96.94 66 LEU B N 1
ATOM 3063 C CA . LEU B 1 66 ? -13.414 0.768 4.555 1 96.94 66 LEU B CA 1
ATOM 3064 C C . LEU B 1 66 ? -12.977 -0.317 5.535 1 96.94 66 LEU B C 1
ATOM 3066 O O . LEU B 1 66 ? -11.945 -0.185 6.188 1 96.94 66 LEU B O 1
ATOM 3070 N N . LEU B 1 67 ? -13.773 -1.354 5.629 1 96.12 67 LEU B N 1
ATOM 3071 C CA . LEU B 1 67 ? -13.398 -2.525 6.414 1 96.12 67 LEU B CA 1
ATOM 3072 C C . LEU B 1 67 ? -12.594 -3.51 5.57 1 96.12 67 LEU B C 1
ATOM 3074 O O . LEU B 1 67 ? -13.125 -4.086 4.617 1 96.12 67 LEU B O 1
ATOM 3078 N N . ALA B 1 68 ? -11.398 -3.629 5.848 1 94.12 68 ALA B N 1
ATOM 3079 C CA . ALA B 1 68 ? -10.523 -4.496 5.062 1 94.12 68 ALA B CA 1
ATOM 3080 C C . ALA B 1 68 ? -9.891 -5.57 5.941 1 94.12 68 ALA B C 1
ATOM 3082 O O . ALA B 1 68 ? -9.57 -5.32 7.105 1 94.12 68 ALA B O 1
ATOM 3083 N N . SER B 1 69 ? -9.766 -6.668 5.121 1 85 69 SER B N 1
ATOM 3084 C CA . SER B 1 69 ? -9.008 -7.73 5.773 1 85 69 SER B CA 1
ATOM 3085 C C . SER B 1 69 ? -7.508 -7.457 5.703 1 85 69 SER B C 1
ATOM 3087 O O . SER B 1 69 ? -7.027 -6.824 4.762 1 85 69 SER B O 1
ATOM 3089 N N . GLU B 1 70 ? -6.773 -7.711 6.559 1 80.56 70 GLU B N 1
ATOM 3090 C CA . GLU B 1 70 ? -5.328 -7.512 6.582 1 80.56 70 GLU B CA 1
ATOM 3091 C C . GLU B 1 70 ? -4.977 -6.027 6.637 1 80.56 70 GLU B C 1
ATOM 3093 O O . GLU B 1 70 ? -5.844 -5.188 6.898 1 80.56 70 GLU B O 1
ATOM 3098 N N . THR B 1 71 ? -3.789 -5.691 6.324 1 85.19 71 THR B N 1
ATOM 3099 C CA . THR B 1 71 ? -3.318 -4.316 6.441 1 85.19 71 THR B CA 1
ATOM 3100 C C . THR B 1 71 ? -3.453 -3.584 5.109 1 85.19 71 THR B C 1
ATOM 3102 O O . THR B 1 71 ? -3.512 -4.219 4.051 1 85.19 71 THR B O 1
ATOM 3105 N N . ILE B 1 72 ? -3.582 -2.322 5.207 1 92.62 72 ILE B N 1
ATOM 3106 C CA . ILE B 1 72 ? -3.686 -1.468 4.031 1 92.62 72 ILE B CA 1
ATOM 3107 C C . ILE B 1 72 ? -2.406 -1.568 3.203 1 92.62 72 ILE B C 1
ATOM 3109 O O . ILE B 1 72 ? -2.375 -1.154 2.041 1 92.62 72 ILE B O 1
ATOM 3113 N N . THR B 1 73 ? -1.383 -2.201 3.746 1 93.06 73 THR B N 1
ATOM 3114 C CA . THR B 1 73 ? -0.066 -2.195 3.119 1 93.06 73 THR B CA 1
ATOM 3115 C C . THR B 1 73 ? 0.041 -3.305 2.076 1 93.06 73 THR B C 1
ATOM 3117 O O . THR B 1 73 ? 0.989 -3.334 1.288 1 93.06 73 THR B O 1
ATOM 3120 N N . THR B 1 74 ? -0.896 -4.238 2.021 1 92.25 74 THR B N 1
ATOM 3121 C CA . THR B 1 74 ? -0.86 -5.254 0.979 1 92.25 74 THR B CA 1
ATOM 3122 C C . THR B 1 74 ? -1.127 -4.637 -0.391 1 92.25 74 THR B C 1
ATOM 3124 O O . THR B 1 74 ? -1.78 -3.596 -0.491 1 92.25 74 THR B O 1
ATOM 3127 N N . TRP B 1 75 ? -0.55 -5.289 -1.417 1 93.19 75 TRP B N 1
ATOM 3128 C CA . TRP B 1 75 ? -0.734 -4.793 -2.777 1 93.19 75 TRP B CA 1
ATOM 3129 C C . TRP B 1 75 ? -2.215 -4.613 -3.094 1 93.19 75 TRP B C 1
ATOM 3131 O O . TRP B 1 75 ? -2.617 -3.588 -3.654 1 93.19 75 TRP B O 1
ATOM 3141 N N . PHE B 1 76 ? -3.078 -5.57 -2.721 1 95.44 76 PHE B N 1
ATOM 3142 C CA . PHE B 1 76 ? -4.5 -5.555 -3.039 1 95.44 76 PHE B CA 1
ATOM 3143 C C . PHE B 1 76 ? -5.203 -4.406 -2.32 1 95.44 76 PHE B C 1
ATOM 3145 O O . PHE B 1 76 ? -5.848 -3.57 -2.955 1 95.44 76 PHE B O 1
ATOM 3152 N N . ASN B 1 77 ? -5.047 -4.273 -1.018 1 96.31 77 ASN B N 1
ATOM 3153 C CA . ASN B 1 77 ? -5.754 -3.279 -0.216 1 96.31 77 ASN B CA 1
ATOM 3154 C C . ASN B 1 77 ? -5.297 -1.862 -0.551 1 96.31 77 ASN B C 1
ATOM 3156 O O . ASN B 1 77 ? -6.102 -0.931 -0.551 1 96.31 77 ASN B O 1
ATOM 3160 N N . ALA B 1 78 ? -4.004 -1.71 -0.784 1 96.25 78 ALA B N 1
ATOM 3161 C CA . ALA B 1 78 ? -3.502 -0.385 -1.14 1 96.25 78 ALA B CA 1
ATOM 3162 C C . ALA B 1 78 ? -4.125 0.107 -2.441 1 96.25 78 ALA B C 1
ATOM 3164 O O . ALA B 1 78 ? -4.477 1.283 -2.562 1 96.25 78 ALA B O 1
ATOM 3165 N N . ASN B 1 79 ? -4.266 -0.785 -3.373 1 97.19 79 ASN B N 1
ATOM 3166 C CA . ASN B 1 79 ? -4.828 -0.402 -4.664 1 97.19 79 ASN B CA 1
ATOM 3167 C C . ASN B 1 79 ? -6.332 -0.169 -4.574 1 97.19 79 ASN B C 1
ATOM 3169 O O . ASN B 1 79 ? -6.863 0.73 -5.227 1 97.19 79 ASN B O 1
ATOM 3173 N N . ILE B 1 80 ? -7.02 -0.953 -3.74 1 97.69 80 ILE B N 1
ATOM 3174 C CA . ILE B 1 80 ? -8.43 -0.707 -3.49 1 97.69 80 ILE B CA 1
ATOM 3175 C C . ILE B 1 80 ? -8.617 0.682 -2.881 1 97.69 80 ILE B C 1
ATOM 3177 O O . ILE B 1 80 ? -9.469 1.456 -3.328 1 97.69 80 ILE B O 1
ATOM 3181 N N . PHE B 1 81 ? -7.816 0.943 -1.931 1 97.44 81 PHE B N 1
ATOM 3182 C CA . PHE B 1 81 ? -7.883 2.232 -1.255 1 97.44 81 PHE B CA 1
ATOM 3183 C C . PHE B 1 81 ? -7.641 3.373 -2.238 1 97.44 81 PHE B C 1
ATOM 3185 O O . PHE B 1 81 ? -8.375 4.363 -2.238 1 97.44 81 PHE B O 1
ATOM 3192 N N . ALA B 1 82 ? -6.598 3.199 -3.039 1 96.88 82 ALA B N 1
ATOM 3193 C CA . ALA B 1 82 ? -6.281 4.23 -4.027 1 96.88 82 ALA B CA 1
ATOM 3194 C C . ALA B 1 82 ? -7.441 4.441 -4.992 1 96.88 82 ALA B C 1
ATOM 3196 O O . ALA B 1 82 ? -7.762 5.578 -5.348 1 96.88 82 ALA B O 1
ATOM 3197 N N . GLY B 1 83 ? -8.047 3.385 -5.438 1 97.94 83 GLY B N 1
ATOM 3198 C CA . GLY B 1 83 ? -9.211 3.479 -6.309 1 97.94 83 GLY B CA 1
ATOM 3199 C C . GLY B 1 83 ? -10.391 4.172 -5.656 1 97.94 83 GLY B C 1
ATOM 3200 O O . GLY B 1 83 ? -11.008 5.051 -6.258 1 97.94 83 GLY B O 1
ATOM 3201 N N . LEU B 1 84 ? -10.656 3.775 -4.422 1 98.12 84 LEU B N 1
ATOM 3202 C CA . LEU B 1 84 ? -11.727 4.418 -3.666 1 98.12 84 LEU B CA 1
ATOM 3203 C C . LEU B 1 84 ? -11.461 5.914 -3.512 1 98.12 84 LEU B C 1
ATOM 3205 O O . LEU B 1 84 ? -12.352 6.734 -3.748 1 98.12 84 LEU B O 1
ATOM 3209 N N . ASP B 1 85 ? -10.242 6.184 -3.127 1 95.5 85 ASP B N 1
ATOM 3210 C CA . ASP B 1 85 ? -9.867 7.582 -2.928 1 95.5 85 ASP B CA 1
ATOM 3211 C C . ASP B 1 85 ? -10.039 8.383 -4.215 1 95.5 85 ASP B C 1
ATOM 3213 O O . ASP B 1 85 ? -10.562 9.5 -4.191 1 95.5 85 ASP B O 1
ATOM 3217 N N . SER B 1 86 ? -9.656 7.832 -5.309 1 94.81 86 SER B N 1
ATOM 3218 C CA . SER B 1 86 ? -9.742 8.516 -6.594 1 94.81 86 SER B CA 1
ATOM 3219 C C . SER B 1 86 ? -11.188 8.828 -6.953 1 94.81 86 SER B C 1
ATOM 3221 O O . SER B 1 86 ? -11.477 9.875 -7.551 1 94.81 86 SER B O 1
ATOM 3223 N N . ALA B 1 87 ? -12.117 8 -6.574 1 96.94 87 ALA B N 1
ATOM 3224 C CA . ALA B 1 87 ? -13.523 8.156 -6.922 1 96.94 87 ALA B CA 1
ATOM 3225 C C . ALA B 1 87 ? -14.242 9.047 -5.91 1 96.94 87 ALA B C 1
ATOM 3227 O O . ALA B 1 87 ? -15.133 9.82 -6.273 1 96.94 87 ALA B O 1
ATOM 3228 N N . LEU B 1 88 ? -13.844 8.992 -4.676 1 96.38 88 LEU B N 1
ATOM 3229 C CA . LEU B 1 88 ? -14.648 9.562 -3.6 1 96.38 88 LEU B CA 1
ATOM 3230 C C . LEU B 1 88 ? -14.148 10.953 -3.229 1 96.38 88 LEU B C 1
ATOM 3232 O O . LEU B 1 88 ? -14.938 11.836 -2.881 1 96.38 88 LEU B O 1
ATOM 3236 N N . ARG B 1 89 ? -12.875 11.164 -3.328 1 89.5 89 ARG B N 1
ATOM 3237 C CA . ARG B 1 89 ? -12.258 12.398 -2.848 1 89.5 89 ARG B CA 1
ATOM 3238 C C . ARG B 1 89 ? -12.82 13.609 -3.584 1 89.5 89 ARG B C 1
ATOM 3240 O O . ARG B 1 89 ? -13.125 14.633 -2.965 1 89.5 89 ARG B O 1
ATOM 3247 N N . PRO B 1 90 ? -12.977 13.547 -4.902 1 85.5 90 PRO B N 1
ATOM 3248 C CA . PRO B 1 90 ? -13.516 14.703 -5.617 1 85.5 90 PRO B CA 1
ATOM 3249 C C . PRO B 1 90 ? -14.891 15.125 -5.109 1 85.5 90 PRO B C 1
ATOM 3251 O O . PRO B 1 90 ? -15.273 16.281 -5.246 1 85.5 90 PRO B O 1
ATOM 3254 N N . SER B 1 91 ? -15.609 14.211 -4.5 1 88.5 91 SER B N 1
ATOM 3255 C CA . SER B 1 91 ? -16.938 14.508 -3.979 1 88.5 91 SER B CA 1
ATOM 3256 C C . SER B 1 91 ? -16.875 14.891 -2.504 1 88.5 91 SER B C 1
ATOM 3258 O O . SER B 1 91 ? -17.922 15.008 -1.845 1 88.5 91 SER B O 1
ATOM 3260 N N . GLY B 1 92 ? -15.648 14.984 -1.977 1 84.75 92 GLY B N 1
ATOM 3261 C CA . GLY B 1 92 ? -15.461 15.484 -0.627 1 84.75 92 GLY B CA 1
ATOM 3262 C C . GLY B 1 92 ? -15.414 14.391 0.421 1 84.75 92 GLY B C 1
ATOM 3263 O O . GLY B 1 92 ? -15.359 14.672 1.619 1 84.75 92 GLY B O 1
ATOM 3264 N N . TYR B 1 93 ? -15.391 13.125 0 1 90.88 93 TYR B N 1
ATOM 3265 C CA . TYR B 1 93 ? -15.414 12.016 0.953 1 90.88 93 TYR B CA 1
ATOM 3266 C C . TYR B 1 93 ? -14.008 11.523 1.249 1 90.88 93 TYR B C 1
ATOM 3268 O O . TYR B 1 93 ? -13.172 11.414 0.343 1 90.88 93 TYR B O 1
ATOM 3276 N N . ASP B 1 94 ? -13.828 11.289 2.535 1 91.5 94 ASP B N 1
ATOM 3277 C CA . ASP B 1 94 ? -12.609 10.625 2.986 1 91.5 94 ASP B CA 1
ATOM 3278 C C . ASP B 1 94 ? -12.844 9.133 3.197 1 91.5 94 ASP B C 1
ATOM 3280 O O . ASP B 1 94 ? -13.859 8.734 3.781 1 91.5 94 ASP B O 1
ATOM 3284 N N . THR B 1 95 ? -11.953 8.344 2.658 1 95.38 95 THR B N 1
ATOM 3285 C CA . THR B 1 95 ? -11.977 6.914 2.936 1 95.38 95 THR B CA 1
ATOM 3286 C C . THR B 1 95 ? -11.164 6.594 4.188 1 95.38 95 THR B C 1
ATOM 3288 O O . THR B 1 95 ? -9.969 6.902 4.258 1 95.38 95 THR B O 1
ATOM 3291 N N . VAL B 1 96 ? -11.805 5.953 5.129 1 93.06 96 VAL B N 1
ATOM 3292 C CA . VAL B 1 96 ? -11.148 5.652 6.402 1 93.06 96 VAL B CA 1
ATOM 3293 C C . VAL B 1 96 ? -11.023 4.141 6.57 1 93.06 96 VAL B C 1
ATOM 3295 O O . VAL B 1 96 ? -12.023 3.441 6.754 1 93.06 96 VAL B O 1
ATOM 3298 N N . PRO B 1 97 ? -9.797 3.682 6.57 1 94.06 97 PRO B N 1
ATOM 3299 C CA . PRO B 1 97 ? -9.617 2.234 6.699 1 94.06 97 PRO B CA 1
ATOM 3300 C C . PRO B 1 97 ? -9.766 1.748 8.141 1 94.06 97 PRO B C 1
ATOM 3302 O O . PRO B 1 97 ? -9.305 2.414 9.07 1 94.06 97 PRO B O 1
ATOM 3305 N N . TYR B 1 98 ? -10.43 0.64 8.297 1 91.88 98 TYR B N 1
ATOM 3306 C CA . TYR B 1 98 ? -10.555 -0.12 9.539 1 91.88 98 TYR B CA 1
ATOM 3307 C C . TYR B 1 98 ? -10.078 -1.557 9.344 1 91.88 98 TYR B C 1
ATOM 3309 O O . TYR B 1 98 ? -10.797 -2.381 8.773 1 91.88 98 TYR B O 1
ATOM 3317 N N . PRO B 1 99 ? -8.883 -1.812 9.82 1 89.5 99 PRO B N 1
ATOM 3318 C CA . PRO B 1 99 ? -8.453 -3.207 9.719 1 89.5 99 PRO B CA 1
ATOM 3319 C C . PRO B 1 99 ? -9.32 -4.156 10.539 1 89.5 99 PRO B C 1
ATOM 3321 O O . PRO B 1 99 ? -9.633 -3.867 11.703 1 89.5 99 PRO B O 1
ATOM 3324 N N . MET B 1 100 ? -9.734 -5.199 9.859 1 91.38 100 MET B N 1
ATOM 3325 C CA . MET B 1 100 ? -10.523 -6.242 10.508 1 91.38 100 MET B CA 1
ATOM 3326 C C . MET B 1 100 ? -9.734 -7.547 10.586 1 91.38 100 MET B C 1
ATOM 3328 O O . MET B 1 100 ? -9.656 -8.289 9.602 1 91.38 100 MET B O 1
ATOM 3332 N N . ARG B 1 101 ? -9.336 -7.875 11.781 1 86.56 101 ARG B N 1
ATOM 3333 C CA . ARG B 1 101 ? -8.484 -9.055 11.922 1 86.56 101 ARG B CA 1
ATOM 3334 C C . ARG B 1 101 ? -9.312 -10.305 12.172 1 86.56 101 ARG B C 1
ATOM 3336 O O . ARG B 1 101 ? -8.852 -11.422 11.922 1 86.56 101 ARG B O 1
ATOM 3343 N N . ASN B 1 102 ? -10.469 -10.094 12.734 1 91.69 102 ASN B N 1
ATOM 3344 C CA . ASN B 1 102 ? -11.352 -11.203 13.07 1 91.69 102 ASN B CA 1
ATOM 3345 C C . ASN B 1 102 ? -12.797 -10.742 13.227 1 91.69 102 ASN B C 1
ATOM 3347 O O . ASN B 1 102 ? -13.086 -9.547 13.133 1 91.69 102 ASN B O 1
ATOM 3351 N N . ALA B 1 103 ? -13.617 -11.703 13.5 1 92.94 103 ALA B N 1
ATOM 3352 C CA . ALA B 1 103 ? -15.047 -11.43 13.594 1 92.94 103 ALA B CA 1
ATOM 3353 C C . ALA B 1 103 ? -15.367 -10.562 14.805 1 92.94 103 ALA B C 1
ATOM 3355 O O . ALA B 1 103 ? -16.297 -9.758 14.773 1 92.94 103 ALA B O 1
ATOM 3356 N N . ALA B 1 104 ? -14.594 -10.695 15.789 1 91.31 104 ALA B N 1
ATOM 3357 C CA . ALA B 1 104 ? -14.828 -9.906 17 1 91.31 104 ALA B CA 1
ATOM 3358 C C . ALA B 1 104 ? -14.625 -8.414 16.719 1 91.31 104 ALA B C 1
ATOM 3360 O O . ALA B 1 104 ? -15.445 -7.586 17.125 1 91.31 104 ALA B O 1
ATOM 3361 N N . GLU B 1 105 ? -13.578 -8.094 16.031 1 90.56 105 GLU B N 1
ATOM 3362 C CA . GLU B 1 105 ? -13.32 -6.703 15.672 1 90.56 105 GLU B CA 1
ATOM 3363 C C . GLU B 1 105 ? -14.406 -6.156 14.742 1 90.56 105 GLU B C 1
ATOM 3365 O O . GLU B 1 105 ? -14.82 -5.004 14.875 1 90.56 105 GLU B O 1
ATOM 3370 N N . ARG B 1 106 ? -14.797 -7.02 13.844 1 92.12 106 ARG B N 1
ATOM 3371 C CA . ARG B 1 106 ? -15.883 -6.641 12.945 1 92.12 106 ARG B CA 1
ATOM 3372 C C . ARG B 1 106 ? -17.156 -6.324 13.734 1 92.12 106 ARG B C 1
ATOM 3374 O O . ARG B 1 106 ? -17.781 -5.293 13.508 1 92.12 106 ARG B O 1
ATOM 3381 N N . HIS B 1 107 ? -17.484 -7.176 14.648 1 90.19 107 HIS B N 1
ATOM 3382 C CA . HIS B 1 107 ? -18.656 -6.988 15.484 1 90.19 107 HIS B CA 1
ATOM 3383 C C . HIS B 1 107 ? -18.578 -5.676 16.266 1 90.19 107 HIS B C 1
ATOM 3385 O O . HIS B 1 107 ? -19.562 -4.922 16.312 1 90.19 107 HIS B O 1
ATOM 3391 N N . ASP B 1 108 ? -17.469 -5.41 16.797 1 85.88 108 ASP B N 1
ATOM 3392 C CA . ASP B 1 108 ? -17.281 -4.18 17.562 1 85.88 108 ASP B CA 1
ATOM 3393 C C . ASP B 1 108 ? -17.5 -2.949 16.688 1 85.88 108 ASP B C 1
ATOM 3395 O O . ASP B 1 108 ? -18.094 -1.969 17.125 1 85.88 108 ASP B O 1
ATOM 3399 N N . PHE B 1 109 ? -17.031 -2.986 15.523 1 87.94 109 PHE B N 1
ATOM 3400 C CA . PHE B 1 109 ? -17.203 -1.868 14.602 1 87.94 109 PHE B CA 1
ATOM 3401 C C . PHE B 1 109 ? -18.688 -1.587 14.367 1 87.94 109 PHE B C 1
ATOM 3403 O O . PHE B 1 109 ? -19.125 -0.445 14.492 1 87.94 109 PHE B O 1
ATOM 3410 N N . PHE B 1 110 ? -19.406 -2.559 14.094 1 86.62 110 PHE B N 1
ATOM 3411 C CA . PHE B 1 110 ? -20.812 -2.395 13.758 1 86.62 110 PHE B CA 1
ATOM 3412 C C . PHE B 1 110 ? -21.625 -2.023 14.992 1 86.62 110 PHE B C 1
ATOM 3414 O O . PHE B 1 110 ? -22.609 -1.302 14.898 1 86.62 110 PHE B O 1
ATOM 3421 N N . ALA B 1 111 ? -21.203 -2.49 16.094 1 78.5 111 ALA B N 1
ATOM 3422 C CA . ALA B 1 111 ? -21.875 -2.141 17.328 1 78.5 111 ALA B CA 1
ATOM 3423 C C . ALA B 1 111 ? -21.703 -0.658 17.656 1 78.5 111 ALA B C 1
ATOM 3425 O O . ALA B 1 111 ? -22.609 -0.03 18.203 1 78.5 111 ALA B O 1
ATOM 3426 N N . ASP B 1 112 ? -20.625 -0.149 17.25 1 76 112 ASP B N 1
ATOM 3427 C CA . ASP B 1 112 ? -20.281 1.223 17.609 1 76 112 ASP B CA 1
ATOM 3428 C C . ASP B 1 112 ? -20.766 2.209 16.547 1 76 112 ASP B C 1
ATOM 3430 O O . ASP B 1 112 ? -20.922 3.402 16.828 1 76 112 ASP B O 1
ATOM 3434 N N . LEU B 1 113 ? -21.016 1.802 15.375 1 73.31 113 LEU B N 1
ATOM 3435 C CA . LEU B 1 113 ? -21.281 2.67 14.234 1 73.31 113 LEU B CA 1
ATOM 3436 C C . LEU B 1 113 ? -22.516 3.537 14.484 1 73.31 113 LEU B C 1
ATOM 3438 O O . LEU B 1 113 ? -22.484 4.746 14.242 1 73.31 113 LEU B O 1
ATOM 3442 N N . PRO B 1 114 ? -23.625 2.963 14.93 1 58.5 114 PRO B N 1
ATOM 3443 C CA . PRO B 1 114 ? -24.812 3.779 15.156 1 58.5 114 PRO B CA 1
ATOM 3444 C C . PRO B 1 114 ? -24.562 4.938 16.125 1 58.5 114 PRO B C 1
ATOM 3446 O O . PRO B 1 114 ? -25.109 6.031 15.93 1 58.5 114 PRO B O 1
ATOM 3449 N N . VAL B 1 115 ? -23.781 4.672 16.906 1 54.06 115 VAL B N 1
ATOM 3450 C CA . VAL B 1 115 ? -23.547 5.648 17.969 1 54.06 115 VAL B CA 1
ATOM 3451 C C . VAL B 1 115 ? -22.641 6.766 17.438 1 54.06 115 VAL B C 1
ATOM 3453 O O . VAL B 1 115 ? -22.828 7.934 17.797 1 54.06 115 VAL B O 1
ATOM 3456 N N . ARG B 1 116 ? -22.047 6.367 16.516 1 60.53 116 ARG B N 1
ATOM 3457 C CA . ARG B 1 116 ? -21.047 7.332 16.094 1 60.53 116 ARG B CA 1
ATOM 3458 C C . ARG B 1 116 ? -21.438 7.98 14.766 1 60.53 116 ARG B C 1
ATOM 3460 O O . ARG B 1 116 ? -20.969 9.07 14.438 1 60.53 116 ARG B O 1
ATOM 3467 N N . ARG B 1 117 ? -22.453 7.395 14.133 1 62.59 117 ARG B N 1
ATOM 3468 C CA . ARG B 1 117 ? -22.859 7.789 12.789 1 62.59 117 ARG B CA 1
ATOM 3469 C C . ARG B 1 117 ? -21.703 8.438 12.039 1 62.59 117 ARG B C 1
ATOM 3471 O O . ARG B 1 117 ? -21.859 9.523 11.469 1 62.59 117 ARG B O 1
ATOM 3478 N N . ASN B 1 118 ? -20.703 7.797 12.094 1 75.44 118 ASN B N 1
ATOM 3479 C CA . ASN B 1 118 ? -19.5 8.5 11.68 1 75.44 118 ASN B CA 1
ATOM 3480 C C . ASN B 1 118 ? -19.078 8.102 10.273 1 75.44 118 ASN B C 1
ATOM 3482 O O . ASN B 1 118 ? -17.938 8.336 9.867 1 75.44 118 ASN B O 1
ATOM 3486 N N . ALA B 1 119 ? -20.016 7.414 9.57 1 88.75 119 ALA B N 1
ATOM 3487 C CA . ALA B 1 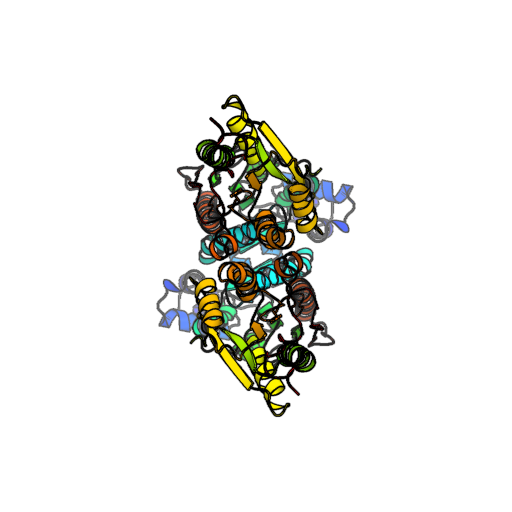119 ? -19.75 7.121 8.164 1 88.75 119 ALA B CA 1
ATOM 3488 C C . ALA B 1 119 ? -21.031 7.176 7.336 1 88.75 119 ALA B C 1
ATOM 3490 O O . ALA B 1 119 ? -22.094 6.719 7.785 1 88.75 119 ALA B O 1
ATOM 3491 N N . ASP B 1 120 ? -20.906 7.68 6.184 1 91.38 120 ASP B N 1
ATOM 3492 C CA . ASP B 1 120 ? -22.078 7.777 5.301 1 91.38 120 ASP B CA 1
ATOM 3493 C C . ASP B 1 120 ? -22.281 6.484 4.516 1 91.38 120 ASP B C 1
ATOM 3495 O O . ASP B 1 120 ? -23.344 6.254 3.959 1 91.38 120 ASP B O 1
ATOM 3499 N N . ALA B 1 121 ? -21.312 5.664 4.473 1 95.5 121 ALA B N 1
ATOM 3500 C CA . ALA B 1 121 ? -21.359 4.336 3.859 1 95.5 121 ALA B CA 1
ATOM 3501 C C . ALA B 1 121 ? -20.266 3.438 4.418 1 95.5 121 ALA B C 1
ATOM 3503 O O . ALA B 1 121 ? -19.297 3.922 5.008 1 95.5 121 ALA B O 1
ATOM 3504 N N . VAL B 1 122 ? -20.453 2.15 4.254 1 96.25 122 VAL B N 1
ATOM 3505 C CA . VAL B 1 122 ? -19.469 1.153 4.656 1 96.25 122 VAL B CA 1
ATOM 3506 C C . VAL B 1 122 ? -19.078 0.29 3.455 1 96.25 122 VAL B C 1
ATOM 3508 O O . VAL B 1 122 ? -19.953 -0.162 2.707 1 96.25 122 VAL B O 1
ATOM 3511 N N . ILE B 1 123 ? -17.844 0.199 3.271 1 97.75 123 ILE B N 1
ATOM 3512 C CA . ILE B 1 123 ? -17.297 -0.727 2.279 1 97.75 123 ILE B CA 1
ATOM 3513 C C . ILE B 1 123 ? -16.656 -1.922 2.982 1 97.75 123 ILE B C 1
ATOM 3515 O O . ILE B 1 123 ? -15.867 -1.753 3.908 1 97.75 123 ILE B O 1
ATOM 3519 N N . VAL B 1 124 ? -17.031 -3.107 2.584 1 97.38 124 VAL B N 1
ATOM 3520 C CA . VAL B 1 124 ? -16.453 -4.344 3.098 1 97.38 124 VAL B CA 1
ATOM 3521 C C . VAL B 1 124 ? -15.633 -5.027 2 1 97.38 124 VAL B C 1
ATOM 3523 O O . VAL B 1 124 ? -16.141 -5.285 0.909 1 97.38 124 VAL B O 1
ATOM 3526 N N . SER B 1 125 ? -14.438 -5.312 2.363 1 97.31 125 SER B N 1
ATOM 3527 C CA . SER B 1 125 ? -13.539 -5.879 1.362 1 97.31 125 SER B CA 1
ATOM 3528 C C . SER B 1 125 ? -13.055 -7.266 1.777 1 97.31 125 SER B C 1
ATOM 3530 O O . SER B 1 125 ? -12.414 -7.418 2.822 1 97.31 125 SER B O 1
ATOM 3532 N N . SER B 1 126 ? -13.398 -8.297 1 1 95.56 126 SER B N 1
ATOM 3533 C CA . SER B 1 126 ? -12.758 -9.609 0.96 1 95.56 126 SER B CA 1
ATOM 3534 C C . SER B 1 126 ? -13.398 -10.57 1.96 1 95.56 126 SER B C 1
ATOM 3536 O O . SER B 1 126 ? -13.008 -11.734 2.043 1 95.56 126 SER B O 1
ATOM 3538 N N . PHE B 1 127 ? -14.359 -10.094 2.789 1 94.44 127 PHE B N 1
ATOM 3539 C CA . PHE B 1 127 ? -14.961 -11.008 3.752 1 94.44 127 PHE B CA 1
ATOM 3540 C C . PHE B 1 127 ? -16.469 -10.773 3.857 1 94.44 127 PHE B C 1
ATOM 3542 O O . PHE B 1 127 ? -16.984 -9.805 3.299 1 94.44 127 PHE B O 1
ATOM 3549 N N . ASP B 1 128 ? -17.109 -11.617 4.492 1 94.31 128 ASP B N 1
ATOM 3550 C CA . ASP B 1 128 ? -18.562 -11.57 4.617 1 94.31 128 ASP B CA 1
ATOM 3551 C C . ASP B 1 128 ? -18.984 -10.742 5.82 1 94.31 128 ASP B C 1
ATOM 3553 O O . ASP B 1 128 ? -18.141 -10.266 6.586 1 94.31 128 ASP B O 1
ATOM 3557 N N . ILE B 1 129 ? -20.266 -10.461 5.855 1 94.5 129 ILE B N 1
ATOM 3558 C CA . ILE B 1 129 ? -20.906 -9.836 7.008 1 94.5 129 ILE B CA 1
ATOM 3559 C C . ILE B 1 129 ? -22.062 -10.703 7.5 1 94.5 129 ILE B C 1
ATOM 3561 O O . ILE B 1 129 ? -22.547 -11.57 6.77 1 94.5 129 ILE B O 1
ATOM 3565 N N . GLU B 1 130 ? -22.469 -10.422 8.688 1 94.38 130 GLU B N 1
ATOM 3566 C CA . GLU B 1 130 ? -23.547 -11.203 9.297 1 94.38 130 GLU B CA 1
ATOM 3567 C C . GLU B 1 130 ? -24.891 -10.477 9.195 1 94.38 130 GLU B C 1
ATOM 3569 O O . GLU B 1 130 ? -24.922 -9.25 9.141 1 94.38 130 GLU B O 1
ATOM 3574 N N . PRO B 1 131 ? -25.969 -11.234 9.297 1 93.31 131 PRO B N 1
ATOM 3575 C CA . PRO B 1 131 ? -27.312 -10.641 9.188 1 93.31 131 PRO B CA 1
ATOM 3576 C C . PRO B 1 131 ? -27.562 -9.547 10.227 1 93.31 131 PRO B C 1
ATOM 3578 O O . PRO B 1 131 ? -28.141 -8.516 9.906 1 93.31 131 PRO B O 1
ATOM 3581 N N . ALA B 1 132 ? -27.078 -9.758 11.391 1 90.44 132 ALA B N 1
ATOM 3582 C CA . ALA B 1 132 ? -27.281 -8.773 12.445 1 90.44 132 ALA B CA 1
ATOM 3583 C C . ALA B 1 132 ? -26.578 -7.457 12.109 1 90.44 132 ALA B C 1
ATOM 3585 O O . ALA B 1 132 ? -27.094 -6.379 12.43 1 90.44 132 ALA B O 1
ATOM 3586 N N . GLU B 1 133 ? -25.438 -7.547 11.516 1 90.62 133 GLU B N 1
ATOM 3587 C CA . GLU B 1 133 ? -24.672 -6.363 11.109 1 90.62 133 GLU B CA 1
ATOM 3588 C C . GLU B 1 133 ? -25.375 -5.617 9.984 1 90.62 133 GLU B C 1
ATOM 3590 O O . GLU B 1 133 ? -25.453 -4.387 9.992 1 90.62 133 GLU B O 1
ATOM 3595 N N . VAL B 1 134 ? -25.969 -6.344 9.078 1 90 134 VAL B N 1
ATOM 3596 C CA . VAL B 1 134 ? -26.719 -5.801 7.953 1 90 134 VAL B CA 1
ATOM 3597 C C . VAL B 1 134 ? -27.953 -5.051 8.469 1 90 134 VAL B C 1
ATOM 3599 O O . VAL B 1 134 ? -28.234 -3.936 8.031 1 90 134 VAL B O 1
ATOM 3602 N N . GLU B 1 135 ? -28.625 -5.641 9.328 1 87.44 135 GLU B N 1
ATOM 3603 C CA . GLU B 1 135 ? -29.844 -5.051 9.883 1 87.44 135 GLU B CA 1
ATOM 3604 C C . GLU B 1 135 ? -29.547 -3.73 10.586 1 87.44 135 GLU B C 1
ATOM 3606 O O . GLU B 1 135 ? -30.312 -2.77 10.461 1 87.44 135 GLU B O 1
ATOM 3611 N N . ARG B 1 136 ? -28.469 -3.752 11.258 1 81.94 136 ARG B N 1
ATOM 3612 C CA . ARG B 1 136 ? -28.078 -2.533 11.961 1 81.94 136 ARG B CA 1
ATOM 3613 C C . ARG B 1 136 ? -27.844 -1.39 10.977 1 81.94 136 ARG B C 1
ATOM 3615 O O . ARG B 1 136 ? -28.297 -0.265 11.211 1 81.94 136 ARG B O 1
ATOM 3622 N N . LEU B 1 137 ? -27.203 -1.646 9.898 1 85.06 137 LEU B N 1
ATOM 3623 C CA . LEU B 1 137 ? -26.906 -0.622 8.906 1 85.06 137 LEU B CA 1
ATOM 3624 C C . LEU B 1 137 ? -28.172 -0.159 8.203 1 85.06 137 LEU B C 1
ATOM 3626 O O . LEU B 1 137 ? -28.344 1.034 7.945 1 85.06 137 LEU B O 1
ATOM 3630 N N . LYS B 1 138 ? -29 -1.063 7.914 1 82.88 138 LYS B N 1
ATOM 3631 C CA . LYS B 1 138 ? -30.266 -0.741 7.25 1 82.88 138 LYS B CA 1
ATOM 3632 C C . LYS B 1 138 ? -31.109 0.192 8.102 1 82.88 138 LYS B C 1
ATOM 3634 O O . LYS B 1 138 ? -31.719 1.134 7.59 1 82.88 138 LYS B O 1
ATOM 3639 N N . HIS B 1 139 ? -31.078 -0.064 9.359 1 78.25 139 HIS B N 1
ATOM 3640 C CA . HIS B 1 139 ? -31.844 0.774 10.281 1 78.25 139 HIS B CA 1
ATOM 3641 C C . HIS B 1 139 ? -31.297 2.203 10.289 1 78.25 139 HIS B C 1
ATOM 3643 O O . HIS B 1 139 ? -32.062 3.152 10.477 1 78.25 139 HIS B O 1
ATOM 3649 N N . MET B 1 140 ? -30.062 2.285 10.023 1 77.25 140 MET B N 1
ATOM 3650 C CA . MET B 1 140 ? -29.422 3.596 10.039 1 77.25 140 MET B CA 1
ATOM 3651 C C . MET B 1 140 ? -29.406 4.215 8.641 1 77.25 140 MET B C 1
ATOM 3653 O O . MET B 1 140 ? -28.953 5.344 8.461 1 77.25 140 MET B O 1
ATOM 3657 N N . HIS B 1 141 ? -29.859 3.465 7.691 1 84.94 141 HIS B N 1
ATOM 3658 C CA . HIS B 1 141 ? -29.859 3.898 6.301 1 84.94 141 HIS B CA 1
ATOM 3659 C C . HIS B 1 141 ? -28.453 4.18 5.801 1 84.94 141 HIS B C 1
ATOM 3661 O O . HIS B 1 141 ? -28.219 5.172 5.109 1 84.94 141 HIS B O 1
ATOM 3667 N N . VAL B 1 142 ? -27.5 3.424 6.262 1 90.56 142 VAL B N 1
ATOM 3668 C CA . VAL B 1 142 ? -26.125 3.482 5.809 1 90.56 142 VAL B CA 1
ATOM 3669 C C . VAL B 1 142 ? -25.859 2.387 4.777 1 90.56 142 VAL B C 1
ATOM 3671 O O . VAL B 1 142 ? -25.938 1.197 5.094 1 90.56 142 VAL B O 1
ATOM 3674 N N . PRO B 1 143 ? -25.609 2.779 3.543 1 95.69 143 PRO B N 1
ATOM 3675 C CA . PRO B 1 143 ? -25.375 1.762 2.518 1 95.69 143 PRO B CA 1
ATOM 3676 C C . PRO B 1 143 ? -24.109 0.952 2.77 1 95.69 143 PRO B C 1
ATOM 3678 O O . PRO B 1 143 ? -23.156 1.461 3.369 1 95.69 143 PRO B O 1
ATOM 3681 N N . ILE B 1 144 ? -24.156 -0.279 2.303 1 96.75 144 ILE B N 1
ATOM 3682 C CA . ILE B 1 144 ? -23.016 -1.193 2.42 1 96.75 144 ILE B CA 1
ATOM 3683 C C . ILE B 1 144 ? -22.672 -1.752 1.043 1 96.75 144 ILE B C 1
ATOM 3685 O O . ILE B 1 144 ? -23.531 -2.295 0.346 1 96.75 144 ILE B O 1
ATOM 3689 N N . VAL B 1 145 ? -21.438 -1.546 0.614 1 98.19 145 VAL B N 1
ATOM 3690 C CA . VAL B 1 145 ? -20.938 -1.994 -0.679 1 98.19 145 VAL B CA 1
ATOM 3691 C C . VAL B 1 145 ? -19.797 -2.984 -0.473 1 98.19 145 VAL B C 1
ATOM 3693 O O . VAL B 1 145 ? -18.969 -2.807 0.42 1 98.19 145 VAL B O 1
ATOM 3696 N N . GLY B 1 146 ? -19.812 -4.039 -1.26 1 98.25 146 GLY B N 1
ATOM 3697 C CA . GLY B 1 146 ? -18.797 -5.07 -1.125 1 98.25 146 GLY B CA 1
ATOM 3698 C C . GLY B 1 146 ? -17.766 -5.043 -2.234 1 98.25 146 GLY B C 1
ATOM 3699 O O . GLY B 1 146 ? -18.094 -4.75 -3.387 1 98.25 146 GLY B O 1
ATOM 3700 N N . ILE B 1 147 ? -16.5 -5.312 -1.885 1 98.38 147 ILE B N 1
ATOM 3701 C CA . ILE B 1 147 ? -15.438 -5.586 -2.842 1 98.38 147 ILE B CA 1
ATOM 3702 C C . ILE B 1 147 ? -14.875 -6.984 -2.602 1 98.38 147 ILE B C 1
ATOM 3704 O O . ILE B 1 147 ? -14.336 -7.27 -1.528 1 98.38 147 ILE B O 1
ATOM 3708 N N . ASN B 1 148 ? -14.945 -7.824 -3.582 1 97.44 148 ASN B N 1
ATOM 3709 C CA . ASN B 1 148 ? -14.484 -9.203 -3.465 1 97.44 148 ASN B CA 1
ATOM 3710 C C . ASN B 1 148 ? -15.07 -9.891 -2.232 1 97.44 148 ASN B C 1
ATOM 3712 O O . ASN B 1 148 ? -14.336 -10.453 -1.421 1 97.44 148 ASN B O 1
ATOM 3716 N N . ILE B 1 149 ? -16.359 -9.852 -2.162 1 96.69 149 ILE B N 1
ATOM 3717 C CA . ILE B 1 149 ? -17.078 -10.461 -1.054 1 96.69 149 ILE B CA 1
ATOM 3718 C C . ILE B 1 149 ? -17.516 -11.875 -1.439 1 96.69 149 ILE B C 1
ATOM 3720 O O . ILE B 1 149 ? -17.812 -12.141 -2.605 1 96.69 149 ILE B O 1
ATOM 3724 N N . PRO B 1 150 ? -17.547 -12.781 -0.455 1 95.38 150 PRO B N 1
ATOM 3725 C CA . PRO B 1 150 ? -17.875 -14.18 -0.761 1 95.38 150 PRO B CA 1
ATOM 3726 C C . PRO B 1 150 ? -19.359 -14.391 -1.051 1 95.38 150 PRO B C 1
ATOM 3728 O O . PRO B 1 150 ? -19.734 -15.422 -1.611 1 95.38 150 PRO B O 1
ATOM 3731 N N . SER B 1 151 ? -20.203 -13.461 -0.61 1 94.88 151 SER B N 1
ATOM 3732 C CA . SER B 1 151 ? -21.641 -13.5 -0.839 1 94.88 151 SER B CA 1
ATOM 3733 C C . SER B 1 151 ? -22.219 -12.086 -0.98 1 94.88 151 SER B C 1
ATOM 3735 O O . SER B 1 151 ? -21.734 -11.148 -0.345 1 94.88 151 SER B O 1
ATOM 3737 N N . THR B 1 152 ? -23.266 -12.008 -1.778 1 96.19 152 THR B N 1
ATOM 3738 C CA . THR B 1 152 ? -23.891 -10.703 -1.979 1 96.19 152 THR B CA 1
ATOM 3739 C C . THR B 1 152 ? -24.922 -10.422 -0.9 1 96.19 152 THR B C 1
ATOM 3741 O O . THR B 1 152 ? -25.469 -9.32 -0.826 1 96.19 152 THR B O 1
ATOM 3744 N N . ASP B 1 153 ? -25.141 -11.391 -0.059 1 94.62 153 ASP B N 1
ATOM 3745 C CA . ASP B 1 153 ? -26.188 -11.281 0.957 1 94.62 153 ASP B CA 1
ATOM 3746 C C . ASP B 1 153 ? -25.938 -10.086 1.872 1 94.62 153 ASP B C 1
ATOM 3748 O O . ASP B 1 153 ? -24.875 -9.969 2.48 1 94.62 153 ASP B O 1
ATOM 3752 N N . GLY B 1 154 ? -26.922 -9.25 1.901 1 94.75 154 GLY B N 1
ATOM 3753 C CA . GLY B 1 154 ? -26.875 -8.141 2.836 1 94.75 154 GLY B CA 1
ATOM 3754 C C . GLY B 1 154 ? -26.234 -6.895 2.246 1 94.75 154 GLY B C 1
ATOM 3755 O O . GLY B 1 154 ? -26.297 -5.82 2.854 1 94.75 154 GLY B O 1
ATOM 3756 N N . PHE B 1 155 ? -25.672 -6.984 1.093 1 97.25 155 PHE B N 1
ATOM 3757 C CA . PHE B 1 155 ? -25.016 -5.844 0.477 1 97.25 155 PHE B CA 1
ATOM 3758 C C . PHE B 1 155 ? -25.953 -5.129 -0.491 1 97.25 155 PHE B C 1
ATOM 3760 O O . PHE B 1 155 ? -26.766 -5.766 -1.151 1 97.25 155 PHE B O 1
ATOM 3767 N N . ASP B 1 156 ? -25.781 -3.875 -0.576 1 97.06 156 ASP B N 1
ATOM 3768 C CA . ASP B 1 156 ? -26.562 -3.08 -1.512 1 97.06 156 ASP B CA 1
ATOM 3769 C C . ASP B 1 156 ? -26 -3.166 -2.924 1 97.06 156 ASP B C 1
ATOM 3771 O O . ASP B 1 156 ? -26.734 -3.053 -3.908 1 97.06 156 ASP B O 1
ATOM 3775 N N . ALA B 1 157 ? -24.75 -3.268 -3.043 1 98.31 157 ALA B N 1
ATOM 3776 C CA . ALA B 1 157 ? -23.984 -3.367 -4.285 1 98.31 157 ALA B CA 1
ATOM 3777 C C . ALA B 1 157 ? -22.609 -3.967 -4.039 1 98.31 157 ALA B C 1
ATOM 3779 O O . ALA B 1 157 ? -22.219 -4.195 -2.891 1 98.31 157 ALA B O 1
ATOM 3780 N N . GLY B 1 158 ? -21.906 -4.285 -5.141 1 98.56 158 GLY B N 1
ATOM 3781 C CA . GLY B 1 158 ? -20.578 -4.828 -4.945 1 98.56 158 GLY B CA 1
ATOM 3782 C C . GLY B 1 158 ? -19.859 -5.129 -6.246 1 98.56 158 GLY B C 1
ATOM 3783 O O . GLY B 1 158 ? -20.484 -5.215 -7.301 1 98.56 158 GLY B O 1
ATOM 3784 N N . VAL B 1 159 ? -18.594 -5.215 -6.164 1 98.69 159 VAL B N 1
ATOM 3785 C CA . VAL B 1 159 ? -17.703 -5.609 -7.246 1 98.69 159 VAL B CA 1
ATOM 3786 C C . VAL B 1 159 ? -16.844 -6.789 -6.797 1 98.69 159 VAL B C 1
ATOM 3788 O O . VAL B 1 159 ? -16.047 -6.668 -5.852 1 98.69 159 VAL B O 1
ATOM 3791 N N . SER B 1 160 ? -17.016 -7.922 -7.41 1 98.31 160 SER B N 1
ATOM 3792 C CA . SER B 1 160 ? -16.281 -9.109 -7.008 1 98.31 160 SER B CA 1
ATOM 3793 C C . SER B 1 160 ? -15.875 -9.945 -8.219 1 98.31 160 SER B C 1
ATOM 3795 O O . SER B 1 160 ? -16.688 -10.164 -9.125 1 98.31 160 SER B O 1
ATOM 3797 N N . ILE B 1 161 ? -14.641 -10.367 -8.18 1 98.19 161 ILE B N 1
ATOM 3798 C CA . ILE B 1 161 ? -14.242 -11.32 -9.211 1 98.19 161 ILE B CA 1
ATOM 3799 C C . ILE B 1 161 ? -14.812 -12.703 -8.891 1 98.19 161 ILE B C 1
ATOM 3801 O O . ILE B 1 161 ? -15.344 -12.922 -7.801 1 98.19 161 ILE B O 1
ATOM 3805 N N . ASP B 1 162 ? -14.805 -13.562 -9.891 1 97.94 162 ASP B N 1
ATOM 3806 C CA . ASP B 1 162 ? -15.164 -14.969 -9.688 1 97.94 162 ASP B CA 1
ATOM 3807 C C . ASP B 1 162 ? -13.93 -15.812 -9.383 1 97.94 162 ASP B C 1
ATOM 3809 O O . ASP B 1 162 ? -13.352 -16.422 -10.281 1 97.94 162 ASP B O 1
ATOM 3813 N N . ASP B 1 163 ? -13.578 -15.867 -8.109 1 97.56 163 ASP B N 1
ATOM 3814 C CA . ASP B 1 163 ? -12.391 -16.578 -7.664 1 97.56 163 ASP B CA 1
ATOM 3815 C C . ASP B 1 163 ? -12.438 -18.047 -8.086 1 97.56 163 ASP B C 1
ATOM 3817 O O . ASP B 1 163 ? -11.422 -18.625 -8.5 1 97.56 163 ASP B O 1
ATOM 3821 N N . TYR B 1 164 ? -13.562 -18.594 -7.965 1 97.38 164 TYR B N 1
ATOM 3822 C CA . TYR B 1 164 ? -13.773 -20 -8.312 1 97.38 164 TYR B CA 1
ATOM 3823 C C . TYR B 1 164 ? -13.477 -20.25 -9.781 1 97.38 164 TYR B C 1
ATOM 3825 O O . TYR B 1 164 ? -12.672 -21.125 -10.117 1 97.38 164 TYR B O 1
ATOM 3833 N N . ALA B 1 165 ? -14.062 -19.484 -10.602 1 98 165 ALA B N 1
ATOM 3834 C CA . ALA B 1 165 ? -13.867 -19.656 -12.047 1 98 165 ALA B CA 1
ATOM 3835 C C . ALA B 1 165 ? -12.43 -19.344 -12.445 1 98 165 ALA B C 1
ATOM 3837 O O . ALA B 1 165 ? -11.875 -19.984 -13.336 1 98 165 ALA B O 1
ATOM 3838 N N . ALA B 1 166 ? -11.867 -18.359 -11.82 1 98.19 166 ALA B N 1
ATOM 3839 C CA . ALA B 1 166 ? -10.5 -17.953 -12.148 1 98.19 166 ALA B CA 1
ATOM 3840 C C . ALA B 1 166 ? -9.516 -19.078 -11.883 1 98.19 166 ALA B C 1
ATOM 3842 O O . ALA B 1 166 ? -8.766 -19.484 -12.773 1 98.19 166 ALA B O 1
ATOM 3843 N N . THR B 1 167 ? -9.562 -19.625 -10.727 1 98.06 167 THR B N 1
ATOM 3844 C CA . THR B 1 167 ? -8.586 -20.656 -10.383 1 98.06 167 THR B CA 1
ATOM 3845 C C . THR B 1 167 ? -8.867 -21.953 -11.156 1 98.06 167 THR B C 1
ATOM 3847 O O . THR B 1 167 ? -7.941 -22.703 -11.469 1 98.06 167 THR B O 1
ATOM 3850 N N . ARG B 1 168 ? -10.109 -22.172 -11.438 1 97.94 168 ARG B N 1
ATOM 3851 C CA . ARG B 1 168 ? -10.438 -23.312 -12.297 1 97.94 168 ARG B CA 1
ATOM 3852 C C . ARG B 1 168 ? -9.719 -23.203 -13.633 1 97.94 168 ARG B C 1
ATOM 3854 O O . ARG B 1 168 ? -9.133 -24.172 -14.117 1 97.94 168 ARG B O 1
ATOM 3861 N N . SER B 1 169 ? -9.711 -22.047 -14.203 1 98.25 169 SER B N 1
ATOM 3862 C CA . SER B 1 169 ? -9.078 -21.828 -15.5 1 98.25 169 SER B CA 1
ATOM 3863 C C . SER B 1 169 ? -7.574 -22.078 -15.422 1 98.25 169 SER B C 1
ATOM 3865 O O . SER B 1 169 ? -6.969 -22.578 -16.375 1 98.25 169 SER B O 1
ATOM 3867 N N . ALA B 1 170 ? -6.984 -21.703 -14.312 1 98.56 170 ALA B N 1
ATOM 3868 C CA . ALA B 1 170 ? -5.559 -21.938 -14.102 1 98.56 170 ALA B CA 1
ATOM 3869 C C . ALA B 1 170 ? -5.242 -23.438 -14.102 1 98.56 170 ALA B C 1
ATOM 3871 O O . ALA B 1 170 ? -4.285 -23.875 -14.734 1 98.56 170 ALA B O 1
ATOM 3872 N N . ILE B 1 171 ? -6.062 -24.203 -13.438 1 98.44 171 ILE B N 1
ATOM 3873 C CA . ILE B 1 171 ? -5.863 -25.656 -13.344 1 98.44 171 ILE B CA 1
ATOM 3874 C C . ILE B 1 171 ? -6.113 -26.297 -14.703 1 98.44 171 ILE B C 1
ATOM 3876 O O . ILE B 1 171 ? -5.355 -27.172 -15.133 1 98.44 171 ILE B O 1
ATOM 3880 N N . GLU B 1 172 ? -7.145 -25.844 -15.359 1 98.5 172 GLU B N 1
ATOM 3881 C CA . GLU B 1 172 ? -7.434 -26.359 -16.703 1 98.5 172 GLU B CA 1
ATOM 3882 C C . GLU B 1 172 ? -6.258 -26.125 -17.641 1 98.5 172 GLU B C 1
ATOM 3884 O O . GLU B 1 172 ? -5.938 -27 -18.469 1 98.5 172 GLU B O 1
ATOM 3889 N N . HIS B 1 173 ? -5.645 -25 -17.531 1 98.62 173 HIS B N 1
ATOM 3890 C CA . HIS B 1 173 ? -4.469 -24.688 -18.344 1 98.62 173 HIS B CA 1
ATOM 3891 C C . HIS B 1 173 ? -3.334 -25.672 -18.062 1 98.62 173 HIS B C 1
ATOM 3893 O O . HIS B 1 173 ? -2.717 -26.172 -19 1 98.62 173 HIS B O 1
ATOM 3899 N N . LEU B 1 174 ? -3.086 -25.938 -16.812 1 98.69 174 LEU B N 1
ATOM 3900 C CA . LEU B 1 174 ? -2.018 -26.859 -16.422 1 98.69 174 LEU B CA 1
ATOM 3901 C C . LEU B 1 174 ? -2.312 -28.266 -16.922 1 98.69 174 LEU B C 1
ATOM 3903 O O . LEU B 1 174 ? -1.412 -28.969 -17.406 1 98.69 174 LEU B O 1
ATOM 3907 N N . ILE B 1 175 ? -3.564 -28.703 -16.859 1 98.31 175 ILE B N 1
ATOM 3908 C CA . ILE B 1 175 ? -3.982 -30.016 -17.344 1 98.31 175 ILE B CA 1
ATOM 3909 C C . ILE B 1 175 ? -3.793 -30.094 -18.859 1 98.31 175 ILE B C 1
ATOM 3911 O O . ILE B 1 175 ? -3.277 -31.094 -19.359 1 98.31 175 ILE B O 1
ATOM 3915 N N . ALA B 1 176 ? -4.176 -29.016 -19.531 1 98.12 176 ALA B N 1
ATOM 3916 C CA . ALA B 1 176 ? -4.047 -28.969 -20.984 1 98.12 176 ALA B CA 1
ATOM 3917 C C . ALA B 1 176 ? -2.582 -29.062 -21.406 1 98.12 176 ALA B C 1
ATOM 3919 O O . ALA B 1 176 ? -2.27 -29.609 -22.469 1 98.12 176 ALA B O 1
ATOM 3920 N N . LEU B 1 177 ? -1.646 -28.562 -20.609 1 97.94 177 LEU B N 1
ATOM 3921 C CA . LEU B 1 177 ? -0.213 -28.625 -20.891 1 97.94 177 LEU B CA 1
ATOM 3922 C C . LEU B 1 177 ? 0.323 -30.031 -20.672 1 97.94 177 LEU B C 1
ATOM 3924 O O . LEU B 1 177 ? 1.427 -30.359 -21.109 1 97.94 177 LEU B O 1
ATOM 3928 N N . GLY B 1 178 ? -0.468 -30.859 -19.891 1 97.88 178 GLY B N 1
ATOM 3929 C CA . GLY B 1 178 ? -0.069 -32.25 -19.719 1 97.88 178 GLY B CA 1
ATOM 3930 C C . GLY B 1 178 ? 0.258 -32.594 -18.281 1 97.88 178 GLY B C 1
ATOM 3931 O O . GLY B 1 178 ? 0.63 -33.719 -17.984 1 97.88 178 GLY B O 1
ATOM 3932 N N . HIS B 1 179 ? 0.106 -31.656 -17.344 1 98.31 179 HIS B N 1
ATOM 3933 C CA . HIS B 1 179 ? 0.363 -31.938 -15.945 1 98.31 179 HIS B CA 1
ATOM 3934 C C . HIS B 1 179 ? -0.725 -32.812 -15.352 1 98.31 179 HIS B C 1
ATOM 3936 O O . HIS B 1 179 ? -1.911 -32.625 -15.625 1 98.31 179 HIS B O 1
ATOM 3942 N N . ARG B 1 180 ? -0.337 -33.781 -14.555 1 98 180 ARG B N 1
ATOM 3943 C CA . ARG B 1 180 ? -1.288 -34.719 -13.961 1 98 180 ARG B CA 1
ATOM 3944 C C . ARG B 1 180 ? -1.249 -34.625 -12.438 1 98 180 ARG B C 1
ATOM 3946 O O . ARG B 1 180 ? -2.219 -35 -11.773 1 98 180 ARG B O 1
ATOM 3953 N N . HIS B 1 181 ? -0.1 -34.281 -11.891 1 98.25 181 HIS B N 1
ATOM 3954 C CA . HIS B 1 181 ? 0.067 -34.031 -10.469 1 98.25 181 HIS B CA 1
ATOM 3955 C C . HIS B 1 181 ? 0.34 -32.562 -10.195 1 98.25 181 HIS B C 1
ATOM 3957 O O . HIS B 1 181 ? 1.414 -32.062 -10.531 1 98.25 181 HIS B O 1
ATOM 3963 N N . ILE B 1 182 ? -0.664 -31.922 -9.609 1 98.5 182 ILE B N 1
ATOM 3964 C CA . ILE B 1 182 ? -0.636 -30.469 -9.43 1 98.5 182 ILE B CA 1
ATOM 3965 C C . ILE B 1 182 ? -0.793 -30.141 -7.945 1 98.5 182 ILE B C 1
ATOM 3967 O O . ILE B 1 182 ? -1.546 -30.797 -7.23 1 98.5 182 ILE B O 1
ATOM 3971 N N . ALA B 1 183 ? -0.054 -29.172 -7.441 1 98.75 183 ALA B N 1
ATOM 3972 C CA . ALA B 1 183 ? -0.208 -28.703 -6.066 1 98.75 183 ALA B CA 1
ATOM 3973 C C . ALA B 1 183 ? -0.799 -27.297 -6.031 1 98.75 183 ALA B C 1
ATOM 3975 O O . ALA B 1 183 ? -0.546 -26.484 -6.926 1 98.75 183 ALA B O 1
ATOM 3976 N N . PHE B 1 184 ? -1.626 -27.078 -5.043 1 98.31 184 PHE B N 1
ATOM 3977 C CA . PHE B 1 184 ? -2.105 -25.734 -4.727 1 98.31 184 PHE B CA 1
ATOM 3978 C C . PHE B 1 184 ? -1.48 -25.234 -3.432 1 98.31 184 PHE B C 1
ATOM 3980 O O . PHE B 1 184 ? -1.644 -25.844 -2.377 1 98.31 184 PHE B O 1
ATOM 3987 N N . VAL B 1 185 ? -0.724 -24.109 -3.564 1 98 185 VAL B N 1
ATOM 3988 C CA . VAL B 1 185 ? -0.056 -23.531 -2.41 1 98 185 VAL B CA 1
ATOM 3989 C C . VAL B 1 185 ? -0.881 -22.359 -1.877 1 98 185 VAL B C 1
ATOM 3991 O O . VAL B 1 185 ? -0.906 -21.281 -2.48 1 98 185 VAL B O 1
ATOM 3994 N N . GLY B 1 186 ? -1.504 -22.547 -0.735 1 95.5 186 GLY B N 1
ATOM 3995 C CA . GLY B 1 186 ? -2.404 -21.547 -0.185 1 95.5 186 GLY B CA 1
ATOM 3996 C C . GLY B 1 186 ? -2.223 -21.328 1.306 1 95.5 186 GLY B C 1
ATOM 3997 O O . GLY B 1 186 ? -1.375 -21.969 1.931 1 95.5 186 GLY B O 1
ATOM 3998 N N . SER B 1 187 ? -2.994 -20.375 1.832 1 92.12 187 SER B N 1
ATOM 3999 C CA . SER B 1 187 ? -2.912 -20.016 3.244 1 92.12 187 SER B CA 1
ATOM 4000 C C . SER B 1 187 ? -3.545 -21.094 4.125 1 92.12 187 SER B C 1
ATOM 4002 O O . SER B 1 187 ? -4.586 -21.656 3.775 1 92.12 187 SER B O 1
ATOM 4004 N N . ALA B 1 188 ? -2.896 -21.312 5.25 1 89.38 188 ALA B N 1
ATOM 4005 C CA . ALA B 1 188 ? -3.51 -22.156 6.27 1 89.38 188 ALA B CA 1
ATOM 4006 C C . ALA B 1 188 ? -4.762 -21.5 6.848 1 89.38 188 ALA B C 1
ATOM 4008 O O . ALA B 1 188 ? -4.844 -20.281 6.938 1 89.38 188 ALA B O 1
ATOM 4009 N N . PRO B 1 189 ? -5.723 -22.391 7.117 1 80.19 189 PRO B N 1
ATOM 4010 C CA . PRO B 1 189 ? -6.926 -21.828 7.738 1 80.19 189 PRO B CA 1
ATOM 4011 C C . PRO B 1 189 ? -6.617 -21.047 9.008 1 80.19 189 PRO B C 1
ATOM 4013 O O . PRO B 1 189 ? -5.738 -21.438 9.781 1 80.19 189 PRO B O 1
ATOM 4016 N N . THR B 1 190 ? -7.211 -19.859 9.039 1 76.62 190 THR B N 1
ATOM 4017 C CA . THR B 1 190 ? -7.082 -19.047 10.242 1 76.62 190 THR B CA 1
ATOM 4018 C C . THR B 1 190 ? -8.367 -19.094 11.062 1 76.62 190 THR B C 1
ATOM 4020 O O . THR B 1 190 ? -9.422 -19.469 10.555 1 76.62 190 THR B O 1
ATOM 4023 N N . GLU B 1 191 ? -8.219 -18.859 12.352 1 79.19 191 GLU B N 1
ATOM 4024 C CA . GLU B 1 191 ? -9.383 -18.828 13.234 1 79.19 191 GLU B CA 1
ATOM 4025 C C . GLU B 1 191 ? -9.93 -17.422 13.383 1 79.19 191 GLU B C 1
ATOM 4027 O O . GLU B 1 191 ? -10.031 -16.891 14.5 1 79.19 191 GLU B O 1
ATOM 4032 N N . THR B 1 192 ? -10.32 -16.844 12.297 1 84 192 THR B N 1
ATOM 4033 C CA . THR B 1 192 ? -10.82 -15.469 12.344 1 84 192 THR B CA 1
ATOM 4034 C C . THR B 1 192 ? -12.336 -15.453 12.523 1 84 192 THR B C 1
ATOM 4036 O O . THR B 1 192 ? -12.914 -14.414 12.859 1 84 192 THR B O 1
ATOM 4039 N N . ASN B 1 193 ? -12.984 -16.578 12.258 1 88.44 193 ASN B N 1
ATOM 4040 C CA . ASN B 1 193 ? -14.438 -16.719 12.266 1 88.44 193 ASN B CA 1
ATOM 4041 C C . ASN B 1 193 ? -15.094 -15.828 11.219 1 88.44 193 ASN B C 1
ATOM 4043 O O . ASN B 1 193 ? -16.188 -15.289 11.445 1 88.44 193 ASN B O 1
ATOM 4047 N N . MET B 1 194 ? -14.422 -15.578 10.102 1 91.19 194 MET B N 1
ATOM 4048 C CA . MET B 1 194 ? -14.93 -14.875 8.922 1 91.19 194 MET B CA 1
ATOM 4049 C C . MET B 1 194 ? -14.758 -15.719 7.668 1 91.19 194 MET B C 1
ATOM 4051 O O . MET B 1 194 ? -13.867 -16.562 7.602 1 91.19 194 MET B O 1
ATOM 4055 N N . ARG B 1 195 ? -15.648 -15.578 6.805 1 91.81 195 ARG B N 1
ATOM 4056 C CA . ARG B 1 195 ? -15.523 -16.219 5.496 1 91.81 195 ARG B CA 1
ATOM 4057 C C . ARG B 1 195 ? -14.906 -15.266 4.48 1 91.81 195 ARG B C 1
ATOM 4059 O O . ARG B 1 195 ? -15.367 -14.133 4.324 1 91.81 195 ARG B O 1
ATOM 4066 N N . TYR B 1 196 ? -13.914 -15.758 3.781 1 91.75 196 TYR B N 1
ATOM 4067 C CA . TYR B 1 196 ? -13.18 -14.906 2.848 1 91.75 196 TYR B CA 1
ATOM 4068 C C . TYR B 1 196 ? -13.453 -15.32 1.406 1 91.75 196 TYR B C 1
ATOM 4070 O O . TYR B 1 196 ? -13.688 -16.5 1.126 1 91.75 196 TYR B O 1
ATOM 4078 N N . SER B 1 197 ? -13.391 -14.375 0.486 1 90.81 197 SER B N 1
ATOM 4079 C CA . SER B 1 197 ? -13.602 -14.641 -0.934 1 90.81 197 SER B CA 1
ATOM 4080 C C . SER B 1 197 ? -12.562 -15.609 -1.479 1 90.81 197 SER B C 1
ATOM 4082 O O . SER B 1 197 ? -12.875 -16.453 -2.318 1 90.81 197 SER B O 1
ATOM 4084 N N . ALA B 1 198 ? -11.383 -15.523 -0.979 1 88.06 198 ALA B N 1
ATOM 4085 C CA . ALA B 1 198 ? -10.266 -16.312 -1.484 1 88.06 198 ALA B CA 1
ATOM 4086 C C . ALA B 1 198 ? -10.492 -17.797 -1.228 1 88.06 198 ALA B C 1
ATOM 4088 O O . ALA B 1 198 ? -9.836 -18.656 -1.841 1 88.06 198 ALA B O 1
ATOM 4089 N N . GLU B 1 199 ? -11.398 -18.125 -0.362 1 89.12 199 GLU B N 1
ATOM 4090 C CA . GLU B 1 199 ? -11.688 -19.531 -0.071 1 89.12 199 GLU B CA 1
ATOM 4091 C C . GLU B 1 199 ? -12.258 -20.234 -1.296 1 89.12 199 GLU B C 1
ATOM 4093 O O . GLU B 1 199 ? -12.078 -21.453 -1.456 1 89.12 199 GLU B O 1
ATOM 4098 N N . ALA B 1 200 ? -12.891 -19.469 -2.145 1 94.31 200 ALA B N 1
ATOM 4099 C CA . ALA B 1 200 ? -13.461 -20.016 -3.373 1 94.31 200 ALA B CA 1
ATOM 4100 C C . ALA B 1 200 ? -12.359 -20.469 -4.332 1 94.31 200 ALA B C 1
ATOM 4102 O O . ALA B 1 200 ? -12.602 -21.297 -5.219 1 94.31 200 ALA B O 1
ATOM 4103 N N . ARG B 1 201 ? -11.141 -19.922 -4.191 1 95.19 201 ARG B N 1
ATOM 4104 C CA . ARG B 1 201 ? -10.031 -20.297 -5.055 1 95.19 201 ARG B CA 1
ATOM 4105 C C . ARG B 1 201 ? -9.68 -21.766 -4.883 1 95.19 201 ARG B C 1
ATOM 4107 O O . ARG B 1 201 ? -9.531 -22.5 -5.867 1 95.19 201 ARG B O 1
ATOM 4114 N N . LEU B 1 202 ? -9.586 -22.156 -3.613 1 93.44 202 LEU B N 1
ATOM 4115 C CA . LEU B 1 202 ? -9.273 -23.562 -3.348 1 93.44 202 LEU B CA 1
ATOM 4116 C C . LEU B 1 202 ? -10.359 -24.469 -3.908 1 93.44 202 LEU B C 1
ATOM 4118 O O . LEU B 1 202 ? -10.062 -25.5 -4.508 1 93.44 202 LEU B O 1
ATOM 4122 N N . GLN B 1 203 ? -11.586 -24.078 -3.73 1 94.75 203 GLN B N 1
ATOM 4123 C CA . GLN B 1 203 ? -12.688 -24.906 -4.23 1 94.75 203 GLN B CA 1
ATOM 4124 C C . GLN B 1 203 ? -12.648 -25 -5.754 1 94.75 203 GLN B C 1
ATOM 4126 O O . GLN B 1 203 ? -12.922 -26.062 -6.312 1 94.75 203 GLN B O 1
ATOM 4131 N N . GLY B 1 204 ? -12.32 -23.891 -6.402 1 97 204 GLY B N 1
ATOM 4132 C CA . GLY B 1 204 ? -12.172 -23.922 -7.848 1 97 204 GLY B CA 1
ATOM 4133 C C . GLY B 1 204 ? -11.094 -24.875 -8.32 1 97 204 GLY B C 1
ATOM 4134 O O . GLY B 1 204 ? -11.289 -25.609 -9.297 1 97 204 GLY B O 1
ATOM 4135 N N . VAL B 1 205 ? -10.039 -24.938 -7.602 1 97.44 205 VAL B N 1
ATOM 4136 C CA . VAL B 1 205 ? -8.914 -25.812 -7.906 1 97.44 205 VAL B CA 1
ATOM 4137 C C . VAL B 1 205 ? -9.32 -27.266 -7.703 1 97.44 205 VAL B C 1
ATOM 4139 O O . VAL B 1 205 ? -9.07 -28.109 -8.57 1 97.44 205 VAL B O 1
ATOM 4142 N N . ILE B 1 206 ? -9.953 -27.562 -6.617 1 96.75 206 ILE B N 1
ATOM 4143 C CA . ILE B 1 206 ? -10.367 -28.906 -6.254 1 96.75 206 ILE B CA 1
ATOM 4144 C C . ILE B 1 206 ? -11.344 -29.438 -7.297 1 96.75 206 ILE B C 1
ATOM 4146 O O . ILE B 1 206 ? -11.172 -30.547 -7.816 1 96.75 206 ILE B O 1
ATOM 4150 N N . ASP B 1 207 ? -12.273 -28.625 -7.633 1 97.56 207 ASP B N 1
ATOM 4151 C CA . ASP B 1 207 ? -13.312 -29.062 -8.555 1 97.56 207 ASP B CA 1
ATOM 4152 C C . ASP B 1 207 ? -12.758 -29.25 -9.961 1 97.56 207 ASP B C 1
ATOM 4154 O O . ASP B 1 207 ? -13.18 -30.156 -10.688 1 97.56 207 ASP B O 1
ATOM 4158 N N . ALA B 1 208 ? -11.859 -28.359 -10.383 1 98 208 ALA B N 1
ATOM 4159 C CA . ALA B 1 208 ? -11.227 -28.5 -11.688 1 98 208 ALA B CA 1
ATOM 4160 C C . ALA B 1 208 ? -10.469 -29.828 -11.805 1 98 208 ALA B C 1
ATOM 4162 O O . ALA B 1 208 ? -10.602 -30.531 -12.797 1 98 208 ALA B O 1
ATOM 4163 N N . ALA B 1 209 ? -9.742 -30.172 -10.773 1 97.81 209 ALA B N 1
ATOM 4164 C CA . ALA B 1 209 ? -8.984 -31.406 -10.773 1 97.81 209 ALA B CA 1
ATOM 4165 C C . ALA B 1 209 ? -9.914 -32.625 -10.773 1 97.81 209 ALA B C 1
ATOM 4167 O O . ALA B 1 209 ? -9.695 -33.594 -11.508 1 97.81 209 ALA B O 1
ATOM 4168 N N . ALA B 1 210 ? -10.961 -32.531 -9.992 1 97.44 210 ALA B N 1
ATOM 4169 C CA . ALA B 1 210 ? -11.898 -33.625 -9.828 1 97.44 210 ALA B CA 1
ATOM 4170 C C . ALA B 1 210 ? -12.641 -33.906 -11.133 1 97.44 210 ALA B C 1
ATOM 4172 O O . ALA B 1 210 ? -13.094 -35.031 -11.359 1 97.44 210 ALA B O 1
ATOM 4173 N N . ALA B 1 211 ? -12.727 -32.938 -11.961 1 97.69 211 ALA B N 1
ATOM 4174 C CA . ALA B 1 211 ? -13.461 -33.062 -13.211 1 97.69 211 ALA B CA 1
ATOM 4175 C C . ALA B 1 211 ? -12.672 -33.844 -14.242 1 97.69 211 ALA B C 1
ATOM 4177 O O . ALA B 1 211 ? -13.219 -34.25 -15.273 1 97.69 211 ALA B O 1
ATOM 4178 N N . HIS B 1 212 ? -11.422 -34.156 -14.008 1 97.62 212 HIS B N 1
ATOM 4179 C CA . HIS B 1 212 ? -10.562 -34.875 -14.953 1 97.62 212 HIS B CA 1
ATOM 4180 C C . HIS B 1 212 ? -9.984 -36.125 -14.336 1 97.62 212 HIS B C 1
ATOM 4182 O O . HIS B 1 212 ? -9.156 -36.062 -13.422 1 97.62 212 HIS B O 1
ATOM 4188 N N . PRO B 1 213 ? -10.422 -37.25 -14.914 1 96.31 213 PRO B N 1
ATOM 4189 C CA . PRO B 1 213 ? -9.828 -38.5 -14.414 1 96.31 213 PRO B CA 1
ATOM 4190 C C . PRO B 1 213 ? -8.305 -38.5 -14.539 1 96.31 213 PRO B C 1
ATOM 4192 O O . PRO B 1 213 ? -7.758 -38.031 -15.539 1 96.31 213 PRO B O 1
ATOM 4195 N N . GLY B 1 214 ? -7.633 -38.938 -13.508 1 96.94 214 GLY B N 1
ATOM 4196 C CA . GLY B 1 214 ? -6.188 -39.094 -13.555 1 96.94 214 GLY B CA 1
ATOM 4197 C C . GLY B 1 214 ? -5.438 -37.875 -13.047 1 96.94 214 GLY B C 1
ATOM 4198 O O . GLY B 1 214 ? -4.211 -37.906 -12.938 1 96.94 214 GLY B O 1
ATOM 4199 N N . ILE B 1 215 ? -6.215 -36.844 -12.719 1 97.94 215 ILE B N 1
ATOM 4200 C CA . ILE B 1 215 ? -5.586 -35.656 -12.188 1 97.94 215 ILE B CA 1
ATOM 4201 C C . ILE B 1 215 ? -5.562 -35.719 -10.664 1 97.94 215 ILE B C 1
ATOM 4203 O O . ILE B 1 215 ? -6.586 -36 -10.031 1 97.94 215 ILE B O 1
ATOM 4207 N N . GLU B 1 216 ? -4.426 -35.531 -10.062 1 97.75 216 GLU B N 1
ATOM 4208 C CA . GLU B 1 216 ? -4.277 -35.5 -8.617 1 97.75 216 GLU B CA 1
ATOM 4209 C C . GLU B 1 216 ? -3.902 -34.094 -8.141 1 97.75 216 GLU B C 1
ATOM 4211 O O . GLU B 1 216 ? -2.988 -33.469 -8.68 1 97.75 216 GLU B O 1
ATOM 4216 N N . LEU B 1 217 ? -4.633 -33.688 -7.141 1 98 217 LEU B N 1
ATOM 4217 C CA . LEU B 1 217 ? -4.367 -32.375 -6.535 1 98 217 LEU B CA 1
ATOM 4218 C C . LEU B 1 217 ? -3.848 -32.531 -5.113 1 98 217 LEU B C 1
ATOM 4220 O O . LEU B 1 217 ? -4.41 -33.312 -4.32 1 98 217 LEU B O 1
ATOM 4224 N N . THR B 1 218 ? -2.771 -31.844 -4.809 1 97.81 218 THR B N 1
ATOM 4225 C CA . THR B 1 218 ? -2.219 -31.812 -3.457 1 97.81 218 THR B CA 1
ATOM 4226 C C . THR B 1 218 ? -2.277 -30.406 -2.877 1 97.81 218 THR B C 1
ATOM 4228 O O . THR B 1 218 ? -1.567 -29.5 -3.336 1 97.81 218 THR B O 1
ATOM 4231 N N . PRO B 1 219 ? -3.092 -30.188 -1.879 1 95.94 219 PRO B N 1
ATOM 4232 C CA . PRO B 1 219 ? -3.066 -28.891 -1.2 1 95.94 219 PRO B CA 1
ATOM 4233 C C . PRO B 1 219 ? -1.87 -28.734 -0.263 1 95.94 219 PRO B C 1
ATOM 4235 O O . PRO B 1 219 ? -1.558 -29.656 0.499 1 95.94 219 PRO B O 1
ATOM 4238 N N . LEU B 1 220 ? -1.128 -27.656 -0.398 1 96.88 220 LEU B N 1
ATOM 4239 C CA . LEU B 1 220 ? -0.05 -27.281 0.509 1 96.88 220 LEU B CA 1
ATOM 4240 C C . LEU B 1 220 ? -0.423 -26.047 1.308 1 96.88 220 LEU B C 1
ATOM 4242 O O . LEU B 1 220 ? -0.656 -24.969 0.732 1 96.88 220 LEU B O 1
ATOM 4246 N N . SER B 1 221 ? -0.505 -26.141 2.633 1 94.5 221 SER B N 1
ATOM 4247 C CA . SER B 1 221 ? -0.954 -25.062 3.508 1 94.5 221 SER B CA 1
ATOM 4248 C C . SER B 1 221 ? 0.229 -24.328 4.125 1 94.5 221 SER B C 1
ATOM 4250 O O . SER B 1 221 ? 1.086 -24.938 4.766 1 94.5 221 SER B O 1
ATOM 4252 N N . ILE B 1 222 ? 0.196 -23 3.924 1 95 222 ILE B N 1
ATOM 4253 C CA . ILE B 1 222 ? 1.294 -22.156 4.395 1 95 222 ILE B CA 1
ATOM 4254 C C . ILE B 1 222 ? 0.784 -21.188 5.457 1 95 222 ILE B C 1
ATOM 4256 O O . ILE B 1 222 ? -0.235 -20.516 5.258 1 95 222 ILE B O 1
ATOM 4260 N N . GLN B 1 223 ? 1.498 -21.125 6.555 1 89.88 223 GLN B N 1
ATOM 4261 C CA . GLN B 1 223 ? 1.196 -20.094 7.531 1 89.88 223 GLN B CA 1
ATOM 4262 C C . GLN B 1 223 ? 1.66 -18.719 7.043 1 89.88 223 GLN B C 1
ATOM 4264 O O . GLN B 1 223 ? 2.84 -18.531 6.742 1 89.88 223 GLN B O 1
ATOM 4269 N N . ARG B 1 224 ? 0.698 -17.828 6.992 1 86.31 224 ARG B N 1
ATOM 4270 C CA . ARG B 1 224 ? 1.022 -16.484 6.516 1 86.31 224 ARG B CA 1
ATOM 4271 C C . ARG B 1 224 ? 1.773 -15.695 7.578 1 86.31 224 ARG B C 1
ATOM 4273 O O . ARG B 1 224 ? 1.637 -15.961 8.773 1 86.31 224 ARG B O 1
ATOM 4280 N N . GLY B 1 225 ? 2.463 -14.648 7.141 1 82 225 GLY B N 1
ATOM 4281 C CA . GLY B 1 225 ? 3.221 -13.812 8.062 1 82 225 GLY B CA 1
ATOM 4282 C C . GLY B 1 225 ? 4.723 -14 7.934 1 82 225 GLY B C 1
ATOM 4283 O O . GLY B 1 225 ? 5.234 -14.211 6.836 1 82 225 GLY B O 1
ATOM 4284 N N . LEU B 1 226 ? 5.352 -13.891 9.133 1 79.31 226 LEU B N 1
ATOM 4285 C CA . LEU B 1 226 ? 6.809 -13.977 9.164 1 79.31 226 LEU B CA 1
ATOM 4286 C C . LEU B 1 226 ? 7.277 -15.359 8.734 1 79.31 226 LEU B C 1
ATOM 4288 O O . LEU B 1 226 ? 6.812 -16.375 9.266 1 79.31 226 LEU B O 1
ATOM 4292 N N . GLY B 1 227 ? 8.039 -15.43 7.699 1 87.62 227 GLY B N 1
ATOM 4293 C CA . GLY B 1 227 ? 8.633 -16.688 7.266 1 87.62 227 GLY B CA 1
ATOM 4294 C C . GLY B 1 227 ? 7.824 -17.391 6.191 1 87.62 227 GLY B C 1
ATOM 4295 O O . GLY B 1 227 ? 8.133 -18.516 5.816 1 87.62 227 GLY B O 1
ATOM 4296 N N . GLU B 1 228 ? 6.816 -16.734 5.695 1 91.56 228 GLU B N 1
ATOM 4297 C CA . GLU B 1 228 ? 5.902 -17.391 4.758 1 91.56 228 GLU B CA 1
ATOM 4298 C C . GLU B 1 228 ? 6.625 -17.781 3.473 1 91.56 228 GLU B C 1
ATOM 4300 O O . GLU B 1 228 ? 6.344 -18.844 2.898 1 91.56 228 GLU B O 1
ATOM 4305 N N . SER B 1 229 ? 7.535 -16.969 3.039 1 92.06 229 SER B N 1
ATOM 4306 C CA . SER B 1 229 ? 8.266 -17.281 1.814 1 92.06 229 SER B CA 1
ATOM 4307 C C . SER B 1 229 ? 9.102 -18.547 1.977 1 92.06 229 SER B C 1
ATOM 4309 O O . SER B 1 229 ? 9.148 -19.375 1.073 1 92.06 229 SER B O 1
ATOM 4311 N N . ASN B 1 230 ? 9.727 -18.625 3.174 1 93.44 230 ASN B N 1
ATOM 4312 C CA . ASN B 1 230 ? 10.5 -19.828 3.465 1 93.44 230 ASN B CA 1
ATOM 4313 C C . ASN B 1 230 ? 9.609 -21.062 3.588 1 93.44 230 ASN B C 1
ATOM 4315 O O . ASN B 1 230 ? 9.969 -22.141 3.113 1 93.44 230 ASN B O 1
ATOM 4319 N N . ALA B 1 231 ? 8.547 -20.859 4.211 1 96.06 231 ALA B N 1
ATOM 4320 C CA . ALA B 1 231 ? 7.609 -21.969 4.375 1 96.06 231 ALA B CA 1
ATOM 4321 C C . ALA B 1 231 ? 7.094 -22.453 3.023 1 96.06 231 ALA B C 1
ATOM 4323 O O . ALA B 1 231 ? 7.012 -23.672 2.783 1 96.06 231 ALA B O 1
ATOM 4324 N N . ALA B 1 232 ? 6.773 -21.562 2.15 1 97.12 232 ALA B N 1
ATOM 4325 C CA . ALA B 1 232 ? 6.285 -21.906 0.819 1 97.12 232 ALA B CA 1
ATOM 4326 C C . ALA B 1 232 ? 7.367 -22.609 0.004 1 97.12 232 ALA B C 1
ATOM 4328 O O . ALA B 1 232 ? 7.098 -23.609 -0.656 1 97.12 232 ALA B O 1
ATOM 4329 N N . LEU B 1 233 ? 8.555 -22.062 0.087 1 96.5 233 LEU B N 1
ATOM 4330 C CA . LEU B 1 233 ? 9.68 -22.672 -0.615 1 96.5 233 LEU B CA 1
ATOM 4331 C C . LEU B 1 233 ? 9.914 -24.109 -0.129 1 96.5 233 LEU B C 1
ATOM 4333 O O . LEU B 1 233 ? 10.078 -25.016 -0.937 1 96.5 233 LEU B O 1
ATOM 4337 N N . ASN B 1 234 ? 9.914 -24.234 1.155 1 96.81 234 ASN B N 1
ATOM 4338 C CA . ASN B 1 234 ? 10.102 -25.547 1.76 1 96.81 234 ASN B CA 1
ATOM 4339 C C . ASN B 1 234 ? 9.031 -26.531 1.299 1 96.81 234 ASN B C 1
ATOM 4341 O O . ASN B 1 234 ? 9.336 -27.688 0.982 1 96.81 234 ASN B O 1
ATOM 4345 N N . ALA B 1 235 ? 7.82 -26.109 1.266 1 97.5 235 ALA B N 1
ATOM 4346 C CA . ALA B 1 235 ? 6.711 -26.953 0.835 1 97.5 235 ALA B CA 1
ATOM 4347 C C . ALA B 1 235 ? 6.906 -27.422 -0.604 1 97.5 235 ALA B C 1
ATOM 4349 O O . ALA B 1 235 ? 6.672 -28.594 -0.917 1 97.5 235 ALA B O 1
ATOM 4350 N N . VAL B 1 236 ? 7.355 -26.578 -1.494 1 97.69 236 VAL B N 1
ATOM 4351 C CA . VAL B 1 236 ? 7.555 -26.891 -2.904 1 97.69 236 VAL B CA 1
ATOM 4352 C C . VAL B 1 236 ? 8.719 -27.859 -3.057 1 97.69 236 VAL B C 1
ATOM 4354 O O . VAL B 1 236 ? 8.609 -28.859 -3.771 1 97.69 236 VAL B O 1
ATOM 4357 N N . LEU B 1 237 ? 9.797 -27.594 -2.334 1 96.88 237 LEU B N 1
ATOM 4358 C CA . LEU B 1 237 ? 11.016 -28.391 -2.465 1 96.88 237 LEU B CA 1
ATOM 4359 C C . LEU B 1 237 ? 10.812 -29.781 -1.906 1 96.88 237 LEU B C 1
ATOM 4361 O O . LEU B 1 237 ? 11.43 -30.75 -2.383 1 96.88 237 LEU B O 1
ATOM 4365 N N . ASN B 1 238 ? 9.922 -29.891 -0.955 1 96.5 238 ASN B N 1
ATOM 4366 C CA . ASN B 1 238 ? 9.727 -31.188 -0.296 1 96.5 238 ASN B CA 1
ATOM 4367 C C . ASN B 1 238 ? 8.516 -31.922 -0.861 1 96.5 238 ASN B C 1
ATOM 4369 O O . ASN B 1 238 ? 8.195 -33.031 -0.42 1 96.5 238 ASN B O 1
ATOM 4373 N N . ALA B 1 239 ? 7.828 -31.297 -1.788 1 96.69 239 ALA B N 1
ATOM 4374 C CA . ALA B 1 239 ? 6.695 -31.953 -2.43 1 96.69 239 ALA B CA 1
ATOM 4375 C C . ALA B 1 239 ? 7.152 -33.188 -3.219 1 96.69 239 ALA B C 1
ATOM 4377 O O . ALA B 1 239 ? 8.32 -33.281 -3.592 1 96.69 239 ALA B O 1
ATOM 4378 N N . SER B 1 240 ? 6.215 -34.125 -3.432 1 96 240 SER B N 1
ATOM 4379 C CA . SER B 1 240 ? 6.496 -35.312 -4.242 1 96 240 SER B CA 1
ATOM 4380 C C . SER B 1 240 ? 7.098 -34.906 -5.59 1 96 240 SER B C 1
ATOM 4382 O O . SER B 1 240 ? 6.648 -33.969 -6.223 1 96 240 SER B O 1
ATOM 4384 N N . PRO B 1 241 ? 8.039 -35.656 -6.082 1 93.88 241 PRO B N 1
ATOM 4385 C CA . PRO B 1 241 ? 8.648 -35.375 -7.383 1 93.88 241 PRO B CA 1
ATOM 4386 C C . PRO B 1 241 ? 7.672 -35.562 -8.539 1 93.88 241 PRO B C 1
ATOM 4388 O O . PRO B 1 241 ? 7.938 -35.094 -9.656 1 93.88 241 PRO B O 1
ATOM 4391 N N . SER B 1 242 ? 6.625 -36.25 -8.266 1 95.94 242 SER B N 1
ATOM 4392 C CA . SER B 1 242 ? 5.637 -36.438 -9.32 1 95.94 242 SER B CA 1
ATOM 4393 C C . SER B 1 242 ? 4.867 -35.156 -9.617 1 95.94 242 SER B C 1
ATOM 4395 O O . SER B 1 242 ? 4.219 -35.031 -10.656 1 95.94 242 SER B O 1
ATOM 4397 N N . ILE B 1 243 ? 4.953 -34.219 -8.664 1 97.94 243 ILE B N 1
ATOM 4398 C CA . ILE B 1 243 ? 4.273 -32.938 -8.852 1 97.94 243 ILE B CA 1
ATOM 4399 C C . ILE B 1 243 ? 5.098 -32.031 -9.781 1 97.94 243 ILE B C 1
ATOM 4401 O O . ILE B 1 243 ? 6.254 -31.734 -9.484 1 97.94 243 ILE B O 1
ATOM 4405 N N . THR B 1 244 ? 4.496 -31.625 -10.836 1 98.06 244 THR B N 1
ATOM 4406 C CA . THR B 1 244 ? 5.254 -30.875 -11.844 1 98.06 244 THR B CA 1
ATOM 4407 C C . THR B 1 244 ? 4.676 -29.469 -12.023 1 98.06 244 THR B C 1
ATOM 4409 O O . THR B 1 244 ? 5.195 -28.688 -12.812 1 98.06 244 THR B O 1
ATOM 4412 N N . ALA B 1 245 ? 3.594 -29.156 -11.273 1 98.69 245 ALA B N 1
ATOM 4413 C CA . ALA B 1 245 ? 2.996 -27.828 -11.383 1 98.69 245 ALA B CA 1
ATOM 4414 C C . ALA B 1 245 ? 2.48 -27.344 -10.031 1 98.69 245 ALA B C 1
ATOM 4416 O O . ALA B 1 245 ? 1.918 -28.125 -9.258 1 98.69 245 ALA B O 1
ATOM 4417 N N . PHE B 1 246 ? 2.691 -26.109 -9.75 1 98.81 246 PHE B N 1
ATOM 4418 C CA . PHE B 1 246 ? 2.242 -25.469 -8.523 1 98.81 246 PHE B CA 1
ATOM 4419 C C . PHE B 1 246 ? 1.41 -24.234 -8.828 1 98.81 246 PHE B C 1
ATOM 4421 O O . PHE B 1 246 ? 1.868 -23.328 -9.531 1 98.81 246 PHE B O 1
ATOM 4428 N N . CYS B 1 247 ? 0.203 -24.203 -8.391 1 98.69 247 CYS B N 1
ATOM 4429 C CA . CYS B 1 247 ? -0.662 -23.031 -8.414 1 98.69 247 CYS B CA 1
ATOM 4430 C C . CYS B 1 247 ? -0.694 -22.344 -7.055 1 98.69 247 CYS B C 1
ATOM 4432 O O . CYS B 1 247 ? -1.062 -22.953 -6.055 1 98.69 247 CYS B O 1
ATOM 4434 N N . PHE B 1 248 ? -0.277 -21.094 -7.039 1 98.25 248 PHE B N 1
ATOM 4435 C CA . PHE B 1 248 ? -0.2 -20.359 -5.781 1 98.25 248 PHE B CA 1
ATOM 4436 C C . PHE B 1 248 ? -1.447 -19.516 -5.57 1 98.25 248 PHE B C 1
ATOM 4438 O O . PHE B 1 248 ? -2.059 -19.047 -6.535 1 98.25 248 PHE B O 1
ATOM 4445 N N . GLU B 1 249 ? -1.752 -19.266 -4.312 1 96.44 249 GLU B N 1
ATOM 4446 C CA . GLU B 1 249 ? -2.91 -18.469 -3.924 1 96.44 249 GLU B CA 1
ATOM 4447 C C . GLU B 1 249 ? -2.748 -17.016 -4.359 1 96.44 249 GLU B C 1
ATOM 4449 O O . GLU B 1 249 ? -3.732 -16.344 -4.66 1 96.44 249 GLU B O 1
ATOM 4454 N N . ASP B 1 250 ? -1.532 -16.531 -4.363 1 95.38 250 ASP B N 1
ATOM 4455 C CA . ASP B 1 250 ? -1.288 -15.172 -4.816 1 95.38 250 ASP B CA 1
ATOM 4456 C C . ASP B 1 250 ? 0.168 -14.984 -5.234 1 95.38 250 ASP B C 1
ATOM 4458 O O . ASP B 1 250 ? 1.011 -15.844 -4.977 1 95.38 250 ASP B O 1
ATOM 4462 N N . ASP B 1 251 ? 0.42 -13.922 -5.91 1 96.19 251 ASP B N 1
ATOM 4463 C CA . ASP B 1 251 ? 1.736 -13.602 -6.453 1 96.19 251 ASP B CA 1
ATOM 4464 C C . ASP B 1 251 ? 2.752 -13.383 -5.336 1 96.19 251 ASP B C 1
ATOM 4466 O O . ASP B 1 251 ? 3.939 -13.664 -5.5 1 96.19 251 ASP B O 1
ATOM 4470 N N . GLU B 1 252 ? 2.287 -12.859 -4.234 1 92.12 252 GLU B N 1
ATOM 4471 C CA . GLU B 1 252 ? 3.178 -12.562 -3.119 1 92.12 252 GLU B CA 1
ATOM 4472 C C . GLU B 1 252 ? 3.865 -13.828 -2.609 1 92.12 252 GLU B C 1
ATOM 4474 O O . GLU B 1 252 ? 5.02 -13.789 -2.18 1 92.12 252 GLU B O 1
ATOM 4479 N N . MET B 1 253 ? 3.211 -14.914 -2.645 1 93.88 253 MET B N 1
ATOM 4480 C CA . MET B 1 253 ? 3.785 -16.203 -2.254 1 93.88 253 MET B CA 1
ATOM 4481 C C . MET B 1 253 ? 4.594 -16.812 -3.396 1 93.88 253 MET B C 1
ATOM 4483 O O . MET B 1 253 ? 5.637 -17.422 -3.168 1 93.88 253 MET B O 1
ATOM 4487 N N . ALA B 1 254 ? 4.16 -16.594 -4.59 1 96.88 254 ALA B N 1
ATOM 4488 C CA . ALA B 1 254 ? 4.723 -17.266 -5.758 1 96.88 254 ALA B CA 1
ATOM 4489 C C . ALA B 1 254 ? 6.07 -16.656 -6.141 1 96.88 254 ALA B C 1
ATOM 4491 O O . ALA B 1 254 ? 7.023 -17.391 -6.434 1 96.88 254 ALA B O 1
ATOM 4492 N N . ALA B 1 255 ? 6.184 -15.352 -6.082 1 94.19 255 ALA B N 1
ATOM 4493 C CA . ALA B 1 255 ? 7.316 -14.633 -6.668 1 94.19 255 ALA B CA 1
ATOM 4494 C C . ALA B 1 255 ? 8.609 -14.969 -5.941 1 94.19 255 ALA B C 1
ATOM 4496 O O . ALA B 1 255 ? 9.609 -15.32 -6.574 1 94.19 255 ALA B O 1
ATOM 4497 N N . PRO B 1 256 ? 8.609 -14.93 -4.582 1 93.56 256 PRO B N 1
ATOM 4498 C CA . PRO B 1 256 ? 9.852 -15.297 -3.889 1 93.56 256 PRO B CA 1
ATOM 4499 C C . PRO B 1 256 ? 10.258 -16.75 -4.145 1 93.56 256 PRO B C 1
ATOM 4501 O O . PRO B 1 256 ? 11.453 -17.047 -4.262 1 93.56 256 PRO B O 1
ATOM 4504 N N . VAL B 1 257 ? 9.266 -17.609 -4.238 1 95.69 257 VAL B N 1
ATOM 4505 C CA . VAL B 1 257 ? 9.539 -19.016 -4.508 1 95.69 257 VAL B CA 1
ATOM 4506 C C . VAL B 1 257 ? 10.133 -19.172 -5.902 1 95.69 257 VAL B C 1
ATOM 4508 O O . VAL B 1 257 ? 11.117 -19.891 -6.09 1 95.69 257 VAL B O 1
ATOM 4511 N N . LEU B 1 258 ? 9.547 -18.484 -6.871 1 95 258 LEU B N 1
ATOM 4512 C CA . LEU B 1 258 ? 10.039 -18.5 -8.25 1 95 258 LEU B CA 1
ATOM 4513 C C . LEU B 1 258 ? 11.508 -18.109 -8.305 1 95 258 LEU B C 1
ATOM 4515 O O . LEU B 1 258 ? 12.305 -18.75 -8.992 1 95 258 LEU B O 1
ATOM 4519 N N . TYR B 1 259 ? 11.906 -17.141 -7.559 1 90.88 259 TYR B N 1
ATOM 4520 C CA . TYR B 1 259 ? 13.289 -16.656 -7.535 1 90.88 259 TYR B CA 1
ATOM 4521 C C . TYR B 1 259 ? 14.203 -17.672 -6.871 1 90.88 259 TYR B C 1
ATOM 4523 O O . TYR B 1 259 ? 15.266 -18.016 -7.414 1 90.88 259 TYR B O 1
ATOM 4531 N N . ARG B 1 260 ? 13.773 -18.172 -5.738 1 91.5 260 ARG B N 1
ATOM 4532 C CA . ARG B 1 260 ? 14.664 -18.969 -4.891 1 91.5 260 ARG B CA 1
ATOM 4533 C C . ARG B 1 260 ? 14.82 -20.375 -5.426 1 91.5 260 ARG B C 1
ATOM 4535 O O . ARG B 1 260 ? 15.812 -21.047 -5.137 1 91.5 260 ARG B O 1
ATOM 4542 N N . LEU B 1 261 ? 13.914 -20.875 -6.18 1 92.75 261 LEU B N 1
ATOM 4543 C CA . LEU B 1 261 ? 13.953 -22.25 -6.691 1 92.75 261 LEU B CA 1
ATOM 4544 C C . LEU B 1 261 ? 15.219 -22.484 -7.5 1 92.75 261 LEU B C 1
ATOM 4546 O O . LEU B 1 261 ? 15.805 -23.578 -7.445 1 92.75 261 LEU B O 1
ATOM 4550 N N . ARG B 1 262 ? 15.617 -21.531 -8.188 1 84.19 262 ARG B N 1
ATOM 4551 C CA . ARG B 1 262 ? 16.812 -21.656 -9.023 1 84.19 262 ARG B CA 1
ATOM 4552 C C . ARG B 1 262 ? 18.047 -21.938 -8.172 1 84.19 262 ARG B C 1
ATOM 4554 O O . ARG B 1 262 ? 18.953 -22.656 -8.602 1 84.19 262 ARG B O 1
ATOM 4561 N N . GLN B 1 263 ? 18.016 -21.359 -7.016 1 83.56 263 GLN B N 1
ATOM 4562 C CA . GLN B 1 263 ? 19.141 -21.562 -6.098 1 83.56 263 GLN B CA 1
ATOM 4563 C C . GLN B 1 263 ? 19.188 -23.016 -5.613 1 83.56 263 GLN B C 1
ATOM 4565 O O . GLN B 1 263 ? 20.234 -23.484 -5.164 1 83.56 263 GLN B O 1
ATOM 4570 N N . TYR B 1 264 ? 18.125 -23.672 -5.781 1 89.62 264 TYR B N 1
ATOM 4571 C CA . TYR B 1 264 ? 18.047 -25.047 -5.32 1 89.62 264 TYR B CA 1
ATOM 4572 C C . TYR B 1 264 ? 1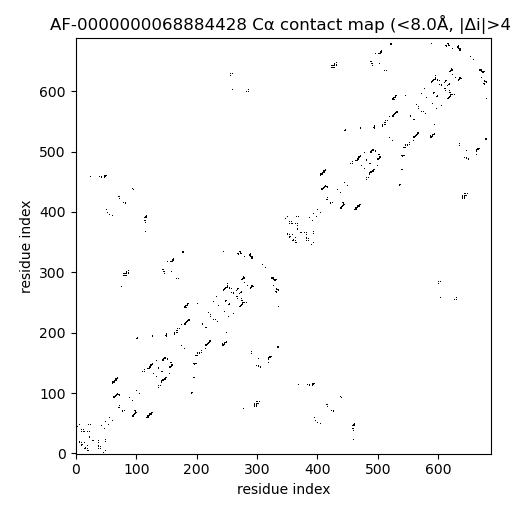8.047 -26.016 -6.5 1 89.62 264 TYR B C 1
ATOM 4574 O O . TYR B 1 264 ? 17.688 -27.188 -6.352 1 89.62 264 TYR B O 1
ATOM 4582 N N . GLY B 1 265 ? 18.328 -25.516 -7.625 1 88 265 GLY B N 1
ATOM 4583 C CA . GLY B 1 265 ? 18.562 -26.344 -8.797 1 88 265 GLY B CA 1
ATOM 4584 C C . GLY B 1 265 ? 17.281 -26.75 -9.508 1 88 265 GLY B C 1
ATOM 4585 O O . GLY B 1 265 ? 17.266 -27.688 -10.305 1 88 265 GLY B O 1
ATOM 4586 N N . ARG B 1 266 ? 16.188 -26.141 -9.195 1 91.81 266 ARG B N 1
ATOM 4587 C CA . ARG B 1 266 ? 14.914 -26.391 -9.883 1 91.81 266 ARG B CA 1
ATOM 4588 C C . ARG B 1 266 ? 14.609 -25.281 -10.883 1 91.81 266 ARG B C 1
ATOM 4590 O O . ARG B 1 266 ? 14.523 -24.109 -10.516 1 91.81 266 ARG B O 1
ATOM 4597 N N . ARG B 1 267 ? 14.5 -25.766 -12.18 1 92 267 ARG B N 1
ATOM 4598 C CA . ARG B 1 267 ? 14.273 -24.781 -13.242 1 92 267 ARG B CA 1
ATOM 4599 C C . ARG B 1 267 ? 12.781 -24.609 -13.5 1 92 267 ARG B C 1
ATOM 4601 O O . ARG B 1 267 ? 12.016 -25.578 -13.5 1 92 267 ARG B O 1
ATOM 4608 N N . VAL B 1 268 ? 12.359 -23.344 -13.656 1 95 268 VAL B N 1
ATOM 4609 C CA . VAL B 1 268 ? 11 -22.984 -14.055 1 95 268 VAL B CA 1
ATOM 4610 C C . VAL B 1 268 ? 11.023 -22.328 -15.43 1 95 268 VAL B C 1
ATOM 4612 O O . VAL B 1 268 ? 11.75 -21.359 -15.648 1 95 268 VAL B O 1
ATOM 4615 N N . PRO B 1 269 ? 10.352 -22.828 -16.406 1 95.44 269 PRO B N 1
ATOM 4616 C CA . PRO B 1 269 ? 9.289 -23.828 -16.297 1 95.44 269 PRO B CA 1
ATOM 4617 C C . PRO B 1 269 ? 9.766 -25.234 -16.641 1 95.44 269 PRO B C 1
ATOM 4619 O O . PRO B 1 269 ? 8.953 -26.172 -16.719 1 95.44 269 PRO B O 1
ATOM 4622 N N . GLN B 1 270 ? 11.039 -25.375 -16.859 1 93.5 270 GLN B N 1
ATOM 4623 C CA . GLN B 1 270 ? 11.555 -26.625 -17.438 1 93.5 270 GLN B CA 1
ATOM 4624 C C . GLN B 1 270 ? 11.289 -27.812 -16.516 1 93.5 270 GLN B C 1
ATOM 4626 O O . GLN B 1 270 ? 10.961 -28.906 -16.984 1 93.5 270 GLN B O 1
ATOM 4631 N N . ASP B 1 271 ? 11.438 -27.609 -15.18 1 94.94 271 ASP B N 1
ATOM 4632 C CA . ASP B 1 271 ? 11.242 -28.688 -14.219 1 94.94 271 ASP B CA 1
ATOM 4633 C C . ASP B 1 271 ? 9.859 -28.625 -13.578 1 94.94 271 ASP B C 1
ATOM 4635 O O . ASP B 1 271 ? 9.234 -29.656 -13.32 1 94.94 271 ASP B O 1
ATOM 4639 N N . ILE B 1 272 ? 9.445 -27.469 -13.289 1 96.44 272 ILE B N 1
ATOM 4640 C CA . ILE B 1 272 ? 8.133 -27.281 -12.672 1 96.44 272 ILE B CA 1
ATOM 4641 C C . ILE B 1 272 ? 7.473 -26.031 -13.227 1 96.44 272 ILE B C 1
ATOM 4643 O O . ILE B 1 272 ? 8.148 -25.031 -13.508 1 96.44 272 ILE B O 1
ATOM 4647 N N . SER B 1 273 ? 6.141 -26.078 -13.414 1 98.5 273 SER B N 1
ATOM 4648 C CA . SER B 1 273 ? 5.344 -24.906 -13.789 1 98.5 273 SER B CA 1
ATOM 4649 C C . SER B 1 273 ? 4.781 -24.203 -12.562 1 98.5 273 SER B C 1
ATOM 4651 O O . SER B 1 273 ? 4.391 -24.859 -11.594 1 98.5 273 SER B O 1
ATOM 4653 N N . ILE B 1 274 ? 4.766 -22.859 -12.586 1 98.62 274 ILE B N 1
ATOM 4654 C CA . ILE B 1 274 ? 4.25 -22.062 -11.477 1 98.62 274 ILE B CA 1
ATOM 4655 C C . ILE B 1 274 ? 3.229 -21.047 -12 1 98.62 274 ILE B C 1
ATOM 4657 O O . ILE B 1 274 ? 3.469 -20.375 -13.008 1 98.62 274 ILE B O 1
ATOM 4661 N N . ILE B 1 275 ? 2.076 -20.984 -11.406 1 98.75 275 ILE B N 1
ATOM 4662 C CA . ILE B 1 275 ? 1.044 -20 -11.672 1 98.75 275 ILE B CA 1
ATOM 4663 C C . ILE B 1 275 ? 0.748 -19.203 -10.398 1 98.75 275 ILE B C 1
ATOM 4665 O O . ILE B 1 275 ? 0.658 -19.781 -9.312 1 98.75 275 ILE B O 1
ATOM 4669 N N . GLY B 1 276 ? 0.66 -17.891 -10.523 1 98.44 276 GLY B N 1
ATOM 4670 C CA . GLY B 1 276 ? 0.261 -17.047 -9.406 1 98.44 276 GLY B CA 1
ATOM 4671 C C . GLY B 1 276 ? -1.164 -16.547 -9.523 1 98.44 276 GLY B C 1
ATOM 4672 O O . GLY B 1 276 ? -1.998 -17.156 -10.188 1 98.44 276 GLY B O 1
ATOM 4673 N N . PHE B 1 277 ? -1.503 -15.531 -8.789 1 98.31 277 PHE B N 1
ATOM 4674 C CA . PHE B 1 277 ? -2.793 -14.852 -8.758 1 98.31 277 PHE B CA 1
ATOM 4675 C C . PHE B 1 277 ? -2.627 -13.383 -8.367 1 98.31 277 PHE B C 1
ATOM 4677 O O . PHE B 1 277 ? -1.904 -13.07 -7.414 1 98.31 277 PHE B O 1
ATOM 4684 N N . ASP B 1 278 ? -3.352 -12.461 -9.07 1 97.38 278 ASP B N 1
ATOM 4685 C CA . ASP B 1 278 ? -3.428 -11.023 -8.797 1 97.38 278 ASP B CA 1
ATOM 4686 C C . ASP B 1 278 ? -2.904 -10.211 -9.977 1 97.38 278 ASP B C 1
ATOM 4688 O O . ASP B 1 278 ? -3.516 -9.219 -10.375 1 97.38 278 ASP B O 1
ATOM 4692 N N . ASP B 1 279 ? -1.731 -10.742 -10.539 1 97.5 279 ASP B N 1
ATOM 4693 C CA . ASP B 1 279 ? -1.009 -10 -11.57 1 97.5 279 ASP B CA 1
ATOM 4694 C C . ASP B 1 279 ? -0.434 -8.703 -11.016 1 97.5 279 ASP B C 1
ATOM 4696 O O . ASP B 1 279 ? -0.667 -7.625 -11.57 1 97.5 279 ASP B O 1
ATOM 4700 N N . SER B 1 280 ? 0.232 -8.891 -9.898 1 93.25 280 SER B N 1
ATOM 4701 C CA . SER B 1 280 ? 0.883 -7.766 -9.234 1 93.25 280 SER B CA 1
ATOM 4702 C C . SER B 1 280 ? 1.993 -7.18 -10.102 1 93.25 280 SER B C 1
ATOM 4704 O O . SER B 1 280 ? 2.369 -7.77 -11.117 1 93.25 280 SER B O 1
ATOM 4706 N N . THR B 1 281 ? 2.52 -6.039 -9.727 1 86.94 281 THR B N 1
ATOM 4707 C CA . THR B 1 281 ? 3.559 -5.348 -10.484 1 86.94 281 THR B CA 1
ATOM 4708 C C . THR B 1 281 ? 4.773 -6.246 -10.68 1 86.94 281 THR B C 1
ATOM 4710 O O . THR B 1 281 ? 5.363 -6.277 -11.758 1 86.94 281 THR B O 1
ATOM 4713 N N . LEU B 1 282 ? 5.043 -6.988 -9.703 1 88.56 282 LEU B N 1
ATOM 4714 C CA . LEU B 1 282 ? 6.219 -7.852 -9.742 1 88.56 282 LEU B CA 1
ATOM 4715 C C . LEU B 1 282 ? 6.008 -9.016 -10.703 1 88.56 282 LEU B C 1
ATOM 4717 O O . LEU B 1 282 ? 6.965 -9.5 -11.312 1 88.56 282 LEU B O 1
ATOM 4721 N N . SER B 1 283 ? 4.805 -9.453 -10.867 1 93.12 283 SER B N 1
ATOM 4722 C CA . SER B 1 283 ? 4.504 -10.617 -11.695 1 93.12 283 SER B CA 1
ATOM 4723 C C . SER B 1 283 ? 4.941 -10.398 -13.141 1 93.12 283 SER B C 1
ATOM 4725 O O . SER B 1 283 ? 5.555 -11.273 -13.75 1 93.12 283 SER B O 1
ATOM 4727 N N . ALA B 1 284 ? 4.648 -9.219 -13.617 1 89.31 284 ALA B N 1
ATOM 4728 C CA . ALA B 1 284 ? 5.043 -8.898 -14.984 1 89.31 284 ALA B CA 1
ATOM 4729 C C . ALA B 1 284 ? 6.562 -8.812 -15.109 1 89.31 284 ALA B C 1
ATOM 4731 O O . ALA B 1 284 ? 7.141 -9.273 -16.094 1 89.31 284 ALA B O 1
ATOM 4732 N N . ALA B 1 285 ? 7.156 -8.336 -14.141 1 87.31 285 ALA B N 1
ATOM 4733 C CA . ALA B 1 285 ? 8.594 -8.07 -14.164 1 87.31 285 ALA B CA 1
ATOM 4734 C C . ALA B 1 285 ? 9.391 -9.375 -14.156 1 87.31 285 ALA B C 1
ATOM 4736 O O . ALA B 1 285 ? 10.477 -9.445 -14.734 1 87.31 285 ALA B O 1
ATOM 4737 N N . VAL B 1 286 ? 8.797 -10.445 -13.562 1 90.38 286 VAL B N 1
ATOM 4738 C CA . VAL B 1 286 ? 9.57 -11.68 -13.43 1 90.38 286 VAL B CA 1
ATOM 4739 C C . VAL B 1 286 ? 9 -12.75 -14.359 1 90.38 286 VAL B C 1
ATOM 4741 O O . VAL B 1 286 ? 9.391 -13.914 -14.281 1 90.38 286 VAL B O 1
ATOM 4744 N N . GLY B 1 287 ? 8.039 -12.336 -15.18 1 93.12 287 GLY B N 1
ATOM 4745 C CA . GLY B 1 287 ? 7.488 -13.234 -16.172 1 93.12 287 GLY B CA 1
ATOM 4746 C C . GLY B 1 287 ? 6.613 -14.32 -15.586 1 93.12 287 GLY B C 1
ATOM 4747 O O . GLY B 1 287 ? 6.547 -15.438 -16.125 1 93.12 287 GLY B O 1
ATOM 4748 N N . LEU B 1 288 ? 5.938 -14.031 -14.492 1 96.88 288 LEU B N 1
ATOM 4749 C CA . LEU B 1 288 ? 5.109 -15.008 -13.789 1 96.88 288 LEU B CA 1
ATOM 4750 C C . LEU B 1 288 ? 3.754 -15.156 -14.469 1 96.88 288 LEU B C 1
ATOM 4752 O O . LEU B 1 288 ? 3.02 -14.18 -14.625 1 96.88 288 LEU B O 1
ATOM 4756 N N . THR B 1 289 ? 3.438 -16.359 -14.984 1 98.56 289 THR B N 1
ATOM 4757 C CA . THR B 1 289 ? 2.064 -16.672 -15.367 1 98.56 289 THR B CA 1
ATOM 4758 C C . THR B 1 289 ? 1.127 -16.531 -14.172 1 98.56 289 THR B C 1
ATOM 4760 O O . THR B 1 289 ? 1.4 -17.078 -13.102 1 98.56 289 THR B O 1
ATOM 4763 N N . THR B 1 290 ? 0.088 -15.734 -14.336 1 98.69 290 THR B N 1
ATOM 4764 C CA . THR B 1 290 ? -0.753 -15.414 -13.188 1 98.69 290 THR B CA 1
ATOM 4765 C C . THR B 1 290 ? -2.168 -15.055 -13.641 1 98.69 290 THR B C 1
ATOM 4767 O O . THR B 1 290 ? -2.439 -14.961 -14.836 1 98.69 290 THR B O 1
ATOM 4770 N N . LEU B 1 291 ? -3.107 -15.086 -12.734 1 98.75 291 LEU B N 1
ATOM 4771 C CA . LEU B 1 291 ? -4.461 -14.586 -12.969 1 98.75 291 LEU B CA 1
ATOM 4772 C C . LEU B 1 291 ? -4.551 -13.094 -12.672 1 98.75 291 LEU B C 1
ATOM 4774 O O . LEU B 1 291 ? -4.035 -12.633 -11.648 1 98.75 291 LEU B O 1
ATOM 4778 N N . HIS B 1 292 ? -5.219 -12.375 -13.555 1 98.44 292 HIS B N 1
ATOM 4779 C CA . HIS B 1 292 ? -5.23 -10.922 -13.445 1 98.44 292 HIS B CA 1
ATOM 4780 C C . HIS B 1 292 ? -6.492 -10.43 -12.75 1 98.44 292 HIS B C 1
ATOM 4782 O O . HIS B 1 292 ? -7.602 -10.836 -13.109 1 98.44 292 HIS B O 1
ATOM 4788 N N . GLN B 1 293 ? -6.375 -9.641 -11.789 1 97.88 293 GLN B N 1
ATOM 4789 C CA . GLN B 1 293 ? -7.434 -8.789 -11.25 1 97.88 293 GLN B CA 1
ATOM 4790 C C . GLN B 1 293 ? -6.965 -7.34 -11.141 1 97.88 293 GLN B C 1
ATOM 4792 O O . GLN B 1 293 ? -5.762 -7.066 -11.156 1 97.88 293 GLN B O 1
ATOM 4797 N N . ASP B 1 294 ? -7.879 -6.406 -11.086 1 97.88 294 ASP B N 1
ATOM 4798 C CA . ASP B 1 294 ? -7.57 -4.98 -11.047 1 97.88 294 ASP B CA 1
ATOM 4799 C C . ASP B 1 294 ? -8.219 -4.309 -9.836 1 97.88 294 ASP B C 1
ATOM 4801 O O . ASP B 1 294 ? -9.266 -3.676 -9.961 1 97.88 294 ASP B O 1
ATOM 4805 N N . PRO B 1 295 ? -7.535 -4.398 -8.688 1 97.81 295 PRO B N 1
ATOM 4806 C CA . PRO B 1 295 ? -8.125 -3.842 -7.469 1 97.81 295 PRO B CA 1
ATOM 4807 C C . PRO B 1 295 ? -8.359 -2.334 -7.562 1 97.81 295 PRO B C 1
ATOM 4809 O O . PRO B 1 295 ? -9.305 -1.813 -6.965 1 97.81 295 PRO B O 1
ATOM 4812 N N . PHE B 1 296 ? -7.52 -1.581 -8.219 1 97.75 296 PHE B N 1
ATOM 4813 C CA . PHE B 1 296 ? -7.746 -0.151 -8.383 1 97.75 296 PHE B CA 1
ATOM 4814 C C . PHE B 1 296 ? -9.07 0.111 -9.086 1 97.75 296 PHE B C 1
ATOM 4816 O O . PHE B 1 296 ? -9.891 0.897 -8.609 1 97.75 296 PHE B O 1
ATOM 4823 N N . ALA B 1 297 ? -9.266 -0.568 -10.156 1 98.5 297 ALA B N 1
ATOM 4824 C CA . ALA B 1 297 ? -10.508 -0.408 -10.906 1 98.5 297 ALA B CA 1
ATOM 4825 C C . ALA B 1 297 ? -11.711 -0.842 -10.078 1 98.5 297 ALA B C 1
ATOM 4827 O O . ALA B 1 297 ? -12.781 -0.23 -10.156 1 98.5 297 ALA B O 1
ATOM 4828 N N . MET B 1 298 ? -11.547 -1.899 -9.336 1 98.56 298 MET B N 1
ATOM 4829 C CA . MET B 1 298 ? -12.609 -2.342 -8.438 1 98.56 298 MET B CA 1
ATOM 4830 C C . MET B 1 298 ? -12.938 -1.269 -7.406 1 98.56 298 MET B C 1
ATOM 4832 O O . MET B 1 298 ? -14.109 -1.021 -7.109 1 98.56 298 MET B O 1
ATOM 4836 N N . GLY B 1 299 ? -11.883 -0.632 -6.859 1 98.62 299 GLY B N 1
ATOM 4837 C CA . GLY B 1 299 ? -12.086 0.467 -5.93 1 98.62 299 GLY B CA 1
ATOM 4838 C C . GLY B 1 299 ? -12.836 1.636 -6.539 1 98.62 299 GLY B C 1
ATOM 4839 O O . GLY B 1 299 ? -13.734 2.195 -5.91 1 98.62 299 GLY B O 1
ATOM 4840 N N . VAL B 1 300 ? -12.484 1.975 -7.762 1 98.5 300 VAL B N 1
ATOM 4841 C CA . VAL B 1 300 ? -13.141 3.07 -8.469 1 98.5 300 VAL B CA 1
ATOM 4842 C C . VAL B 1 300 ? -14.625 2.752 -8.641 1 98.5 300 VAL B C 1
ATOM 4844 O O . VAL B 1 300 ? -15.484 3.578 -8.32 1 98.5 300 VAL B O 1
ATOM 4847 N N . ALA B 1 301 ? -14.898 1.545 -9.094 1 98.62 301 ALA B N 1
ATOM 4848 C CA . ALA B 1 301 ? -16.281 1.124 -9.32 1 98.62 301 ALA B CA 1
ATOM 4849 C C . ALA B 1 301 ? -17.078 1.149 -8.023 1 98.62 301 ALA B C 1
ATOM 4851 O O . ALA B 1 301 ? -18.203 1.677 -7.984 1 98.62 301 ALA B O 1
ATOM 4852 N N . ALA B 1 302 ? -16.516 0.621 -6.988 1 98.75 302 ALA B N 1
ATOM 4853 C CA . ALA B 1 302 ? -17.172 0.604 -5.688 1 98.75 302 ALA B CA 1
ATOM 4854 C C . ALA B 1 302 ? -17.422 2.021 -5.18 1 98.75 302 ALA B C 1
ATOM 4856 O O . ALA B 1 302 ? -18.453 2.303 -4.578 1 98.75 302 ALA B O 1
ATOM 4857 N N . GLY B 1 303 ? -16.422 2.91 -5.379 1 98.62 303 GLY B N 1
ATOM 4858 C CA . GLY B 1 303 ? -16.594 4.305 -5 1 98.62 303 GLY B CA 1
ATOM 4859 C C . GLY B 1 303 ? -17.797 4.961 -5.66 1 98.62 303 GLY B C 1
ATOM 4860 O O . GLY B 1 303 ? -18.562 5.66 -5 1 98.62 303 GLY B O 1
ATOM 4861 N N . HIS B 1 304 ? -17.922 4.711 -6.93 1 98.38 304 HIS B N 1
ATOM 4862 C CA . HIS B 1 304 ? -19.062 5.262 -7.656 1 98.38 304 HIS B CA 1
ATOM 4863 C C . HIS B 1 304 ? -20.375 4.672 -7.148 1 98.38 304 HIS B C 1
ATOM 4865 O O . HIS B 1 304 ? -21.375 5.387 -7.035 1 98.38 304 HIS B O 1
ATOM 4871 N N . MET B 1 305 ? -20.375 3.393 -6.859 1 98.62 305 MET B N 1
ATOM 4872 C CA . MET B 1 305 ? -21.562 2.758 -6.289 1 98.62 305 MET B CA 1
ATOM 4873 C C . MET B 1 305 ? -21.953 3.408 -4.965 1 98.62 305 MET B C 1
ATOM 4875 O O . MET B 1 305 ? -23.125 3.635 -4.695 1 98.62 305 MET B O 1
ATOM 4879 N N . VAL B 1 306 ? -20.938 3.701 -4.164 1 98.19 306 VAL B N 1
ATOM 4880 C CA . VAL B 1 306 ? -21.156 4.34 -2.867 1 98.19 306 VAL B CA 1
ATOM 4881 C C . VAL B 1 306 ? -21.797 5.703 -3.061 1 98.19 306 VAL B C 1
ATOM 4883 O O . VAL B 1 306 ? -22.781 6.035 -2.379 1 98.19 306 VAL B O 1
ATOM 4886 N N . LEU B 1 307 ? -21.297 6.488 -3.98 1 97.12 307 LEU B N 1
ATOM 4887 C CA . LEU B 1 307 ? -21.844 7.82 -4.242 1 97.12 307 LEU B CA 1
ATOM 4888 C C . LEU B 1 307 ? -23.297 7.738 -4.699 1 97.12 307 LEU B C 1
ATOM 4890 O O . LEU B 1 307 ? -24.141 8.516 -4.246 1 97.12 307 LEU B O 1
ATOM 4894 N N . ASP B 1 308 ? -23.562 6.781 -5.578 1 97.44 308 ASP B N 1
ATOM 4895 C CA . ASP B 1 308 ? -24.938 6.578 -6.039 1 97.44 308 ASP B CA 1
ATOM 4896 C C . ASP B 1 308 ? -25.844 6.176 -4.883 1 97.44 308 ASP B C 1
ATOM 4898 O O . ASP B 1 308 ? -26.953 6.695 -4.754 1 97.44 308 ASP B O 1
ATOM 4902 N N . ALA B 1 309 ? -25.375 5.289 -4.059 1 96.75 309 ALA B N 1
ATOM 4903 C CA . ALA B 1 309 ? -26.172 4.812 -2.928 1 96.75 309 ALA B CA 1
ATOM 4904 C C . ALA B 1 309 ? -26.484 5.949 -1.965 1 96.75 309 ALA B C 1
ATOM 4906 O O . ALA B 1 309 ? -27.625 6.086 -1.52 1 96.75 309 ALA B O 1
ATOM 4907 N N . ILE B 1 310 ? -25.484 6.723 -1.671 1 93.69 310 ILE B N 1
ATOM 4908 C CA . ILE B 1 310 ? -25.672 7.848 -0.756 1 93.69 310 ILE B CA 1
ATOM 4909 C C . ILE B 1 310 ? -26.672 8.836 -1.341 1 93.69 310 ILE B C 1
ATOM 4911 O O . ILE B 1 310 ? -27.469 9.43 -0.609 1 93.69 310 ILE B O 1
ATOM 4915 N N . ALA B 1 311 ? -26.672 8.984 -2.641 1 93.12 311 ALA B N 1
ATOM 4916 C CA . ALA B 1 311 ? -27.531 9.938 -3.326 1 93.12 311 ALA B CA 1
ATOM 4917 C C . ALA B 1 311 ? -28.938 9.359 -3.508 1 93.12 311 ALA B C 1
ATOM 4919 O O . ALA B 1 311 ? -29.828 10.023 -4.035 1 93.12 311 ALA B O 1
ATOM 4920 N N . GLY B 1 312 ? -29.109 8.156 -3.18 1 93.81 312 GLY B N 1
ATOM 4921 C CA . GLY B 1 312 ? -30.406 7.512 -3.33 1 93.81 312 GLY B CA 1
ATOM 4922 C C . GLY B 1 312 ? -30.703 7.086 -4.754 1 93.81 312 GLY B C 1
ATOM 4923 O O . GLY B 1 312 ? -31.859 6.887 -5.121 1 93.81 312 GLY B O 1
ATOM 4924 N N . LYS B 1 313 ? -29.656 6.992 -5.504 1 95 313 LYS B N 1
ATOM 4925 C CA . LYS B 1 313 ? -29.797 6.547 -6.887 1 95 313 LYS B CA 1
ATOM 4926 C C . LYS B 1 313 ? -29.75 5.023 -6.984 1 95 313 LYS B C 1
ATOM 4928 O O . LYS B 1 313 ? -29.109 4.367 -6.16 1 95 313 LYS B O 1
ATOM 4933 N N . SER B 1 314 ? -30.422 4.574 -7.992 1 94.19 314 SER B N 1
ATOM 4934 C CA . SER B 1 314 ? -30.344 3.141 -8.266 1 94.19 314 SER B CA 1
ATOM 4935 C C . SER B 1 314 ? -28.969 2.752 -8.797 1 94.19 314 SER B C 1
ATOM 4937 O O . SER B 1 314 ? -28.391 3.477 -9.602 1 94.19 314 SER B O 1
ATOM 4939 N N . ILE B 1 315 ? -28.5 1.688 -8.25 1 96.06 315 ILE B N 1
ATOM 4940 C CA . ILE B 1 315 ? -27.25 1.134 -8.734 1 96.06 315 ILE B CA 1
ATOM 4941 C C . ILE B 1 315 ? -27.516 -0.033 -9.68 1 96.06 315 ILE B C 1
ATOM 4943 O O . ILE B 1 315 ? -28.062 -1.062 -9.266 1 96.06 315 ILE B O 1
ATOM 4947 N N . GLU B 1 316 ? -27.219 0.097 -10.977 1 94.06 316 GLU B N 1
ATOM 4948 C CA . GLU B 1 316 ? -27.484 -0.938 -11.977 1 94.06 316 GLU B CA 1
ATOM 4949 C C . GLU B 1 316 ? -26.281 -1.116 -12.906 1 94.06 316 GLU B C 1
ATOM 4951 O O . GLU B 1 316 ? -25.875 -0.176 -13.594 1 94.06 316 GLU B O 1
ATOM 4956 N N . PRO B 1 317 ? -25.75 -2.289 -12.992 1 96.62 317 PRO B N 1
ATOM 4957 C CA . PRO B 1 317 ? -26.047 -3.443 -12.141 1 96.62 317 PRO B CA 1
ATOM 4958 C C . PRO B 1 317 ? -25.516 -3.275 -10.719 1 96.62 317 PRO B C 1
ATOM 4960 O O . PRO B 1 317 ? -24.484 -2.637 -10.5 1 96.62 317 PRO B O 1
ATOM 4963 N N . ALA B 1 318 ? -26.219 -3.855 -9.734 1 97.56 318 ALA B N 1
ATOM 4964 C CA . ALA B 1 318 ? -25.828 -3.738 -8.328 1 97.56 318 ALA B CA 1
ATOM 4965 C C . ALA B 1 318 ? -24.578 -4.551 -8.031 1 97.56 318 ALA B C 1
ATOM 4967 O O . ALA B 1 318 ? -23.781 -4.191 -7.152 1 97.56 318 ALA B O 1
ATOM 4968 N N . PHE B 1 319 ? -24.516 -5.578 -8.734 1 98.31 319 PHE B N 1
ATOM 4969 C CA . PHE B 1 319 ? -23.359 -6.445 -8.539 1 98.31 319 PHE B CA 1
ATOM 4970 C C . PHE B 1 319 ? -22.656 -6.707 -9.859 1 98.31 319 PHE B C 1
ATOM 4972 O O . PHE B 1 319 ? -23.266 -7.184 -10.812 1 98.31 319 PHE B O 1
ATOM 4979 N N . VAL B 1 320 ? -21.375 -6.328 -9.898 1 98.06 320 VAL B N 1
ATOM 4980 C CA . VAL B 1 320 ? -20.562 -6.449 -11.109 1 98.06 320 VAL B CA 1
ATOM 4981 C C . VAL B 1 320 ? -19.469 -7.48 -10.891 1 98.06 320 VAL B C 1
ATOM 4983 O O . VAL B 1 320 ? -18.938 -7.605 -9.781 1 98.06 320 VAL B O 1
ATOM 4986 N N . ARG B 1 321 ? -19.203 -8.188 -11.891 1 98.12 321 ARG B N 1
ATOM 4987 C CA . ARG B 1 321 ? -18.172 -9.219 -11.859 1 98.12 321 ARG B CA 1
ATOM 4988 C C . ARG B 1 321 ? -17.141 -9 -12.953 1 98.12 321 ARG B C 1
ATOM 4990 O O . ARG B 1 321 ? -17.312 -9.461 -14.086 1 98.12 321 ARG B O 1
ATOM 4997 N N . PRO B 1 322 ? -16.016 -8.328 -12.641 1 98.06 322 PRO B N 1
ATOM 4998 C CA . PRO B 1 322 ? -14.977 -8.141 -13.656 1 98.06 322 PRO B CA 1
ATOM 4999 C C . PRO B 1 322 ? -14.328 -9.453 -14.086 1 98.06 322 PRO B C 1
ATOM 5001 O O . PRO B 1 322 ? -14.312 -10.422 -13.32 1 98.06 322 PRO B O 1
ATOM 5004 N N . ASP B 1 323 ? -13.773 -9.43 -15.258 1 96.81 323 ASP B N 1
ATOM 5005 C CA . ASP B 1 323 ? -13.047 -10.586 -15.773 1 96.81 323 ASP B CA 1
ATOM 5006 C C . ASP B 1 323 ? -11.727 -10.781 -15.031 1 96.81 323 ASP B C 1
ATOM 5008 O O . ASP B 1 323 ? -11.109 -9.812 -14.594 1 96.81 323 ASP B O 1
ATOM 5012 N N . THR B 1 324 ? -11.391 -12.023 -14.883 1 97.94 324 THR B N 1
ATOM 5013 C CA . THR B 1 324 ? -10.109 -12.406 -14.297 1 97.94 324 THR B CA 1
ATOM 5014 C C . THR B 1 324 ? -9.359 -13.359 -15.219 1 97.94 324 THR B C 1
ATOM 5016 O O . THR B 1 324 ? -9.234 -14.555 -14.922 1 97.94 324 THR B O 1
ATOM 5019 N N . PRO B 1 325 ? -8.766 -12.828 -16.25 1 98.25 325 PRO B N 1
ATOM 5020 C CA . PRO B 1 325 ? -8.125 -13.688 -17.25 1 98.25 325 PRO B CA 1
ATOM 5021 C C . PRO B 1 325 ? -6.805 -14.273 -16.766 1 98.25 325 PRO B C 1
ATOM 5023 O O . PRO B 1 325 ? -6.113 -13.656 -15.945 1 98.25 325 PRO B O 1
ATOM 5026 N N . LEU B 1 326 ? -6.531 -15.43 -17.25 1 98.56 326 LEU B N 1
ATOM 5027 C CA . LEU B 1 326 ? -5.203 -16.016 -17.109 1 98.56 326 LEU B CA 1
ATOM 5028 C C . LEU B 1 326 ? -4.199 -15.336 -18.031 1 98.56 326 LEU B C 1
ATOM 5030 O O . LEU B 1 326 ? -4.383 -15.328 -19.25 1 98.56 326 LEU B O 1
ATOM 5034 N N . ILE B 1 327 ? -3.16 -14.719 -17.484 1 98.5 327 ILE B N 1
ATOM 5035 C CA . ILE B 1 327 ? -2.107 -14.055 -18.25 1 98.5 327 ILE B CA 1
ATOM 5036 C C . ILE B 1 327 ? -0.912 -14.992 -18.406 1 98.5 327 ILE B C 1
ATOM 5038 O O . ILE B 1 327 ? -0.194 -15.258 -17.438 1 98.5 327 ILE B O 1
ATOM 5042 N N . LEU B 1 328 ? -0.713 -15.484 -19.625 1 98.06 328 LEU B N 1
ATOM 5043 C CA . LEU B 1 328 ? 0.382 -16.406 -19.891 1 98.06 328 LEU B CA 1
ATOM 5044 C C . LEU B 1 328 ? 1.697 -15.656 -20.078 1 98.06 328 LEU B C 1
ATOM 5046 O O . LEU B 1 328 ? 1.762 -14.68 -20.812 1 98.06 328 LEU B O 1
ATOM 5050 N N . ARG B 1 329 ? 2.695 -16.172 -19.266 1 96.38 329 ARG B N 1
ATOM 5051 C CA . ARG B 1 329 ? 4.043 -15.625 -19.422 1 96.38 329 ARG B CA 1
ATOM 5052 C C . ARG B 1 329 ? 5.082 -16.734 -19.453 1 96.38 329 ARG B C 1
ATOM 5054 O O . ARG B 1 329 ? 4.961 -17.688 -20.25 1 96.38 329 ARG B O 1
ATOM 5061 N N . GLU B 1 330 ? 6.129 -16.719 -18.562 1 94.81 330 GLU B N 1
ATOM 5062 C CA . GLU B 1 330 ? 7.297 -17.562 -18.812 1 94.81 330 GLU B CA 1
ATOM 5063 C C . GLU B 1 330 ? 7.367 -18.719 -17.812 1 94.81 330 GLU B C 1
ATOM 5065 O O . GLU B 1 330 ? 8.328 -19.484 -17.812 1 94.81 330 GLU B O 1
ATOM 5070 N N . THR B 1 331 ? 6.32 -18.922 -16.984 1 97.81 331 THR B N 1
ATOM 5071 C CA . THR B 1 331 ? 6.547 -19.828 -15.867 1 97.81 331 THR B CA 1
ATOM 5072 C C . THR B 1 331 ? 5.695 -21.094 -16.016 1 97.81 331 THR B C 1
ATOM 5074 O O . THR B 1 331 ? 5.523 -21.844 -15.062 1 97.81 331 THR B O 1
ATOM 5077 N N . THR B 1 332 ? 5.098 -21.359 -17.219 1 98.44 332 THR B N 1
ATOM 5078 C CA . THR B 1 332 ? 4.367 -22.609 -17.453 1 98.44 332 THR B CA 1
ATOM 5079 C C . THR B 1 332 ? 4.828 -23.266 -18.75 1 98.44 332 THR B C 1
ATOM 5081 O O . THR B 1 332 ? 5.125 -22.594 -19.719 1 98.44 332 THR B O 1
ATOM 5084 N N . ALA B 1 333 ? 4.965 -24.562 -18.719 1 98.06 333 ALA B N 1
ATOM 5085 C CA . ALA B 1 333 ? 5.336 -25.406 -19.859 1 98.06 333 ALA B CA 1
ATOM 5086 C C . ALA B 1 333 ? 4.879 -26.844 -19.641 1 98.06 333 ALA B C 1
ATOM 5088 O O . ALA B 1 333 ? 4.457 -27.219 -18.547 1 98.06 333 ALA B O 1
ATOM 5089 N N . PRO B 1 334 ? 4.805 -27.672 -20.75 1 97.31 334 PRO B N 1
ATOM 5090 C CA . PRO B 1 334 ? 4.535 -29.094 -20.531 1 97.31 334 PRO B CA 1
ATOM 5091 C C . PRO B 1 334 ? 5.531 -29.75 -19.578 1 97.31 334 PRO B C 1
ATOM 5093 O O . PRO B 1 334 ? 6.695 -29.344 -19.531 1 97.31 334 PRO B O 1
ATOM 5096 N N . PRO B 1 335 ? 5.051 -30.703 -18.812 1 96.38 335 PRO B N 1
ATOM 5097 C CA . PRO B 1 335 ? 5.984 -31.375 -17.906 1 96.38 335 PRO B CA 1
ATOM 5098 C C . PRO B 1 335 ? 7.113 -32.094 -18.656 1 96.38 335 PRO B C 1
ATOM 5100 O O . PRO B 1 335 ? 6.934 -32.5 -19.797 1 96.38 335 PRO B O 1
ATOM 5103 N N . ALA B 1 336 ? 8.281 -32.062 -18.031 1 88.38 336 ALA B N 1
ATOM 5104 C CA . ALA B 1 336 ? 9.414 -32.75 -18.625 1 88.38 336 ALA B CA 1
ATOM 5105 C C . ALA B 1 336 ? 9.094 -34.219 -18.891 1 88.38 336 ALA B C 1
ATOM 5107 O O . ALA B 1 336 ? 8.352 -34.844 -18.141 1 88.38 336 ALA B O 1
ATOM 5108 N N . ALA B 1 337 ? 9.367 -34.75 -20.141 1 71.19 337 ALA B N 1
ATOM 5109 C CA . ALA B 1 337 ? 9.148 -36.125 -20.531 1 71.19 337 ALA B CA 1
ATOM 5110 C C . ALA B 1 337 ? 9.727 -37.094 -19.5 1 71.19 337 ALA B C 1
ATOM 5112 O O . ALA B 1 337 ? 10.773 -36.844 -18.906 1 71.19 337 ALA B O 1
ATOM 5113 N N . THR B 1 338 ? 8.961 -37.688 -18.781 1 56.69 338 THR B N 1
ATOM 5114 C CA . THR B 1 338 ? 9.492 -38.781 -17.969 1 56.69 338 THR B CA 1
ATOM 5115 C C . THR B 1 338 ? 10.391 -39.688 -18.781 1 56.69 338 THR B C 1
ATOM 5117 O O . THR B 1 338 ? 10.109 -39.969 -19.953 1 56.69 338 THR B O 1
ATOM 5120 N N . ALA B 1 339 ? 11.703 -39.781 -18.562 1 46.06 339 ALA B N 1
ATOM 5121 C CA . ALA B 1 339 ? 12.578 -40.75 -19.203 1 46.06 339 ALA B CA 1
ATOM 5122 C C . ALA B 1 339 ? 11.805 -42.031 -19.578 1 46.06 339 ALA B C 1
ATOM 5124 O O . ALA B 1 339 ? 12.32 -42.875 -20.297 1 46.06 339 ALA B O 1
ATOM 5125 N N . ALA B 1 340 ? 10.812 -42.406 -19.062 1 42.72 340 ALA B N 1
ATOM 5126 C CA . ALA B 1 340 ? 10.32 -43.75 -19.359 1 42.72 340 ALA B CA 1
ATOM 5127 C C . ALA B 1 340 ? 9.625 -43.781 -20.719 1 42.72 340 ALA B C 1
ATOM 5129 O O . ALA B 1 340 ? 9.477 -44.875 -21.312 1 42.72 340 ALA B O 1
ATOM 5130 N N . SER B 1 341 ? 8.977 -42.75 -21.266 1 40.53 341 SER B N 1
ATOM 5131 C CA . SER B 1 341 ? 8.148 -43.031 -22.438 1 40.53 341 SER B CA 1
ATOM 5132 C C . SER B 1 341 ? 8.984 -43.094 -23.703 1 40.53 341 SER B C 1
ATOM 5134 O O . SER B 1 341 ? 8.453 -43.281 -24.797 1 40.53 341 SER B O 1
ATOM 5136 N N . ALA B 1 342 ? 10.133 -42.594 -23.859 1 40.31 342 ALA B N 1
ATOM 5137 C CA . ALA B 1 342 ? 10.883 -42.75 -25.094 1 40.31 342 ALA B CA 1
ATOM 5138 C C . ALA B 1 342 ? 11.039 -44.25 -25.438 1 40.31 342 ALA B C 1
ATOM 5140 O O . ALA B 1 342 ? 11.602 -44.594 -26.469 1 40.31 342 ALA B O 1
ATOM 5141 N N . GLN B 1 343 ? 11.156 -45.094 -24.531 1 30.17 343 GLN B N 1
ATOM 5142 C CA . GLN B 1 343 ? 11.383 -46.469 -24.969 1 30.17 343 GLN B CA 1
ATOM 5143 C C . GLN B 1 343 ? 10.094 -47.094 -25.469 1 30.17 343 GLN B C 1
ATOM 5145 O O . GLN B 1 343 ? 10.07 -48.281 -25.828 1 30.17 343 GLN B O 1
ATOM 5150 N N . ALA B 1 344 ? 8.992 -46.406 -25.812 1 28.31 344 ALA B N 1
ATOM 5151 C CA . ALA B 1 344 ? 7.992 -47.188 -26.547 1 28.31 344 ALA B CA 1
ATOM 5152 C C . ALA B 1 344 ? 8.055 -46.844 -28.047 1 28.31 344 ALA B C 1
ATOM 5154 O O . ALA B 1 344 ? 8.203 -45.688 -28.422 1 28.31 344 ALA B O 1
#

Radius of gyration: 28.09 Å; Cα contacts (8 Å, |Δi|>4): 1365; chains: 2; bounding box: 91×89×60 Å

pLDDT: mean 89.02, std 12.77, range [26.95, 98.81]

Secondary structure (DSSP, 8-state):
-----HHHHHHHHTS-HHHHHHHHH-GGGS-HHHHHHHHHHHHHTT----HHHHHHHH----EEEEEEES-TTSHHHHHHHHHHHHHHGGGTPEEEEEEE-SHHHHHHHHHHHHHHT--SEEEEESB---HHHHHHHHHHT--EEEES-S--TT-SEEE---HHHHHHHHHHHHHHHT--EEEEEEEPPP-SS--BTTHHHHHHHHHHHHTSTT-EEEEEEE--STTHHHHHHHHHHTS-TT--EEEES-HHHHHHHHHHHGGGT--TTTT-EEE-SB--HHHHHTT-BEEB--HHHHHHHHHHHHHHHHTT---SSSEE-----EE--SS--PPP--TTGGG-/-----HHHHHHHHTS-HHHHHHHHH-GGGS-HHHHHHHHHHHHHTT----HHHHHHHH----EEEEEEES-TTSHHHHHHHHHHHHHHGGGTPEEEEEEE-SHHHHHHHHHHHHHHT--SEEEEESB---HHHHHHHHHHT--EEEES-S--TT-SEEE---HHHHHHHHHHHHHHHT--EEEEEEEPPP-----BTTHHHHHHHHHHHHTSTT-EEEEEEE--STTHHHHHHHHHHTS-TT--EEEES-HHHHHHHHHHHGGGT--TTTT-EEE-SB--HHHHHTT-BEEB--HHHHHHHHHHHHHHHHTT---SSSEE-----EE--SS--PPP--TTGGG-

Foldseek 3Di:
DPQDDCVQLCVQLVHDSVLLVCCQQPVVVHDPVSNVSSVVSCVVRVNDPPPVVVCVVVVALLEEEEEDEDDCPDLLNVLLLLLLCVQSVVNPHDYDYDYQHAPVSVVVCLVCCVVPVNHQEYEYEFWDDDPVSLVSCVVVLHAYEYEQYQDCPSHQFYEHAQLLVQLLVVLVVQVVLPQQEEEEEEADDDPRHIGGSLVSNVVSNVVSQVVDPRHDYHYDHAHDDPCRLVSLLVCVVPDDQSHAEYEYSAPVNQVSNQVCVVVVVADFNARHFYEHEDPGPVCVVVFHFYWHDRSSVRSNLRSVLSVCSSVVHDDVPRYHYDDTDTDHTGRHHRHHPDVPPVVD/DPQDDCVQLCVQLVHDSVLLVCCQQPVVVHDPVSNVSSVVSCVVSVNDPPPVVVCVVVVALLEEEEEDEDDCPDLLNVLLLLLLCVQSVVNPHDYDYDYQHAPVSVVVCLVCCVVPVNHQEYEYEFWDDDPVSLVSCVVVLHAYEYEQYQDCPSHQFYEHAQLLVQLLVVLVVQVVLPQQEEEEEEEDDDPRHIGGSLVSNVVSNVVSQVVDPRHDYHYHHAHDDPCRLVSLLVCVVPDDQSHAEYEYSAPVNQVSSQVCVVVVVADFNARHFYEHEDCGPVCVVVFHFYKHDRSSVRSNLRSVLSVCSSVVHDDVPRYHYDDTDTDHTGRHHRHHPDVPPVVD

InterPro domains:
  IPR000843 LacI-type HTH domain [PF00356] (6-48)
  IPR000843 LacI-type HTH domain [PS50932] (4-58)
  IPR000843 LacI-type HTH domain [SM00354] (3-73)
  IPR000843 LacI-type HTH domain [cd01392] (9-58)
  IPR010982 Lambda repressor-like, DNA-binding domain superfamily [G3DSA:1.10.260.40] (1-62)
  IPR010982 Lambda repressor-like, DNA-binding domain superfamily [SSF47413] (2-61)
  IPR028082 Periplasmic binding protein-like I [SSF53822] (61-320)
  IPR046335 Transcriptional regulator LacI/GalR-like, sensor domain [PF13377] (171-332)

Sequence (688 aa):
MTKASIQAVAREAGVSVSTVSRTFAKPDLVLPETRDRVMTAAEKLDYSVSRSAAALKSGQSFRIALLASETITTWFNANIFAGLDSALRPSGYDTVPYPMRNAAERHDFFADLPVRRNADAVIVSSFDIEPAEVERLKHMHVPIVGINIPSTDGFDAGVSIDDYAATRSAIEHLIALGHRHIAFVGSAPTETNMRYSAEARLQGVIDAAAAHPGIELTPLSIQRGLGESNAALNAVLNASPSITAFCFEDDEMAAPVLYRLRQYGRRVPQDISIIGFDDSTLSAAVGLTTLHQDPFAMGVAAGHMVLDAIAGKSIEPAFVRPDTPLILRETTAPPAATAASAQAMTKASIQAVAREAGVSVSTVSRTFAKPDLVLPETRDRVMTAAEKLDYSVSRSAAALKSGQSFRIALLASETITTWFNANIFAGLDSALRPSGYDTVPYPMRNAAERHDFFADLPVRRNADAVIVSSFDIEPAEVERLKHMHVPIVGINIPSTDGFDAGVSIDDYAATRSAIEHLIALGHRHIAFVGSAPTETNMRYSAEARLQGVIDAAAAHPGIELTPLSIQRGLGESNAALNAVLNASPSITAFCFEDDEMAAPVLYRLRQYGRRVPQDISIIGFDDSTLSAAVGLTTLHQDPFAMGVAAGHMVLDAIAGKSIEPAFVRPDTPLILRETTAPPAATAASAQA

Solvent-accessible surface area (backbone atoms only — not comparable to full-atom values): 35108 Å² total; per-residue (Å²): 127,82,72,43,45,66,60,52,30,10,62,66,39,71,47,51,53,66,50,47,50,36,32,73,73,40,47,87,79,34,57,66,70,56,38,50,38,38,49,49,24,16,58,75,48,61,26,46,57,39,60,29,55,54,20,54,73,70,68,43,58,49,22,32,36,34,39,29,57,59,56,56,58,40,72,60,46,18,25,25,49,51,14,26,42,67,48,28,38,86,77,62,30,43,67,43,81,40,73,33,80,31,40,65,56,47,49,52,51,58,69,45,37,63,48,30,50,57,41,48,29,38,35,34,33,36,36,58,76,53,71,70,55,37,53,54,30,58,76,66,68,33,50,36,35,27,35,33,36,61,58,69,73,77,44,71,30,31,35,26,62,57,42,29,62,37,34,20,52,53,47,50,50,44,43,73,47,60,47,40,30,37,30,38,43,34,70,43,89,72,94,32,82,68,52,46,26,70,60,36,28,59,51,15,37,54,52,45,33,70,72,35,90,81,41,43,75,44,82,42,72,28,62,77,66,91,60,28,48,58,50,47,38,50,52,62,72,68,42,62,84,72,47,32,34,39,39,29,67,27,35,82,59,35,51,37,31,64,54,47,34,52,80,71,73,44,47,70,19,64,56,32,19,43,33,28,24,44,54,47,79,62,30,67,51,66,31,44,14,18,27,33,54,58,43,34,60,44,17,30,52,43,25,50,49,49,54,32,48,69,69,68,42,85,62,82,74,34,65,42,65,60,79,46,53,77,44,85,54,56,18,60,52,50,54,60,77,61,84,70,66,75,81,110,128,80,71,42,44,68,60,52,28,10,61,65,38,70,47,51,53,65,51,48,50,36,34,73,73,40,47,87,78,34,57,66,70,56,39,49,37,38,50,51,25,16,57,74,48,62,27,46,56,42,58,28,53,53,19,54,74,71,68,42,58,48,23,30,37,32,38,29,57,60,58,58,58,41,74,60,46,17,26,25,48,49,14,25,42,69,48,28,39,85,76,61,32,43,68,43,79,40,74,34,80,32,40,66,56,47,51,51,49,57,68,45,38,63,48,32,49,59,41,49,29,38,35,35,33,36,34,62,77,52,70,72,56,36,52,54,31,57,75,67,68,33,50,37,36,29,36,34,37,61,57,69,73,77,44,70,29,32,35,26,60,56,41,30,61,38,35,20,51,56,46,48,50,43,44,72,45,60,47,41,29,36,31,39,43,35,71,43,89,71,93,31,80,67,52,45,26,69,58,35,28,58,53,15,38,53,52,44,33,69,72,37,90,82,42,43,76,43,82,42,72,29,63,77,66,91,58,28,47,58,49,47,38,50,52,61,74,69,43,63,83,72,47,32,32,38,39,28,67,28,35,81,59,33,52,36,30,63,56,48,33,52,80,72,73,45,46,68,19,63,58,30,19,42,33,28,26,43,54,47,80,62,30,68,54,63,31,45,15,18,26,33,54,56,43,34,59,45,16,30,52,45,25,50,49,49,54,33,48,68,71,70,42,86,61,81,73,34,67,42,66,59,80,45,53,76,44,84,55,56,17,61,50,48,53,59,78,60,83,70,63,76,79,108

Nearest PDB structures (foldseek):
  7ce1-assembly1_B  TM=7.654E-01  e=9.859E-19  Agrobacterium tumefaciens A6
  3e3m-assembly2_D  TM=8.492E-01  e=3.858E-15  Ruegeria pomeroyi
  3gv0-assembly1_A  TM=8.422E-01  e=3.997E-14  Agrobacterium fabrum str. C58
  7cdx-assembly1_B  TM=8.343E-01  e=1.176E-13  Agrobacterium tumefaciens A6
  3d8u-assembly1_B  TM=8.158E-01  e=1.587E-13  Vibrio parahaemolyticus

Organism: Bifidobacterium longum (strain NCC 2705) (NCBI:txid206672)